Protein 4O5F (pdb70)

B-factor: mean 28.22, std 14.79, range [11.84, 93.7]

Foldseek 3Di:
DAQWEKEWAADQFWIKIFIDNFLADTPDIDIDGQPPDADPCQPPDDHQAYEYFHPNDDSSVVVVVVNCCVRPNPGHYDDAFFDQDDQQAGEQDPHRRPDRRLVRLLLNLVLVVDAQAWAWEWEADQKTKTWTAHNSRYTNDIDIGGHLLNQLQCVCVPDDPAHRADPVRLVVLLVVLLVDAEPDDADDDRVNNSNVVSLVVVLVVQVVVLVVVCVVVVDHYEYEYEDDSVSNNVNHHPDDYHYDHCSNVSSSSNRVND/DEKEWEADQFKIKIFDDPFLADTPGIDMDGQPDDADDCPPPDDHQAYEYFHPNDPVSVVSVLVNCCVVPNPGHYDYAFFDQDDQQAGAQDPHRRPPRRLVRLLLNLCLVVDAPAWAWEWEADQWTKIWTADNRRYTNDIDIGGHLQNQQQCVCVPDDDAHRAGPVRLVVVVVVVPADDDRSVNSSVVSLCVLQVVLQVVLVVVCVVVVHHYEYEYENPDPPSSVVPHPDDHHYDHCSSVSSSSNRVND

Solvent-accessible surface area: 20033 Å² total; per-residue (Å²): 161,43,48,16,0,0,0,1,18,0,16,47,70,116,4,61,15,0,0,0,56,66,12,126,101,43,74,52,64,30,51,19,88,74,76,118,73,84,21,89,5,113,97,28,75,60,8,109,1,0,32,7,0,27,12,23,25,130,86,10,38,64,52,4,57,63,24,0,64,79,66,30,111,91,16,89,72,59,100,8,172,2,43,68,58,53,44,49,1,62,14,34,8,68,100,36,76,170,5,16,11,37,20,0,0,6,0,0,0,0,48,32,22,24,100,67,58,32,1,0,2,0,43,12,47,23,17,1,19,0,3,0,1,55,29,93,0,106,1,43,0,0,1,6,0,0,1,10,37,4,0,2,93,5,0,9,126,73,19,55,102,31,54,65,22,65,136,114,41,11,72,62,15,31,89,86,11,29,77,48,110,59,81,36,118,32,12,73,41,23,52,66,0,0,1,15,0,0,6,22,0,1,0,2,1,0,4,35,0,27,84,50,0,50,146,50,38,174,28,113,8,81,2,0,0,12,20,65,12,0,82,1,0,43,86,10,13,78,10,98,68,35,98,38,63,55,4,24,10,4,0,0,0,38,15,8,59,113,59,12,0,0,1,12,0,8,47,64,102,1,46,16,0,0,0,68,62,13,92,102,44,71,52,57,30,50,12,93,59,83,114,84,86,11,111,6,94,100,28,69,76,10,76,2,1,48,8,0,22,13,19,21,134,83,8,38,61,46,3,54,63,22,0,57,83,72,32,107,91,18,89,68,64,100,7,139,3,47,65,59,48,46,48,1,63,16,32,9,67,103,38,50,164,3,15,4,37,20,0,0,4,0,0,1,0,47,53,43,25,96,67,59,34,1,0,1,0,37,25,44,27,16,1,16,0,3,0,1,56,30,92,0,109,1,50,0,0,3,8,0,0,2,6,27,2,0,0,98,1,0,16,92,97,18,58,108,34,52,87,13,65,61,120,42,0,35,60,34,60,96,156,118,39,22,10,75,41,23,46,41,0,0,0,10,0,0,15,25,0,0,0,3,1,0,5,19,3,30,106,34,15,46,128,71,47,184,27,114,8,85,1,0,0,2,21,33,16,28,92,4,5,22,136,26,15,104,9,94,72,37,103,38,82,45,1,18,12,25,0,0,0,50,15,18,82,108

Structure (mmCIF, N/CA/C/O backbone):
data_4O5F
#
_entry.id   4O5F
#
_cell.length_a   99.440
_cell.length_b   99.440
_cell.length_c   112.900
_cell.angle_alpha   90.00
_cell.angle_beta   90.00
_cell.angle_gamma   90.00
#
_symmetry.space_group_name_H-M   'P 43 21 2'
#
loop_
_entity.id
_entity.type
_entity.pdbx_description
1 polymer 'Type III pantothenate kinase'
2 non-polymer 'PANTOTHENOIC ACID'
3 non-polymer 'PHOSPHATE ION'
4 non-polymer "ADENOSINE-5'-TRIPHOSPHATE"
5 non-polymer 'CHLORIDE ION'
6 non-polymer GLYCEROL
7 non-polymer 'POTASSIUM ION'
8 water water
#
loop_
_atom_site.group_PDB
_atom_site.id
_atom_site.type_symbol
_atom_site.label_atom_id
_atom_site.label_alt_id
_atom_site.label_comp_id
_atom_site.label_asym_id
_atom_site.label_entity_id
_atom_site.label_seq_id
_atom_site.pdbx_PDB_ins_code
_atom_site.Cartn_x
_atom_site.Cartn_y
_atom_site.Cartn_z
_atom_site.occupancy
_atom_site.B_iso_or_equiv
_atom_site.auth_seq_id
_atom_site.auth_comp_id
_atom_site.auth_asym_id
_atom_site.auth_atom_id
_atom_site.pdbx_PDB_model_num
ATOM 1 N N . MET A 1 22 ? 14.980 36.384 47.459 1.00 68.39 1 MET A N 1
ATOM 2 C CA . MET A 1 22 ? 13.765 36.401 46.607 1.00 65.06 1 MET A CA 1
ATOM 3 C C . MET A 1 22 ? 14.045 35.634 45.317 1.00 61.04 1 MET A C 1
ATOM 4 O O . MET A 1 22 ? 15.175 35.676 44.805 1.00 60.88 1 MET A O 1
ATOM 6 N N . SER A 1 23 ? 13.040 34.917 44.813 1.00 57.17 2 SER A N 1
ATOM 7 C CA . SER A 1 23 ? 13.201 34.144 43.573 1.00 53.45 2 SER A CA 1
ATOM 8 C C . SER A 1 23 ? 13.141 35.057 42.354 1.00 51.05 2 SER A C 1
ATOM 9 O O . SER A 1 23 ? 12.264 35.910 42.242 1.00 52.26 2 SER A O 1
ATOM 12 N N . GLY A 1 24 ? 14.073 34.858 41.434 1.00 47.99 3 GLY A N 1
ATOM 13 C CA . GLY A 1 24 ? 14.093 35.627 40.202 1.00 46.00 3 GLY A CA 1
ATOM 14 C C . GLY A 1 24 ? 13.450 34.904 39.033 1.00 42.93 3 GLY A C 1
ATOM 15 O O . GLY A 1 24 ? 13.533 35.401 37.895 1.00 43.21 3 GLY A O 1
ATOM 16 N N . VAL A 1 25 ? 12.838 33.737 39.274 1.00 39.80 4 VAL A N 1
ATOM 17 C CA . VAL A 1 25 ? 12.347 32.911 38.153 1.00 36.16 4 VAL A CA 1
ATOM 18 C C . VAL A 1 25 ? 10.839 32.721 38.167 1.00 32.98 4 VAL A C 1
ATOM 19 O O . VAL A 1 25 ? 10.211 32.610 39.207 1.00 32.81 4 VAL A O 1
ATOM 23 N N . CYS A 1 26 ? 10.262 32.693 36.971 1.00 29.64 5 CYS A N 1
ATOM 24 C CA . CYS A 1 26 ? 8.841 32.487 36.806 1.00 27.99 5 CYS A CA 1
ATOM 25 C C . CYS A 1 26 ? 8.608 31.186 36.050 1.00 26.97 5 CYS A C 1
ATOM 26 O O . CYS A 1 26 ? 9.295 30.910 35.047 1.00 26.39 5 CYS A O 1
ATOM 29 N N . LEU A 1 27 ? 7.640 30.402 36.495 1.00 26.32 6 LEU A N 1
ATOM 30 C CA . LEU A 1 27 ? 7.244 29.175 35.804 1.00 25.91 6 LEU A CA 1
ATOM 31 C C . LEU A 1 27 ? 6.173 29.497 34.757 1.00 23.47 6 LEU A C 1
ATOM 32 O O . LEU A 1 27 ? 5.171 30.150 35.055 1.00 22.88 6 LEU A O 1
ATOM 37 N N . LEU A 1 28 ? 6.394 29.032 33.523 1.00 21.85 7 LEU A N 1
ATOM 38 C CA . LEU A 1 28 ? 5.522 29.323 32.396 1.00 21.01 7 LEU A CA 1
ATOM 39 C C . LEU A 1 28 ? 5.011 28.011 31.816 1.00 21.26 7 LEU A C 1
ATOM 40 O O . LEU A 1 28 ? 5.790 27.098 31.570 1.00 23.32 7 LEU A O 1
ATOM 45 N N . ILE A 1 29 ? 3.699 27.937 31.624 1.00 20.99 8 ILE A N 1
ATOM 46 C CA A ILE A 1 29 ? 3.052 26.742 31.114 0.50 21.39 8 ILE A CA 1
ATOM 47 C CA B ILE A 1 29 ? 3.017 26.740 31.137 0.50 21.53 8 ILE A CA 1
ATOM 48 C C . ILE A 1 29 ? 2.202 27.088 29.896 1.00 20.30 8 ILE A C 1
ATOM 49 O O . ILE A 1 29 ? 1.378 28.029 29.930 1.00 19.32 8 ILE A O 1
ATOM 58 N N . ASP A 1 30 ? 2.453 26.341 28.807 1.00 20.29 9 ASP A N 1
ATOM 59 C CA . ASP A 1 30 ? 1.745 26.498 27.537 1.00 19.95 9 ASP A CA 1
ATOM 60 C C . ASP A 1 30 ? 1.048 25.164 27.277 1.00 20.09 9 ASP A C 1
ATOM 61 O O . ASP A 1 30 ? 1.644 24.242 26.747 1.00 20.26 9 ASP A O 1
ATOM 66 N N . ALA A 1 31 ? -0.192 25.056 27.711 1.00 19.12 10 ALA A N 1
ATOM 67 C CA . ALA A 1 31 ? -0.958 23.854 27.555 1.00 20.25 10 ALA A CA 1
ATOM 68 C C . ALA A 1 31 ? -1.814 23.983 26.302 1.00 19.41 10 ALA A C 1
ATOM 69 O O . ALA A 1 31 ? -2.684 24.857 26.189 1.00 19.23 10 ALA A O 1
ATOM 71 N N . GLY A 1 32 ? -1.499 23.138 25.333 1.00 20.39 11 GLY A N 1
ATOM 72 C CA . GLY A 1 32 ? -2.279 23.060 24.103 1.00 19.37 11 GLY A CA 1
ATOM 73 C C . GLY A 1 32 ? -3.052 21.779 24.028 1.00 20.80 11 GLY A C 1
ATOM 74 O O . GLY A 1 32 ? -2.954 20.929 24.915 1.00 22.15 11 GLY A O 1
ATOM 75 N N . ASN A 1 33 ? -3.799 21.579 22.946 1.00 20.69 12 ASN A N 1
ATOM 76 C CA . ASN A 1 33 ? -4.593 20.390 22.802 1.00 22.47 12 ASN A CA 1
ATOM 77 C C . ASN A 1 33 ? -3.785 19.107 22.687 1.00 25.91 12 ASN A C 1
ATOM 78 O O . ASN A 1 33 ? -4.272 18.050 23.039 1.00 28.22 12 ASN A O 1
ATOM 83 N N . SER A 1 34 ? -2.541 19.184 22.225 1.00 26.83 13 SER A N 1
ATOM 84 C CA A SER A 1 34 ? -1.761 17.966 22.024 0.50 30.19 13 SER A CA 1
ATOM 85 C CA B SER A 1 34 ? -1.766 17.957 22.028 0.50 30.25 13 SER A CA 1
ATOM 86 C C . SER A 1 34 ? -0.774 17.711 23.151 1.00 31.55 13 SER A C 1
ATOM 87 O O . SER A 1 34 ? -0.560 16.565 23.536 1.00 34.67 13 SER A O 1
ATOM 92 N N . ARG A 1 35 ? -0.202 18.768 23.699 1.00 30.71 14 ARG A N 1
ATOM 93 C CA A ARG A 1 35 ? 0.733 18.570 24.805 0.60 32.71 14 ARG A CA 1
ATOM 94 C CA B ARG A 1 35 ? 0.922 18.676 24.638 0.40 31.67 14 ARG A CA 1
ATOM 95 C C . ARG A 1 35 ? 0.897 19.833 25.621 1.00 30.12 14 ARG A C 1
ATOM 96 O O . ARG A 1 35 ? 0.285 20.858 25.338 1.00 27.70 14 ARG A O 1
ATOM 111 N N . ILE A 1 36 ? 1.635 19.684 26.720 1.00 30.67 15 ILE A N 1
ATOM 112 C CA . ILE A 1 36 ? 1.891 20.780 27.643 1.00 29.79 15 ILE A CA 1
ATOM 113 C C . ILE A 1 36 ? 3.381 21.062 27.612 1.00 29.62 15 ILE A C 1
ATOM 114 O O . ILE A 1 36 ? 4.194 20.177 27.843 1.00 31.72 15 ILE A O 1
ATOM 119 N N . LYS A 1 37 ? 3.709 22.305 27.305 1.00 26.67 16 LYS A N 1
ATOM 120 C CA A LYS A 1 37 ? 5.084 22.756 27.278 0.50 26.98 16 LYS A CA 1
ATOM 121 C CA B LYS A 1 37 ? 5.083 22.778 27.258 0.50 27.15 16 LYS A CA 1
ATOM 122 C C . LYS A 1 37 ? 5.297 23.709 28.428 1.00 25.78 16 LYS A C 1
ATOM 123 O O . LYS A 1 37 ? 4.368 24.376 28.866 1.00 24.61 16 LYS A O 1
ATOM 134 N N . TRP A 1 38 ? 6.520 23.764 28.918 1.00 25.54 17 TRP A N 1
ATOM 135 C CA . TRP A 1 38 ? 6.803 24.626 30.058 1.00 25.18 17 TRP A CA 1
ATOM 136 C C . TRP A 1 38 ? 8.227 25.160 30.003 1.00 24.88 17 TRP A C 1
ATOM 137 O O . TRP A 1 38 ? 9.076 24.609 29.318 1.00 25.77 17 TRP A O 1
ATOM 148 N N . ALA A 1 39 ? 8.461 26.239 30.742 1.00 24.26 18 ALA A N 1
ATOM 149 C CA . ALA A 1 39 ? 9.796 26.818 30.894 1.00 25.37 18 ALA A CA 1
ATOM 150 C C . ALA A 1 39 ? 9.879 27.504 32.220 1.00 26.58 18 ALA A C 1
ATOM 151 O O . ALA A 1 39 ? 8.870 27.943 32.788 1.00 26.09 18 ALA A O 1
ATOM 153 N N . LEU A 1 40 ? 11.107 27.594 32.722 1.00 28.80 19 LEU A N 1
ATOM 154 C CA . LEU A 1 40 ? 11.396 28.423 33.866 1.00 29.62 19 LEU A CA 1
ATOM 155 C C . LEU A 1 40 ? 12.228 29.605 33.375 1.00 28.85 19 LEU A C 1
ATOM 156 O O . LEU A 1 40 ? 13.330 29.406 32.851 1.00 31.27 19 LEU A O 1
ATOM 161 N N . ALA A 1 41 ? 11.699 30.817 33.520 1.00 28.55 20 ALA A N 1
ATOM 162 C CA . ALA A 1 41 ? 12.295 32.029 32.920 1.00 27.64 20 ALA A CA 1
ATOM 163 C C . ALA A 1 41 ? 12.777 32.991 33.999 1.00 28.87 20 ALA A C 1
ATOM 164 O O . ALA A 1 41 ? 11.998 33.342 34.883 1.00 29.53 20 ALA A O 1
ATOM 166 N N . ASP A 1 42 ? 14.026 33.448 33.888 1.00 30.10 21 ASP A N 1
ATOM 167 C CA . ASP A 1 42 ? 14.585 34.462 34.803 1.00 30.87 21 ASP A CA 1
ATOM 168 C C . ASP A 1 42 ? 14.466 35.890 34.270 1.00 30.13 21 ASP A C 1
ATOM 169 O O . ASP A 1 42 ? 14.521 36.854 35.043 1.00 31.34 21 ASP A O 1
ATOM 174 N N . THR A 1 43 ? 14.283 36.042 32.961 1.00 28.50 22 THR A N 1
ATOM 175 C CA . THR A 1 43 ? 13.958 37.334 32.371 1.00 28.12 22 THR A CA 1
ATOM 176 C C . THR A 1 43 ? 12.806 37.172 31.390 1.00 26.71 22 THR A C 1
ATOM 177 O O . THR A 1 43 ? 12.336 36.048 31.149 1.00 25.29 22 THR A O 1
ATOM 181 N N . GLY A 1 44 ? 12.400 38.278 30.778 1.00 26.64 23 GLY A N 1
ATOM 182 C CA . GLY A 1 44 ? 11.334 38.231 29.782 1.00 26.16 23 GLY A CA 1
ATOM 183 C C . GLY A 1 44 ? 11.746 37.500 28.522 1.00 26.27 23 GLY A C 1
ATOM 184 O O . GLY A 1 44 ? 10.904 37.211 27.669 1.00 26.01 23 GLY A O 1
ATOM 185 N N . ARG A 1 45 ? 13.042 37.239 28.348 1.00 28.01 24 ARG A N 1
ATOM 186 C CA . ARG A 1 45 ? 13.503 36.600 27.110 1.00 28.98 24 ARG A CA 1
ATOM 187 C C . ARG A 1 45 ? 14.313 35.302 27.291 1.00 29.60 24 ARG A C 1
ATOM 188 O O . ARG A 1 45 ? 14.526 34.568 26.316 1.00 31.88 24 ARG A O 1
ATOM 196 N N . HIS A 1 46 ? 14.747 34.997 28.505 1.00 29.09 25 HIS A N 1
ATOM 197 C CA . HIS A 1 46 ? 15.704 33.897 28.709 1.00 30.77 25 HIS A CA 1
ATOM 198 C C . HIS A 1 46 ? 15.135 32.810 29.601 1.00 30.06 25 HIS A C 1
ATOM 199 O O . HIS A 1 46 ? 14.474 33.115 30.607 1.00 28.57 25 HIS A O 1
ATOM 206 N N . PHE A 1 47 ? 15.401 31.556 29.226 1.00 30.62 26 PHE A N 1
ATOM 207 C CA . PHE A 1 47 ? 14.924 30.410 29.988 1.00 30.76 26 PHE A CA 1
ATOM 208 C C . PHE A 1 47 ? 16.092 29.695 30.652 1.00 33.28 26 PHE A C 1
ATOM 209 O O . PHE A 1 47 ? 17.115 29.428 30.023 1.00 34.93 26 PHE A O 1
ATOM 217 N N . VAL A 1 48 ? 15.907 29.388 31.931 1.00 33.77 27 VAL A N 1
ATOM 218 C CA . VAL A 1 48 ? 16.868 28.613 32.690 1.00 36.28 27 VAL A CA 1
ATOM 219 C C . VAL A 1 48 ? 16.802 27.148 32.249 1.00 37.17 27 VAL A C 1
ATOM 220 O O . VAL A 1 48 ? 17.827 26.476 32.108 1.00 39.25 27 VAL A O 1
ATOM 224 N N . THR A 1 49 ? 15.580 26.664 32.044 1.00 35.76 28 THR A N 1
ATOM 225 C CA . THR A 1 49 ? 15.332 25.322 31.556 1.00 37.03 28 THR A CA 1
ATOM 226 C C . THR A 1 49 ? 13.907 25.226 31.017 1.00 33.92 28 THR A C 1
ATOM 227 O O . THR A 1 49 ? 13.100 26.118 31.248 1.00 32.19 28 THR A O 1
ATOM 231 N N . SER A 1 50 ? 13.609 24.154 30.293 1.00 34.10 29 SER A N 1
ATOM 232 C CA . SER A 1 50 ? 12.289 23.990 29.678 1.00 32.44 29 SER A CA 1
ATOM 233 C C . SER A 1 50 ? 12.082 22.528 29.323 1.00 34.30 29 SER A C 1
ATOM 234 O O . SER A 1 50 ? 13.021 21.746 29.331 1.00 36.88 29 SER A O 1
ATOM 237 N N . GLY A 1 51 ? 10.838 22.174 29.011 1.00 33.71 30 GLY A N 1
ATOM 238 C CA . GLY A 1 51 ? 10.492 20.805 28.630 1.00 35.89 30 GLY A CA 1
ATOM 239 C C . GLY A 1 51 ? 9.024 20.692 28.233 1.00 35.12 30 GLY A C 1
ATOM 240 O O . GLY A 1 51 ? 8.341 21.698 28.007 1.00 31.85 30 GLY A O 1
ATOM 241 N N . ALA A 1 52 ? 8.540 19.457 28.176 1.00 38.77 31 ALA A N 1
ATOM 242 C CA . ALA A 1 52 ? 7.188 19.173 27.723 1.00 39.40 31 ALA A CA 1
ATOM 243 C C . ALA A 1 52 ? 6.744 17.826 28.256 1.00 44.19 31 ALA A C 1
ATOM 244 O O . ALA A 1 52 ? 7.570 16.935 28.515 1.00 46.43 31 ALA A O 1
ATOM 246 N N . PHE A 1 53 ? 5.435 17.676 28.409 1.00 45.52 32 PHE A N 1
ATOM 247 C CA . PHE A 1 53 ? 4.863 16.390 28.760 1.00 50.88 32 PHE A CA 1
ATOM 248 C C . PHE A 1 53 ? 3.444 16.254 28.209 1.00 52.05 32 PHE A C 1
ATOM 249 O O . PHE A 1 53 ? 2.843 17.224 27.717 1.00 47.80 32 PHE A O 1
ATOM 257 N N . GLU A 1 54 ? 2.929 15.031 28.291 1.00 56.61 33 GLU A N 1
ATOM 258 C CA . GLU A 1 54 ? 1.598 14.690 27.806 1.00 57.97 33 GLU A CA 1
ATOM 259 C C . GLU A 1 54 ? 0.540 14.946 28.874 1.00 58.72 33 GLU A C 1
ATOM 260 O O . GLU A 1 54 ? 0.850 15.144 30.053 1.00 59.29 33 GLU A O 1
ATOM 266 N N . HIS A 1 55 ? -0.716 14.934 28.442 1.00 58.36 34 HIS A N 1
ATOM 267 C CA . HIS A 1 55 ? -1.847 15.220 29.323 1.00 58.21 34 HIS A CA 1
ATOM 268 C C . HIS A 1 55 ? -2.153 14.101 30.315 1.00 63.30 34 HIS A C 1
ATOM 269 O O . HIS A 1 55 ? -2.644 14.375 31.409 1.00 63.63 34 HIS A O 1
ATOM 276 N N . ALA A 1 56 ? -1.863 12.859 29.932 1.00 67.97 35 ALA A N 1
ATOM 277 C CA . ALA A 1 56 ? -2.141 11.698 30.776 1.00 73.54 35 ALA A CA 1
ATOM 278 C C . ALA A 1 56 ? -0.862 10.944 31.127 1.00 77.96 35 ALA A C 1
ATOM 279 O O . ALA A 1 56 ? 0.166 11.108 30.468 1.00 76.51 35 ALA A O 1
ATOM 281 N N . ASP A 1 57 ? -0.951 10.127 32.179 1.00 83.96 36 ASP A N 1
ATOM 282 C CA . ASP A 1 57 ? 0.129 9.235 32.631 1.00 89.44 36 ASP A CA 1
ATOM 283 C C . ASP A 1 57 ? 1.533 9.776 32.358 1.00 88.24 36 ASP A C 1
ATOM 284 O O . ASP A 1 57 ? 2.389 9.074 31.816 1.00 90.94 36 ASP A O 1
ATOM 286 N N . ASP A 1 58 ? 1.758 11.030 32.739 1.00 85.52 37 ASP A N 1
ATOM 287 C CA . ASP A 1 58 ? 3.045 11.684 32.523 1.00 84.45 37 ASP A CA 1
ATOM 288 C C . ASP A 1 58 ? 3.178 12.886 33.456 1.00 82.47 37 ASP A C 1
ATOM 289 O O . ASP A 1 58 ? 2.192 13.566 33.741 1.00 81.52 37 ASP A O 1
ATOM 294 N N . THR A 1 59 ? 4.399 13.135 33.928 1.00 83.28 38 THR A N 1
ATOM 295 C CA . THR A 1 59 ? 4.672 14.226 34.864 1.00 80.57 38 THR A CA 1
ATOM 296 C C . THR A 1 59 ? 6.109 14.728 34.691 1.00 78.82 38 THR A C 1
ATOM 297 O O . THR A 1 59 ? 7.035 13.921 34.630 1.00 82.93 38 THR A O 1
ATOM 299 N N . PRO A 1 60 ? 6.302 16.059 34.625 1.00 74.08 39 PRO A N 1
ATOM 300 C CA . PRO A 1 60 ? 7.632 16.632 34.394 1.00 72.52 39 PRO A CA 1
ATOM 301 C C . PRO A 1 60 ? 8.542 16.533 35.615 1.00 76.01 39 PRO A C 1
ATOM 302 O O . PRO A 1 60 ? 8.052 16.387 36.735 1.00 77.10 39 PRO A O 1
ATOM 306 N N . ASP A 1 61 ? 9.853 16.614 35.391 1.00 76.78 40 ASP A N 1
ATOM 307 C CA . ASP A 1 61 ? 10.831 16.595 36.477 1.00 79.52 40 ASP A CA 1
ATOM 308 C C . ASP A 1 61 ? 11.033 18.018 36.995 1.00 75.97 40 ASP A C 1
ATOM 309 O O . ASP A 1 61 ? 11.783 18.802 36.403 1.00 75.51 40 ASP A O 1
ATOM 311 N N . TRP A 1 62 ? 10.337 18.345 38.086 1.00 73.98 41 TRP A N 1
ATOM 312 C CA . TRP A 1 62 ? 10.410 19.668 38.708 1.00 69.41 41 TRP A CA 1
ATOM 313 C C . TRP A 1 62 ? 11.018 19.659 40.120 1.00 73.88 41 TRP A C 1
ATOM 314 O O . TRP A 1 62 ? 11.183 20.723 40.717 1.00 73.35 41 TRP A O 1
ATOM 325 N N . SER A 1 63 ? 11.359 18.484 40.649 1.00 78.43 42 SER A N 1
ATOM 326 C CA . SER A 1 63 ? 11.897 18.384 42.016 1.00 82.65 42 SER A CA 1
ATOM 327 C C . SER A 1 63 ? 13.315 18.960 42.141 1.00 82.91 42 SER A C 1
ATOM 328 O O . SER A 1 63 ? 13.769 19.259 43.247 1.00 85.39 42 SER A O 1
ATOM 331 N N . THR A 1 64 ? 14.003 19.106 41.008 1.00 81.10 43 THR A N 1
ATOM 332 C CA . THR A 1 64 ? 15.314 19.745 40.959 1.00 80.91 43 THR A CA 1
ATOM 333 C C . THR A 1 64 ? 15.240 21.243 40.630 1.00 76.31 43 THR A C 1
ATOM 334 O O . THR A 1 64 ? 16.250 21.934 40.716 1.00 78.18 43 THR A O 1
ATOM 336 N N . LEU A 1 65 ? 14.063 21.749 40.254 1.00 72.89 44 LEU A N 1
ATOM 337 C CA . LEU A 1 65 ? 13.924 23.160 39.864 1.00 67.71 44 LEU A CA 1
ATOM 338 C C . LEU A 1 65 ? 14.021 24.112 41.056 1.00 67.68 44 LEU A C 1
ATOM 339 O O . LEU A 1 65 ? 13.549 23.791 42.152 1.00 68.62 44 LEU A O 1
ATOM 344 N N . PRO A 1 66 ? 14.628 25.297 40.842 1.00 64.55 45 PRO A N 1
ATOM 345 C CA . PRO A 1 66 ? 14.572 26.310 41.893 1.00 64.11 45 PRO A CA 1
ATOM 346 C C . PRO A 1 66 ? 13.171 26.903 41.970 1.00 58.81 45 PRO A C 1
ATOM 347 O O . PRO A 1 66 ? 12.533 27.136 40.928 1.00 56.56 45 PRO A O 1
ATOM 351 N N . ALA A 1 67 ? 12.702 27.125 43.194 1.00 57.40 46 ALA A N 1
ATOM 352 C CA . ALA A 1 67 ? 11.328 27.555 43.436 1.00 53.86 46 ALA A CA 1
ATOM 353 C C . ALA A 1 67 ? 11.027 28.847 42.673 1.00 48.22 46 ALA A C 1
ATOM 354 O O . ALA A 1 67 ? 11.815 29.798 42.720 1.00 48.84 46 ALA A O 1
ATOM 356 N N . PRO A 1 68 ? 9.895 28.878 41.941 1.00 42.90 47 PRO A N 1
ATOM 357 C CA . PRO A 1 68 ? 9.555 30.090 41.212 1.00 39.48 47 PRO A CA 1
ATOM 358 C C . PRO A 1 68 ? 8.758 31.052 42.066 1.00 39.16 47 PRO A C 1
ATOM 359 O O . PRO A 1 68 ? 8.207 30.655 43.116 1.00 41.66 47 PRO A O 1
ATOM 363 N N . ARG A 1 69 ? 8.742 32.316 41.662 1.00 37.13 48 ARG A N 1
ATOM 364 C CA . ARG A 1 69 ? 7.963 33.321 42.367 1.00 38.96 48 ARG A CA 1
ATOM 365 C C . ARG A 1 69 ? 6.475 33.273 42.024 1.00 36.41 48 ARG A C 1
ATOM 366 O O . ARG A 1 69 ? 5.634 33.755 42.809 1.00 38.39 48 ARG A O 1
ATOM 374 N N . GLY A 1 70 ? 6.151 32.671 40.875 1.00 32.40 49 GLY A N 1
ATOM 375 C CA . GLY A 1 70 ? 4.748 32.428 40.506 1.00 30.94 49 GLY A CA 1
ATOM 376 C C . GLY A 1 70 ? 4.698 31.600 39.228 1.00 27.85 49 GLY A C 1
ATOM 377 O O . GLY A 1 70 ? 5.759 31.335 38.651 1.00 26.87 49 GLY A O 1
ATOM 378 N N . ALA A 1 71 ? 3.501 31.151 38.844 1.00 26.97 50 ALA A N 1
ATOM 379 C CA . ALA A 1 71 ? 3.270 30.473 37.563 1.00 25.39 50 ALA A CA 1
ATOM 380 C C . ALA A 1 71 ? 2.337 31.318 36.691 1.00 23.90 50 ALA A C 1
ATOM 381 O O . ALA A 1 71 ? 1.387 31.948 37.180 1.00 24.83 50 ALA A O 1
ATOM 383 N N . TRP A 1 72 ? 2.646 31.314 35.394 1.00 21.44 51 TRP A N 1
ATOM 384 C CA . TRP A 1 72 ? 1.814 31.928 34.355 1.00 21.01 51 TRP A CA 1
ATOM 385 C C . TRP A 1 72 ? 1.393 30.843 33.387 1.00 20.17 51 TRP A C 1
ATOM 386 O O . TRP A 1 72 ? 2.249 30.162 32.808 1.00 20.75 51 TRP A O 1
ATOM 397 N N . ILE A 1 73 ? 0.083 30.647 33.273 1.00 20.81 52 ILE A N 1
ATOM 398 C CA . ILE A 1 73 ? -0.458 29.468 32.613 1.00 20.96 52 ILE A CA 1
ATOM 399 C C . ILE A 1 73 ? -1.322 29.900 31.434 1.00 19.86 52 ILE A C 1
ATOM 400 O O . ILE A 1 73 ? -2.342 30.547 31.607 1.00 20.54 52 ILE A O 1
ATOM 405 N N . SER A 1 74 ? -0.926 29.487 30.234 1.00 18.11 53 SER A N 1
ATOM 406 C CA . SER A 1 74 ? -1.813 29.514 29.063 1.00 18.25 53 SER A CA 1
ATOM 407 C C . SER A 1 74 ? -2.396 28.112 28.898 1.00 17.77 53 SER A C 1
ATOM 408 O O . SER A 1 74 ? -1.659 27.143 28.865 1.00 18.58 53 SER A O 1
ATOM 411 N N . ASN A 1 75 ? -3.712 28.014 28.814 1.00 18.06 54 ASN A N 1
ATOM 412 C CA . ASN A 1 75 ? -4.358 26.730 28.620 1.00 19.07 54 ASN A CA 1
ATOM 413 C C . ASN A 1 75 ? -5.515 26.843 27.670 1.00 19.22 54 ASN A C 1
ATOM 414 O O . ASN A 1 75 ? -6.501 27.486 27.962 1.00 20.00 54 ASN A O 1
ATOM 419 N N . VAL A 1 76 ? -5.383 26.202 26.506 1.00 18.26 55 VAL A N 1
ATOM 420 C CA . VAL A 1 76 ? -6.488 26.108 25.531 1.00 18.78 55 VAL A CA 1
ATOM 421 C C . VAL A 1 76 ? -7.076 24.700 25.414 1.00 19.56 55 VAL A C 1
ATOM 422 O O . VAL A 1 76 ? -7.896 24.416 24.524 1.00 19.37 55 VAL A O 1
ATOM 426 N N . ALA A 1 77 ? -6.731 23.836 26.375 1.00 20.68 56 ALA A N 1
ATOM 427 C CA . ALA A 1 77 ? -7.069 22.425 26.343 1.00 22.93 56 ALA A CA 1
ATOM 428 C C . ALA A 1 77 ? -8.234 22.033 27.262 1.00 25.41 56 ALA A C 1
ATOM 429 O O . ALA A 1 77 ? -8.568 20.852 27.358 1.00 26.99 56 ALA A O 1
ATOM 431 N N . GLY A 1 78 ? -8.880 23.012 27.905 1.00 25.35 57 GLY A N 1
ATOM 432 C CA . GLY A 1 78 ? -10.086 22.739 28.687 1.00 28.56 57 GLY A CA 1
ATOM 433 C C . GLY A 1 78 ? -9.866 22.575 30.174 1.00 31.09 57 GLY A C 1
ATOM 434 O O . GLY A 1 78 ? -8.733 22.548 30.674 1.00 30.49 57 GLY A O 1
ATOM 435 N N . ASP A 1 79 ? -10.974 22.415 30.893 1.00 34.98 58 ASP A N 1
ATOM 436 C CA . ASP A 1 79 ? -10.955 22.458 32.362 1.00 38.75 58 ASP A CA 1
ATOM 437 C C . ASP A 1 79 ? -10.204 21.302 33.018 1.00 39.95 58 ASP A C 1
ATOM 438 O O . ASP A 1 79 ? -9.535 21.504 34.033 1.00 40.60 58 ASP A O 1
ATOM 443 N N . ALA A 1 80 ? -10.297 20.106 32.446 1.00 40.41 59 ALA A N 1
ATOM 444 C CA . ALA A 1 80 ? -9.540 18.957 32.950 1.00 42.87 59 ALA A CA 1
ATOM 445 C C . ALA A 1 80 ? -8.055 19.217 32.978 1.00 40.52 59 ALA A C 1
ATOM 446 O O . ALA A 1 80 ? -7.400 18.968 33.980 1.00 42.98 59 ALA A O 1
ATOM 448 N N . ALA A 1 81 ? -7.525 19.749 31.880 1.00 36.92 60 ALA A N 1
ATOM 449 C CA . ALA A 1 81 ? -6.118 20.086 31.806 1.00 34.64 60 ALA A CA 1
ATOM 450 C C . ALA A 1 81 ? -5.758 21.146 32.837 1.00 33.80 60 ALA A C 1
ATOM 451 O O . ALA A 1 81 ? -4.684 21.102 33.423 1.00 34.44 60 ALA A O 1
ATOM 453 N N . ALA A 1 82 ? -6.648 22.117 33.031 1.00 33.48 61 ALA A N 1
ATOM 454 C CA . ALA A 1 82 ? -6.418 23.200 34.000 1.00 33.17 61 ALA A CA 1
ATOM 455 C C . ALA A 1 82 ? -6.286 22.651 35.415 1.00 36.75 61 ALA A C 1
ATOM 456 O O . ALA A 1 82 ? -5.392 23.044 36.165 1.00 36.34 61 ALA A O 1
ATOM 458 N N . ALA A 1 83 ? -7.186 21.744 35.751 1.00 40.08 62 ALA A N 1
ATOM 459 C CA . ALA A 1 83 ? -7.177 21.129 37.081 1.00 44.14 62 ALA A CA 1
ATOM 460 C C . ALA A 1 83 ? -5.913 20.290 37.275 1.00 45.71 62 ALA A C 1
ATOM 461 O O . ALA A 1 83 ? -5.331 20.272 38.368 1.00 48.35 62 ALA A O 1
ATOM 463 N N . ARG A 1 84 ? -5.494 19.606 36.211 1.00 45.22 63 ARG A N 1
ATOM 464 C CA . ARG A 1 84 ? -4.294 18.776 36.233 1.00 46.98 63 ARG A CA 1
ATOM 465 C C . ARG A 1 84 ? -3.027 19.610 36.387 1.00 45.10 63 ARG A C 1
ATOM 466 O O . ARG A 1 84 ? -2.115 19.238 37.125 1.00 47.40 63 ARG A O 1
ATOM 468 N N . ILE A 1 85 ? -2.970 20.742 35.690 1.00 41.69 64 ILE A N 1
ATOM 469 C CA . ILE A 1 85 ? -1.825 21.643 35.830 1.00 39.76 64 ILE A CA 1
ATOM 470 C C . ILE A 1 85 ? -1.728 22.194 37.257 1.00 42.55 64 ILE A C 1
ATOM 471 O O . ILE A 1 85 ? -0.641 22.260 37.824 1.00 42.86 64 ILE A O 1
ATOM 476 N N . ASP A 1 86 ? -2.867 22.591 37.816 1.00 43.98 65 ASP A N 1
ATOM 477 C CA . ASP A 1 86 ? -2.917 23.072 39.195 1.00 47.87 65 ASP A CA 1
ATOM 478 C C . ASP A 1 86 ? -2.414 22.007 40.143 1.00 51.34 65 ASP A C 1
ATOM 479 O O . ASP A 1 86 ? -1.641 22.315 41.046 1.00 52.91 65 ASP A O 1
ATOM 484 N N . ALA A 1 87 ? -2.833 20.762 39.920 1.00 53.29 66 ALA A N 1
ATOM 485 C CA . ALA A 1 87 ? -2.417 19.646 40.792 1.00 58.21 66 ALA A CA 1
ATOM 486 C C . ALA A 1 87 ? -0.894 19.466 40.778 1.00 58.13 66 ALA A C 1
ATOM 487 O O . ALA A 1 87 ? -0.298 19.179 41.812 1.00 61.39 66 ALA A O 1
ATOM 489 N N . LEU A 1 88 ? -0.278 19.650 39.609 1.00 53.85 67 LEU A N 1
ATOM 490 C CA . LEU A 1 88 ? 1.179 19.550 39.459 1.00 53.70 67 LEU A CA 1
ATOM 491 C C . LEU A 1 88 ? 1.908 20.707 40.151 1.00 52.82 67 LEU A C 1
ATOM 492 O O . LEU A 1 88 ? 2.877 20.486 40.883 1.00 54.91 67 LEU A O 1
ATOM 494 N N . ILE A 1 89 ? 1.421 21.932 39.963 1.00 48.41 68 ILE A N 1
ATOM 495 C CA . ILE A 1 89 ? 2.018 23.094 40.623 1.00 48.00 68 ILE A CA 1
ATOM 496 C C . ILE A 1 89 ? 1.950 22.977 42.167 1.00 53.16 68 ILE A C 1
ATOM 497 O O . ILE A 1 89 ? 2.921 23.273 42.861 1.00 53.09 68 ILE A O 1
ATOM 502 N N . ASP A 1 90 ? 0.800 22.562 42.684 1.00 56.67 69 ASP A N 1
ATOM 503 C CA . ASP A 1 90 ? 0.598 22.427 44.141 1.00 63.71 69 ASP A CA 1
ATOM 504 C C . ASP A 1 90 ? 1.401 21.289 44.735 1.00 69.66 69 ASP A C 1
ATOM 505 O O . ASP A 1 90 ? 1.783 21.330 45.907 1.00 71.09 69 ASP A O 1
ATOM 510 N N . ALA A 1 91 ? 1.650 20.263 43.929 1.00 49.34 70 ALA A N 1
ATOM 511 C CA . ALA A 1 91 ? 2.418 19.108 44.388 1.00 51.74 70 ALA A CA 1
ATOM 512 C C . ALA A 1 91 ? 3.914 19.427 44.494 1.00 52.80 70 ALA A C 1
ATOM 513 O O . ALA A 1 91 ? 4.688 18.584 44.955 1.00 59.36 70 ALA A O 1
ATOM 515 N N . HIS A 1 92 ? 4.315 20.632 44.077 1.00 47.67 71 HIS A N 1
ATOM 516 C CA . HIS A 1 92 ? 5.702 21.076 44.168 1.00 45.67 71 HIS A CA 1
ATOM 517 C C . HIS A 1 92 ? 5.860 22.367 44.969 1.00 44.64 71 HIS A C 1
ATOM 518 O O . HIS A 1 92 ? 6.828 22.523 45.721 1.00 45.34 71 HIS A O 1
ATOM 525 N N . TRP A 1 93 ? 4.917 23.295 44.811 1.00 43.52 72 TRP A N 1
ATOM 526 C CA . TRP A 1 93 ? 4.964 24.595 45.483 1.00 44.36 72 TRP A CA 1
ATOM 527 C C . TRP A 1 93 ? 3.557 24.972 45.930 1.00 45.38 72 TRP A C 1
ATOM 528 O O . TRP A 1 93 ? 2.804 25.627 45.202 1.00 42.62 72 TRP A O 1
ATOM 539 N N . PRO A 1 94 ? 3.187 24.538 47.140 1.00 45.29 73 PRO A N 1
ATOM 540 C CA . PRO A 1 94 ? 1.870 24.823 47.688 1.00 45.10 73 PRO A CA 1
ATOM 541 C C . PRO A 1 94 ? 1.537 26.305 47.720 1.00 43.65 73 PRO A C 1
ATOM 542 O O . PRO A 1 94 ? 2.326 27.112 48.214 1.00 42.46 73 PRO A O 1
ATOM 546 N N . ALA A 1 95 ? 0.374 26.642 47.167 1.00 43.41 74 ALA A N 1
ATOM 547 C CA . ALA A 1 95 ? -0.145 28.017 47.167 1.00 43.49 74 ALA A CA 1
ATOM 548 C C . ALA A 1 95 ? 0.736 29.003 46.396 1.00 39.92 74 ALA A C 1
ATOM 549 O O . ALA A 1 95 ? 0.722 30.210 46.657 1.00 39.91 74 ALA A O 1
ATOM 551 N N . LEU A 1 96 ? 1.516 28.488 45.460 1.00 39.67 75 LEU A N 1
ATOM 552 C CA . LEU A 1 96 ? 2.230 29.353 44.530 1.00 36.87 75 LEU A CA 1
ATOM 553 C C . LEU A 1 96 ? 1.256 30.333 43.880 1.00 32.63 75 LEU A C 1
ATOM 554 O O . LEU A 1 96 ? 0.221 29.920 43.394 1.00 32.12 75 LEU A O 1
ATOM 559 N N . PRO A 1 97 ? 1.575 31.639 43.916 1.00 31.61 76 PRO A N 1
ATOM 560 C CA . PRO A 1 97 ? 0.789 32.560 43.109 1.00 29.14 76 PRO A CA 1
ATOM 561 C C . PRO A 1 97 ? 0.765 32.110 41.647 1.00 28.23 76 PRO A C 1
ATOM 562 O O . PRO A 1 97 ? 1.778 31.636 41.087 1.00 28.34 76 PRO A O 1
ATOM 566 N N . ARG A 1 98 ? -0.404 32.226 41.042 1.00 28.12 77 ARG A N 1
ATOM 567 C CA . ARG A 1 98 ? -0.489 31.897 39.645 1.00 27.65 77 ARG A CA 1
ATOM 568 C C . ARG A 1 98 ? -1.484 32.782 38.925 1.00 27.02 77 ARG A C 1
ATOM 569 O O . ARG A 1 98 ? -2.419 33.337 39.510 1.00 27.05 77 ARG A O 1
ATOM 577 N N . THR A 1 99 ? -1.231 32.901 37.626 1.00 24.38 78 THR A N 1
ATOM 578 C CA . THR A 1 99 ? -2.002 33.749 36.733 1.00 23.48 78 THR A CA 1
ATOM 579 C C . THR A 1 99 ? -2.443 32.858 35.595 1.00 22.61 78 THR A C 1
ATOM 580 O O . THR A 1 99 ? -1.588 32.204 34.972 1.00 21.88 78 THR A O 1
ATOM 584 N N . VAL A 1 100 ? -3.748 32.796 35.348 1.00 21.97 79 VAL A N 1
ATOM 585 C CA . VAL A 1 100 ? -4.267 32.153 34.125 1.00 21.99 79 VAL A CA 1
ATOM 586 C C . VAL A 1 100 ? -4.273 33.232 33.080 1.00 20.73 79 VAL A C 1
ATOM 587 O O . VAL A 1 100 ? -5.085 34.127 33.096 1.00 20.85 79 VAL A O 1
ATOM 591 N N . VAL A 1 101 ? -3.341 33.108 32.143 1.00 19.54 80 VAL A N 1
ATOM 592 C CA . VAL A 1 101 ? -3.142 34.089 31.069 1.00 18.71 80 VAL A CA 1
ATOM 593 C C . VAL A 1 101 ? -4.308 34.020 30.099 1.00 17.90 80 VAL A C 1
ATOM 594 O O . VAL A 1 101 ? -4.727 32.943 29.697 1.00 18.54 80 VAL A O 1
ATOM 598 N N . ARG A 1 102 ? -4.821 35.190 29.734 1.00 17.12 81 ARG A N 1
ATOM 599 C CA A ARG A 1 102 ? -5.879 35.300 28.741 0.50 16.72 81 ARG A CA 1
ATOM 600 C CA B ARG A 1 102 ? -5.872 35.297 28.734 0.50 17.11 81 ARG A CA 1
ATOM 601 C C . ARG A 1 102 ? -5.574 36.441 27.797 1.00 16.34 81 ARG A C 1
ATOM 602 O O . ARG A 1 102 ? -4.903 37.416 28.178 1.00 16.50 81 ARG A O 1
ATOM 617 N N . ALA A 1 103 ? -6.084 36.342 26.573 1.00 15.55 82 ALA A N 1
ATOM 618 C CA . ALA A 1 103 ? -6.046 37.475 25.687 1.00 14.91 82 ALA A CA 1
ATOM 619 C C . ALA A 1 103 ? -6.868 38.615 26.273 1.00 14.83 82 ALA A C 1
ATOM 620 O O . ALA A 1 103 ? -7.845 38.403 26.982 1.00 15.90 82 ALA A O 1
ATOM 622 N N . CYS A 1 104 ? -6.447 39.835 25.992 1.00 14.41 83 CYS A N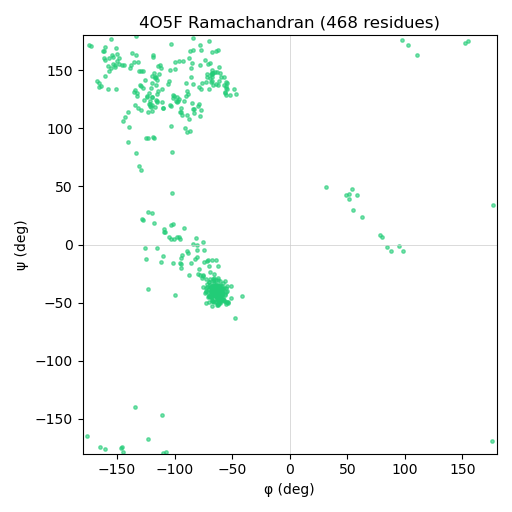 1
ATOM 623 C CA . CYS A 1 104 ? -7.128 41.018 26.491 1.00 14.68 83 CYS A CA 1
ATOM 624 C C . CYS A 1 104 ? -7.005 42.110 25.421 1.00 14.35 83 CYS A C 1
ATOM 625 O O . CYS A 1 104 ? -6.497 41.833 24.315 1.00 14.27 83 CYS A O 1
ATOM 628 N N . ALA A 1 105 ? -7.463 43.306 25.729 1.00 14.28 84 ALA A N 1
ATOM 629 C CA . ALA A 1 105 ? -7.481 44.389 24.739 1.00 14.30 84 ALA A CA 1
ATOM 630 C C . ALA A 1 105 ? -6.095 44.803 24.275 1.00 14.37 84 ALA A C 1
ATOM 631 O O . ALA A 1 105 ? -5.918 45.141 23.110 1.00 14.06 84 ALA A O 1
ATOM 633 N N . ALA A 1 106 ? -5.132 44.815 25.172 1.00 14.73 85 ALA A N 1
ATOM 634 C CA . ALA A 1 106 ? -3.819 45.384 24.901 1.00 14.88 85 ALA A CA 1
ATOM 635 C C . ALA A 1 106 ? -2.862 44.938 25.974 1.00 14.89 85 ALA A C 1
ATOM 636 O O . ALA A 1 106 ? -3.207 44.970 27.157 1.00 15.60 85 ALA A O 1
ATOM 638 N N . GLN A 1 107 ? -1.658 44.531 25.584 1.00 14.79 86 GLN A N 1
ATOM 639 C CA . GLN A 1 107 ? -0.649 44.084 26.567 1.00 15.27 86 GLN A CA 1
ATOM 640 C C . GLN A 1 107 ? 0.712 43.975 25.925 1.00 15.58 86 GLN A C 1
ATOM 641 O O . GLN A 1 107 ? 0.815 43.515 24.801 1.00 15.02 86 GLN A O 1
ATOM 647 N N . CYS A 1 108 ? 1.750 44.386 26.659 1.00 16.25 87 CYS A N 1
ATOM 648 C CA . CYS A 1 108 ? 3.124 44.211 26.202 1.00 16.67 87 CYS A CA 1
ATOM 649 C C . CYS A 1 108 ? 3.348 44.689 24.752 1.00 16.28 87 CYS A C 1
ATOM 650 O O . CYS A 1 108 ? 4.006 44.010 23.954 1.00 17.34 87 CYS A O 1
ATOM 653 N N . GLY A 1 109 ? 2.775 45.831 24.406 1.00 16.18 88 GLY A N 1
ATOM 654 C CA . GLY A 1 109 ? 3.018 46.458 23.097 1.00 16.54 88 GLY A CA 1
ATOM 655 C C . GLY A 1 109 ? 2.093 46.005 21.984 1.00 16.50 88 GLY A C 1
ATOM 656 O O . GLY A 1 109 ? 2.104 46.585 20.891 1.00 17.61 88 GLY A O 1
ATOM 657 N N . VAL A 1 110 ? 1.249 45.011 22.266 1.00 15.02 89 VAL A N 1
ATOM 658 C CA . VAL A 1 110 ? 0.322 44.482 21.277 1.00 14.63 89 VAL A CA 1
ATOM 659 C C . VAL A 1 110 ? -1.084 44.965 21.571 1.00 14.90 89 VAL A C 1
ATOM 660 O O . VAL A 1 110 ? -1.507 45.030 22.725 1.00 15.03 89 VAL A O 1
ATOM 664 N N . THR A 1 111 ? -1.819 45.300 20.516 1.00 14.85 90 THR A N 1
ATOM 665 C CA A THR A 1 111 ? -3.233 45.615 20.668 0.50 14.94 90 THR A CA 1
ATOM 666 C CA B THR A 1 111 ? -3.225 45.690 20.599 0.50 14.92 90 THR A CA 1
ATOM 667 C C . THR A 1 111 ? -4.049 44.600 19.896 1.00 14.62 90 THR A C 1
ATOM 668 O O . THR A 1 111 ? -3.709 44.199 18.789 1.00 14.70 90 THR A O 1
ATOM 675 N N . ASN A 1 112 ? -5.133 44.151 20.493 1.00 14.04 91 ASN A N 1
ATOM 676 C CA . ASN A 1 112 ? -5.910 43.036 20.014 1.00 13.96 91 ASN A CA 1
ATOM 677 C C . ASN A 1 112 ? -7.066 43.501 19.130 1.00 14.31 91 ASN A C 1
ATOM 678 O O . ASN A 1 112 ? -8.016 44.087 19.603 1.00 15.00 91 ASN A O 1
ATOM 683 N N . GLY A 1 113 ? -6.966 43.181 17.833 1.00 13.98 92 GLY A N 1
ATOM 684 C CA . GLY A 1 113 ? -7.996 43.518 16.868 1.00 14.52 92 GLY A CA 1
ATOM 685 C C . GLY A 1 113 ? -9.159 42.574 16.757 1.00 14.82 92 GLY A C 1
ATOM 686 O O . GLY A 1 113 ? -10.043 42.808 15.902 1.00 16.53 92 GLY A O 1
ATOM 687 N N . TYR A 1 114 ? -9.206 41.491 17.535 1.00 14.50 93 TYR A N 1
ATOM 688 C CA . TYR A 1 114 ? -10.388 40.642 17.531 1.00 14.91 93 TYR A CA 1
ATOM 689 C C . TYR A 1 114 ? -11.618 41.490 17.895 1.00 16.27 93 TYR A C 1
ATOM 690 O O . TYR A 1 114 ? -11.532 42.460 18.674 1.00 16.68 93 TYR A O 1
ATOM 699 N N . ALA A 1 115 ? -12.745 41.160 17.269 1.00 17.10 94 ALA A N 1
ATOM 700 C CA . ALA A 1 115 ? -13.994 41.853 17.607 1.00 19.01 94 ALA A CA 1
ATOM 701 C C . ALA A 1 115 ? -14.285 41.780 19.102 1.00 19.57 94 ALA A C 1
ATOM 702 O O . ALA A 1 115 ? -14.809 42.752 19.695 1.00 20.68 94 ALA A O 1
ATOM 704 N N . GLU A 1 116 ? -14.018 40.618 19.709 1.00 18.98 95 GLU A N 1
ATOM 705 C CA . GLU A 1 116 ? -14.044 40.403 21.143 1.00 18.83 95 GLU A CA 1
ATOM 706 C C . GLU A 1 116 ? -12.686 39.869 21.595 1.00 17.27 95 GLU A C 1
ATOM 707 O O . GLU A 1 116 ? -12.446 38.651 21.540 1.00 17.74 95 GLU A O 1
ATOM 713 N N . PRO A 1 117 ? -11.779 40.781 21.977 1.00 16.48 96 PRO A N 1
ATOM 714 C CA . PRO A 1 117 ? -10.416 40.434 22.335 1.00 15.92 96 PRO A CA 1
ATOM 715 C C . PRO A 1 117 ? -10.283 39.175 23.176 1.00 16.33 96 PRO A C 1
ATOM 716 O O . PRO A 1 117 ? -9.430 38.319 22.900 1.00 15.65 96 PRO A O 1
ATOM 720 N N . ALA A 1 118 ? -11.139 39.021 24.186 1.00 18.42 97 ALA A N 1
ATOM 721 C CA . ALA A 1 118 ? -11.072 37.906 25.100 1.00 19.39 97 ALA A CA 1
ATOM 722 C C . ALA A 1 118 ? -11.282 36.548 24.445 1.00 19.41 97 ALA A C 1
ATOM 723 O O . ALA A 1 118 ? -10.895 35.527 25.045 1.00 21.03 97 ALA A O 1
ATOM 725 N N . ARG A 1 119 ? -11.852 36.505 23.244 1.00 19.13 98 ARG A N 1
ATOM 726 C CA . ARG A 1 119 ? -12.108 35.227 22.551 1.00 19.83 98 ARG A CA 1
ATOM 727 C C . ARG A 1 119 ? -10.889 34.678 21.824 1.00 18.04 98 ARG A C 1
ATOM 728 O O . ARG A 1 119 ? -10.891 33.504 21.385 1.00 19.22 98 ARG A O 1
ATOM 736 N N . LEU A 1 120 ? -9.853 35.500 21.674 1.00 15.63 99 LEU A N 1
ATOM 737 C CA . LEU A 1 120 ? -8.618 34.993 21.041 1.00 14.71 99 LEU A CA 1
ATOM 738 C C . LEU A 1 120 ? -7.946 33.978 21.945 1.00 14.39 99 LEU A C 1
ATOM 739 O O . LEU A 1 120 ? -7.843 34.170 23.182 1.00 15.17 99 LEU A O 1
ATOM 744 N N . GLY A 1 121 ? -7.420 32.904 21.345 1.00 13.99 100 GLY A N 1
ATOM 745 C CA . GLY A 1 121 ? -6.717 31.906 22.110 1.00 14.02 100 GLY A CA 1
ATOM 746 C C . GLY A 1 121 ? -5.559 32.489 22.899 1.00 13.43 100 GLY A C 1
ATOM 747 O O . GLY A 1 121 ? -4.814 33.342 22.396 1.00 13.99 100 GLY A O 1
ATOM 748 N N . SER A 1 122 ? -5.398 32.064 24.143 1.00 13.92 101 SER A N 1
ATOM 749 C CA . SER A 1 122 ? -4.356 32.636 24.996 1.00 13.94 101 SER A CA 1
ATOM 750 C C . SER A 1 122 ? -2.946 32.321 24.501 1.00 13.76 101 SER A C 1
ATOM 751 O O . SER A 1 122 ? -2.009 33.115 24.686 1.00 14.28 101 SER A O 1
ATOM 754 N N . ASP A 1 123 ? -2.799 31.169 23.865 1.00 13.70 102 ASP A N 1
ATOM 755 C CA . ASP A 1 123 ? -1.556 30.784 23.217 1.00 13.63 102 ASP A CA 1
ATOM 756 C C . ASP A 1 123 ? -1.201 31.729 22.088 1.00 13.31 102 ASP A C 1
ATOM 757 O O . ASP A 1 123 ? -0.057 32.231 22.025 1.00 13.89 102 ASP A O 1
ATOM 762 N N . ARG A 1 124 ? -2.175 32.030 21.265 1.00 12.67 103 ARG A N 1
ATOM 763 C CA . ARG A 1 124 ? -1.980 32.997 20.166 1.00 12.43 103 ARG A CA 1
ATOM 764 C C . ARG A 1 124 ? -1.593 34.375 20.683 1.00 12.29 103 ARG A C 1
ATOM 765 O O . ARG A 1 124 ? -0.718 35.033 20.128 1.00 12.01 103 ARG A O 1
ATOM 773 N N . TRP A 1 125 ? -2.231 34.788 21.778 1.00 12.41 104 TRP A N 1
ATOM 774 C CA . TRP A 1 125 ? -1.934 36.080 22.393 1.00 12.41 104 TRP A CA 1
ATOM 775 C C . TRP A 1 125 ? -0.493 36.133 22.871 1.00 12.70 104 TRP A C 1
ATOM 776 O O . TRP A 1 125 ? 0.251 37.084 22.595 1.00 12.79 104 TRP A O 1
ATOM 787 N N . ALA A 1 126 ? -0.089 35.114 23.632 1.00 12.81 105 ALA A N 1
ATOM 788 C CA . ALA A 1 126 ? 1.263 35.075 24.076 1.00 13.16 105 ALA A CA 1
ATOM 789 C C . ALA A 1 126 ? 2.257 35.039 22.904 1.00 13.00 105 ALA A C 1
ATOM 790 O O . ALA A 1 126 ? 3.281 35.705 22.970 1.00 13.25 105 ALA A O 1
ATOM 792 N N . GLY A 1 127 ? 1.957 34.291 21.848 1.00 12.69 106 GLY A N 1
ATOM 793 C CA . GLY A 1 127 ? 2.828 34.281 20.694 1.00 12.73 106 GLY A CA 1
ATOM 794 C C . GLY A 1 127 ? 2.969 35.636 20.021 1.00 12.60 106 GLY A C 1
ATOM 795 O O . GLY A 1 127 ? 4.069 35.991 19.573 1.00 12.97 106 GLY A O 1
ATOM 796 N N . LEU A 1 128 ? 1.868 36.385 19.961 1.00 12.46 107 LEU A N 1
ATOM 797 C CA . LEU A 1 128 ? 1.903 37.745 19.424 1.00 12.52 107 LEU A CA 1
ATOM 798 C C . LEU A 1 128 ? 2.841 38.635 20.219 1.00 12.60 107 LEU A C 1
ATOM 799 O O . LEU A 1 128 ? 3.656 39.378 19.642 1.00 13.02 107 LEU A O 1
ATOM 804 N N . ILE A 1 129 ? 2.721 38.564 21.535 1.00 12.90 108 ILE A N 1
ATOM 805 C CA . ILE A 1 129 ? 3.589 39.324 22.424 1.00 13.32 108 ILE A CA 1
ATOM 806 C C . ILE A 1 129 ? 5.060 38.916 22.250 1.00 13.37 108 ILE A C 1
ATOM 807 O O . ILE A 1 129 ? 5.922 39.783 22.157 1.00 14.08 108 ILE A O 1
ATOM 812 N N . GLY A 1 130 ? 5.329 37.609 22.200 1.00 13.35 109 GLY A N 1
ATOM 813 C CA . GLY A 1 130 ? 6.676 37.133 21.929 1.00 13.71 109 GLY A CA 1
ATOM 814 C C . GLY A 1 130 ? 7.219 37.653 20.598 1.00 13.93 109 GLY A C 1
ATOM 815 O O . GLY A 1 130 ? 8.363 38.101 20.505 1.00 14.55 109 GLY A O 1
ATOM 816 N N . ALA A 1 131 ? 6.395 37.566 19.554 1.00 13.44 110 ALA A N 1
ATOM 817 C CA . ALA A 1 131 ? 6.854 37.959 18.214 1.00 13.86 110 ALA A CA 1
ATOM 818 C C . ALA A 1 131 ? 7.111 39.461 18.134 1.00 14.26 110 ALA A C 1
ATOM 819 O O . ALA A 1 131 ? 8.076 39.898 17.513 1.00 14.12 110 ALA A O 1
ATOM 821 N N . HIS A 1 132 ? 6.253 40.276 18.741 1.00 14.51 111 HIS A N 1
ATOM 822 C CA . HIS A 1 132 ? 6.424 41.726 18.784 1.00 15.48 111 HIS A CA 1
ATOM 823 C C . HIS A 1 132 ? 7.782 42.088 19.388 1.00 16.26 111 HIS A C 1
ATOM 824 O O . HIS A 1 132 ? 8.479 42.986 18.894 1.00 17.38 111 HIS A O 1
ATOM 831 N N . ALA A 1 133 ? 8.137 41.385 20.452 1.00 16.18 112 ALA A N 1
ATOM 832 C CA . ALA A 1 133 ? 9.416 41.631 21.109 1.00 17.10 112 ALA A CA 1
ATOM 833 C C . ALA A 1 133 ? 10.595 41.120 20.296 1.00 17.68 112 ALA A C 1
ATOM 834 O O . ALA A 1 133 ? 11.674 41.750 20.306 1.00 18.61 112 ALA A O 1
ATOM 836 N N . ALA A 1 134 ? 10.443 39.957 19.686 1.00 16.68 113 ALA A N 1
ATOM 837 C CA . ALA A 1 134 ? 11.527 39.302 18.961 1.00 17.18 113 ALA A CA 1
ATOM 838 C C . ALA A 1 134 ? 11.889 40.032 17.667 1.00 17.40 113 ALA A C 1
ATOM 839 O O . ALA A 1 134 ? 13.042 39.944 17.234 1.00 18.37 113 ALA A O 1
ATOM 841 N N . PHE A 1 135 ? 10.912 40.666 17.014 1.00 17.14 114 PHE A N 1
ATOM 842 C CA . PHE A 1 135 ? 11.104 41.261 15.699 1.00 17.57 114 PHE A CA 1
ATOM 843 C C . PHE A 1 135 ? 10.614 42.699 15.692 1.00 18.35 114 PHE A C 1
ATOM 844 O O . PHE A 1 135 ? 9.662 43.053 15.020 1.00 18.08 114 PHE A O 1
ATOM 852 N N . PRO A 1 136 ? 11.266 43.573 16.482 1.00 19.54 115 PRO A N 1
ATOM 853 C CA . PRO A 1 136 ? 10.797 44.954 16.562 1.00 20.21 115 PRO A CA 1
ATOM 854 C C . PRO A 1 136 ? 10.841 45.700 15.235 1.00 20.40 115 PRO A C 1
ATOM 855 O O . PRO A 1 136 ? 11.784 45.528 14.445 1.00 22.22 115 PRO A O 1
ATOM 859 N N . GLY A 1 137 ? 9.813 46.519 14.987 1.00 21.17 116 GLY A N 1
ATOM 860 C CA . GLY A 1 137 ? 9.761 47.379 13.816 1.00 21.94 116 GLY A CA 1
ATOM 861 C C . GLY A 1 137 ? 9.333 46.694 12.533 1.00 21.19 116 GLY A C 1
ATOM 862 O O . GLY A 1 137 ? 9.354 47.285 11.442 1.00 23.97 116 GLY A O 1
ATOM 863 N N . GLU A 1 138 ? 8.922 45.429 12.655 1.00 19.94 117 GLU A N 1
ATOM 864 C CA . GLU A 1 138 ? 8.563 44.633 11.487 1.00 18.84 117 GLU A CA 1
ATOM 865 C C . GLU A 1 138 ? 7.109 44.228 11.460 1.00 17.68 117 GLU A C 1
ATOM 866 O O . GLU A 1 138 ? 6.545 43.889 12.499 1.00 17.72 117 GLU A O 1
ATOM 872 N N . HIS A 1 139 ? 6.540 44.198 10.255 1.00 17.19 118 HIS A N 1
ATOM 873 C CA . HIS A 1 139 ? 5.272 43.530 10.018 1.00 16.31 118 HIS A CA 1
ATOM 874 C C . HIS A 1 139 ? 5.519 42.037 9.911 1.00 15.17 118 HIS A C 1
ATOM 875 O O . HIS A 1 139 ? 6.463 41.600 9.271 1.00 14.63 118 HIS A O 1
ATOM 882 N N . LEU A 1 140 ? 4.658 41.263 10.566 1.00 14.27 119 LEU A N 1
ATOM 883 C CA . LEU A 1 140 ? 4.819 39.807 10.683 1.00 13.97 119 LEU A CA 1
ATOM 884 C C . LEU A 1 140 ? 3.566 39.054 10.295 1.00 13.20 119 LEU A C 1
ATOM 885 O O . LEU A 1 140 ? 2.444 39.520 10.498 1.00 13.35 119 LEU A O 1
ATOM 890 N N . LEU A 1 141 ? 3.766 37.852 9.764 1.00 12.86 120 LEU A N 1
ATOM 891 C CA . LEU A 1 141 ? 2.728 36.834 9.676 1.00 12.78 120 LEU A CA 1
ATOM 892 C C . LEU A 1 141 ? 3.250 35.656 10.468 1.00 12.09 120 LEU A C 1
ATOM 893 O O . LEU A 1 141 ? 4.281 35.077 10.105 1.00 12.04 120 LEU A O 1
ATOM 898 N N . ILE A 1 142 ? 2.563 35.346 11.564 1.00 12.06 121 ILE A N 1
ATOM 899 C CA . ILE A 1 142 ? 3.008 34.279 12.464 1.00 12.29 121 ILE A CA 1
ATOM 900 C C . ILE A 1 142 ? 2.243 33.022 12.119 1.00 12.08 121 ILE A C 1
ATOM 901 O O . ILE A 1 142 ? 1.021 33.044 12.172 1.00 12.41 121 ILE A O 1
ATOM 906 N N . ALA A 1 143 ? 2.952 31.935 11.810 1.00 11.93 122 ALA A N 1
ATOM 907 C CA . ALA A 1 143 ? 2.352 30.650 11.488 1.00 12.20 122 ALA A CA 1
ATOM 908 C C . ALA A 1 143 ? 2.787 29.644 12.524 1.00 12.97 122 ALA A C 1
ATOM 909 O O . ALA A 1 143 ? 3.973 29.401 12.676 1.00 13.80 122 ALA A O 1
ATOM 911 N N . THR A 1 144 ? 1.837 29.078 13.260 1.00 12.68 123 THR A N 1
ATOM 912 C CA . THR A 1 144 ? 2.159 28.150 14.358 1.00 13.69 123 THR A CA 1
ATOM 913 C C . THR A 1 144 ? 1.492 26.824 14.077 1.00 14.34 123 THR A C 1
ATOM 914 O O . THR A 1 144 ? 0.265 26.745 13.859 1.00 13.98 123 THR A O 1
ATOM 918 N N . PHE A 1 145 ? 2.314 25.786 14.039 1.00 15.98 124 PHE A N 1
ATOM 919 C CA . PHE A 1 145 ? 1.890 24.425 13.636 1.00 16.48 124 PHE A CA 1
ATOM 920 C C . PHE A 1 145 ? 1.738 23.546 14.845 1.00 17.52 124 PHE A C 1
ATOM 921 O O . PHE A 1 145 ? 2.733 23.114 15.464 1.00 19.80 124 PHE A O 1
ATOM 929 N N . GLY A 1 146 ? 0.497 23.317 15.285 1.00 16.14 125 GLY A N 1
ATOM 930 C CA . GLY A 1 146 ? 0.222 22.450 16.404 1.00 16.30 125 GLY A CA 1
ATOM 931 C C . GLY A 1 146 ? -0.946 21.544 16.032 1.00 15.52 125 GLY A C 1
ATOM 932 O O . GLY A 1 146 ? -1.035 21.099 14.893 1.00 15.44 125 GLY A O 1
ATOM 933 N N . THR A 1 147 ? -1.848 21.295 16.970 1.00 15.21 126 THR A N 1
ATOM 934 C CA . THR A 1 147 ? -3.076 20.564 16.646 1.00 14.99 126 THR A CA 1
ATOM 935 C C . THR A 1 147 ? -3.745 21.266 15.490 1.00 13.98 126 THR A C 1
ATOM 936 O O . THR A 1 147 ? -4.192 20.653 14.501 1.00 14.05 126 THR A O 1
ATOM 940 N N . ALA A 1 148 ? -3.874 22.581 15.649 1.00 13.51 127 ALA A N 1
ATOM 941 C CA . ALA A 1 148 ? -4.304 23.481 14.586 1.00 12.95 127 ALA A CA 1
ATOM 942 C C . ALA A 1 148 ? -3.088 24.167 13.975 1.00 12.91 127 ALA A C 1
ATOM 943 O O . ALA A 1 148 ? -2.038 24.301 14.631 1.00 13.34 127 ALA A O 1
ATOM 945 N N . THR A 1 149 ? -3.233 24.622 12.746 1.00 12.80 128 THR A N 1
ATOM 946 C CA . THR A 1 149 ? -2.334 25.596 12.169 1.00 13.09 128 THR A CA 1
ATOM 947 C C . THR A 1 149 ? -3.008 26.957 12.303 1.00 13.26 128 THR A C 1
ATOM 948 O O . THR A 1 149 ? -4.140 27.135 11.829 1.00 13.70 128 THR A O 1
ATOM 952 N N . THR A 1 150 ? -2.325 27.905 12.946 1.00 12.73 129 THR A N 1
ATOM 953 C CA . THR A 1 150 ? -2.889 29.249 13.099 1.00 12.99 129 THR A CA 1
ATOM 954 C C . THR A 1 150 ? -2.008 30.256 12.414 1.00 12.83 129 THR A C 1
ATOM 955 O O . THR A 1 150 ? -0.818 30.032 12.271 1.00 12.91 129 THR A O 1
ATOM 959 N N . LEU A 1 151 ? -2.626 31.305 11.889 1.00 12.01 130 LEU A N 1
ATOM 960 C CA A LEU A 1 151 ? -1.927 32.455 11.340 0.50 11.99 130 LEU A CA 1
ATOM 961 C CA B LEU A 1 151 ? -1.927 32.459 11.336 0.50 12.38 130 LEU A CA 1
ATOM 962 C C . LEU A 1 151 ? -2.430 33.721 12.011 1.00 11.99 130 LEU A C 1
ATOM 963 O O . LEU A 1 151 ? -3.646 33.888 12.183 1.00 12.13 130 LEU A O 1
ATOM 972 N N . GLU A 1 152 ? -1.502 34.595 12.376 1.00 11.84 131 GLU A N 1
ATOM 973 C CA . GLU A 1 152 ? -1.828 35.937 12.853 1.00 12.03 131 GLU A CA 1
ATOM 974 C C . GLU A 1 152 ? -1.050 36.981 12.081 1.00 12.37 131 GLU A C 1
ATOM 975 O O . GLU A 1 152 ? 0.168 36.853 11.913 1.00 12.54 131 GLU A O 1
ATOM 981 N N . ALA A 1 153 ? -1.748 38.038 11.668 1.00 12.21 132 ALA A N 1
ATOM 982 C CA . ALA A 1 153 ? -1.138 39.220 11.058 1.00 12.52 132 ALA A CA 1
ATOM 983 C C . ALA A 1 153 ? -0.841 40.234 12.143 1.00 12.76 132 ALA A C 1
ATOM 984 O O . ALA A 1 153 ? -1.759 40.614 12.896 1.00 12.95 132 ALA A O 1
ATOM 986 N N . LEU A 1 154 ? 0.404 40.658 12.261 1.00 12.93 133 LEU A N 1
ATOM 987 C CA . LEU A 1 154 ? 0.828 41.571 13.322 1.00 13.73 133 LEU A CA 1
ATOM 988 C C . LEU A 1 154 ? 1.598 42.736 12.696 1.00 14.55 133 LEU A C 1
ATOM 989 O O . LEU A 1 154 ? 2.650 42.555 12.091 1.00 15.08 133 LEU A O 1
ATOM 994 N N . ARG A 1 155 ? 1.043 43.930 12.822 1.00 15.41 134 ARG A N 1
ATOM 995 C CA . ARG A 1 155 ? 1.709 45.131 12.348 1.00 16.90 134 ARG A CA 1
ATOM 996 C C . ARG A 1 155 ? 2.916 45.488 13.205 1.00 17.40 134 ARG A C 1
ATOM 997 O O . ARG A 1 155 ? 2.978 45.202 14.385 1.00 16.29 134 ARG A O 1
ATOM 1005 N N . ALA A 1 156 ? 3.864 46.205 12.613 1.00 17.91 135 ALA A N 1
ATOM 1006 C CA . ALA A 1 156 ? 5.023 46.706 13.306 1.00 18.46 135 ALA A CA 1
ATOM 1007 C C . ALA A 1 156 ? 4.655 47.565 14.517 1.00 19.25 135 ALA A C 1
ATOM 1008 O O . ALA A 1 156 ? 5.344 47.532 15.508 1.00 21.20 135 ALA A O 1
ATOM 1010 N N . ASP A 1 157 ? 3.534 48.270 14.452 1.00 20.01 136 ASP A N 1
ATOM 1011 C CA . ASP A 1 157 ? 3.114 49.082 15.609 1.00 20.76 136 ASP A CA 1
ATOM 1012 C C . ASP A 1 157 ? 2.404 48.290 16.713 1.00 20.06 136 ASP A C 1
ATOM 1013 O O . ASP A 1 157 ? 1.944 48.890 17.689 1.00 21.83 136 ASP A O 1
ATOM 1018 N N . GLY A 1 158 ? 2.351 46.967 16.577 1.00 18.16 137 GLY A N 1
ATOM 1019 C CA . GLY A 1 158 ? 1.782 46.094 17.588 1.00 17.12 137 GLY A CA 1
ATOM 1020 C C . GLY A 1 158 ? 0.325 45.726 17.368 1.00 16.18 137 GLY A C 1
ATOM 1021 O O . GLY A 1 158 ? -0.200 44.936 18.125 1.00 15.13 137 GLY A O 1
ATOM 1022 N N . ARG A 1 159 ? -0.325 46.220 16.321 1.00 16.35 138 ARG A N 1
ATOM 1023 C CA . ARG A 1 159 ? -1.739 45.875 16.097 1.00 16.37 138 ARG A CA 1
ATOM 1024 C C . ARG A 1 159 ? -1.835 44.475 15.511 1.00 15.04 138 ARG A C 1
ATOM 1025 O O . ARG A 1 159 ? -1.373 44.233 14.387 1.00 14.27 138 ARG A O 1
ATOM 1033 N N . PHE A 1 160 ? -2.447 43.557 16.252 1.00 13.77 139 PHE A N 1
ATOM 1034 C CA . PHE A 1 160 ? -2.908 42.268 15.741 1.00 13.06 139 PHE A CA 1
ATOM 1035 C C . PHE A 1 160 ? -4.198 42.517 14.984 1.00 13.20 139 PHE A C 1
ATOM 1036 O O . PHE A 1 160 ? -5.228 42.857 15.576 1.00 13.61 139 PHE A O 1
ATOM 1044 N N . THR A 1 161 ? -4.151 42.366 13.658 1.00 13.47 140 THR A N 1
ATOM 1045 C CA . THR A 1 161 ? -5.298 42.764 12.842 1.00 13.81 140 THR A CA 1
ATOM 1046 C C . THR A 1 161 ? -6.275 41.670 12.488 1.00 13.97 140 THR A C 1
ATOM 1047 O O . THR A 1 161 ? -7.385 41.955 12.006 1.00 16.42 140 THR A O 1
ATOM 1051 N N . GLY A 1 162 ? -5.890 40.409 12.652 1.00 13.41 141 GLY A N 1
ATOM 1052 C CA . GLY A 1 162 ? -6.768 39.291 12.344 1.00 13.48 141 GLY A CA 1
ATOM 1053 C C . GLY A 1 162 ? -5.940 38.069 12.037 1.00 12.97 141 GLY A C 1
ATOM 1054 O O . GLY A 1 162 ? -4.710 38.113 11.966 1.00 12.36 141 GLY A O 1
ATOM 1055 N N . GLY A 1 163 ? -6.618 36.967 11.849 1.00 13.10 142 GLY A N 1
ATOM 1056 C CA . GLY A 1 163 ? -5.914 35.718 11.578 1.00 13.05 142 GLY A CA 1
ATOM 1057 C C . GLY A 1 163 ? -6.799 34.649 11.033 1.00 12.67 142 GLY A C 1
ATOM 1058 O O . GLY A 1 163 ? -7.964 34.891 10.732 1.00 13.11 142 GLY A O 1
ATOM 1059 N N . LEU A 1 164 ? -6.224 33.469 10.884 1.00 12.53 143 LEU A N 1
ATOM 1060 C CA . LEU A 1 164 ? -6.883 32.323 10.269 1.00 12.90 143 LEU A CA 1
ATOM 1061 C C . LEU A 1 164 ? -6.556 31.078 11.081 1.00 12.50 143 LEU A C 1
ATOM 1062 O O . LEU A 1 164 ? -5.531 31.023 11.767 1.00 12.22 143 LEU A O 1
ATOM 1067 N N . ILE A 1 165 ? -7.439 30.081 11.006 1.00 12.25 144 ILE A N 1
ATOM 1068 C CA . ILE A 1 165 ? -7.264 28.809 11.681 1.00 12.26 144 ILE A CA 1
ATOM 1069 C C . ILE A 1 165 ? -7.604 27.672 10.735 1.00 12.36 144 ILE A C 1
ATOM 1070 O O . ILE A 1 165 ? -8.618 27.735 10.046 1.00 13.05 144 ILE A O 1
ATOM 1075 N N . ALA A 1 166 ? -6.714 26.688 10.665 1.00 12.48 145 ALA A N 1
ATOM 1076 C CA . ALA A 1 166 ? -6.965 25.467 9.860 1.00 12.43 145 ALA A CA 1
ATOM 1077 C C . ALA A 1 166 ? -6.510 24.285 10.693 1.00 12.55 145 ALA A C 1
ATOM 1078 O O . ALA A 1 166 ? -5.749 24.421 11.641 1.00 12.16 145 ALA A O 1
ATOM 1080 N N . PRO A 1 167 ? -6.919 23.065 10.325 1.00 12.82 146 PRO A N 1
ATOM 1081 C CA . PRO A 1 167 ? -6.361 21.916 11.013 1.00 12.79 146 PRO A CA 1
ATOM 1082 C C . PRO A 1 167 ? -4.883 21.780 10.747 1.00 12.44 146 PRO A C 1
ATOM 1083 O O . PRO A 1 167 ? -4.382 22.142 9.653 1.00 12.69 146 PRO A O 1
ATOM 1087 N N . GLY A 1 168 ? -4.130 21.254 11.699 1.00 12.11 147 GLY A N 1
ATOM 1088 C CA . GLY A 1 168 ? -2.722 20.992 11.505 1.00 12.04 147 GLY A CA 1
ATOM 1089 C C . GLY A 1 168 ? -2.532 19.713 10.686 1.00 12.22 147 GLY A C 1
ATOM 1090 O O . GLY A 1 168 ? -3.502 18.990 10.436 1.00 12.78 147 GLY A O 1
ATOM 1091 N N . TRP A 1 169 ? -1.302 19.456 10.290 1.00 12.34 148 TRP A N 1
ATOM 1092 C CA . TRP A 1 169 ? -0.999 18.314 9.401 1.00 12.74 148 TRP A CA 1
ATOM 1093 C C . TRP A 1 169 ? -1.507 16.999 9.940 1.00 13.22 148 TRP A C 1
ATOM 1094 O O . TRP A 1 169 ? -2.194 16.227 9.240 1.00 13.54 148 TRP A O 1
ATOM 1105 N N . ALA A 1 170 ? -1.223 16.699 11.188 1.00 13.28 149 ALA A N 1
ATOM 1106 C CA . ALA A 1 170 ? -1.589 15.398 11.728 1.00 14.02 149 ALA A CA 1
ATOM 1107 C C . ALA A 1 170 ? -3.098 15.250 11.871 1.00 13.80 149 ALA A C 1
ATOM 1108 O O . ALA A 1 170 ? -3.665 14.178 11.655 1.00 14.60 149 ALA A O 1
ATOM 1110 N N . LEU A 1 171 ? -3.767 16.332 12.236 1.00 13.65 150 LEU A N 1
ATOM 1111 C CA . LEU A 1 171 ? -5.206 16.321 12.319 1.00 13.76 150 LEU A CA 1
ATOM 1112 C C . LEU A 1 171 ? -5.851 16.120 10.930 1.00 13.70 150 LEU A C 1
ATOM 1113 O O . LEU A 1 171 ? -6.804 15.369 10.790 1.00 14.29 150 LEU A O 1
ATOM 1118 N N . MET A 1 172 ? -5.312 16.783 9.927 1.00 12.94 151 MET A N 1
ATOM 1119 C CA . MET A 1 172 ? -5.781 16.532 8.555 1.00 13.23 151 MET A CA 1
ATOM 1120 C C . MET A 1 172 ? -5.654 15.046 8.228 1.00 13.43 151 MET A C 1
ATOM 1121 O O . MET A 1 172 ? -6.565 14.438 7.654 1.00 13.67 151 MET A O 1
ATOM 1126 N N . MET A 1 173 ? -4.482 14.486 8.496 1.00 13.57 152 MET A N 1
ATOM 1127 C CA . MET A 1 173 ? -4.224 13.063 8.181 1.00 13.97 152 MET A CA 1
ATOM 1128 C C . MET A 1 173 ? -5.246 12.165 8.890 1.00 14.80 152 MET A C 1
ATOM 1129 O O . MET A 1 173 ? -5.828 11.240 8.269 1.00 14.90 152 MET A O 1
ATOM 1134 N N . ARG A 1 174 ? -5.452 12.394 10.176 1.00 15.33 153 ARG A N 1
ATOM 1135 C CA . ARG A 1 174 ? -6.374 11.546 10.930 1.00 17.06 153 ARG A CA 1
ATOM 1136 C C . ARG A 1 174 ? -7.790 11.681 10.422 1.00 15.88 153 ARG A C 1
ATOM 1137 O O . ARG A 1 174 ? -8.506 10.725 10.380 1.00 15.89 153 ARG A O 1
ATOM 1145 N N . SER A 1 175 ? -8.189 12.889 10.046 1.00 14.84 154 SER A N 1
ATOM 1146 C CA . SER A 1 175 ? -9.558 13.154 9.609 1.00 14.64 154 SER A CA 1
ATOM 1147 C C . SER A 1 175 ? -9.899 12.314 8.390 1.00 14.98 154 SER A C 1
ATOM 1148 O O . SER A 1 175 ? -10.997 11.841 8.228 1.00 15.57 154 SER A O 1
ATOM 1151 N N . LEU A 1 176 ? -8.917 12.167 7.526 1.00 14.33 155 LEU A N 1
ATOM 1152 C CA . LEU A 1 176 ? -9.113 11.386 6.301 1.00 14.49 155 LEU A CA 1
ATOM 1153 C C . LEU A 1 176 ? -9.307 9.906 6.582 1.00 15.14 155 LEU A C 1
ATOM 1154 O O . LEU A 1 176 ? -10.137 9.248 5.947 1.00 15.43 155 LEU A O 1
ATOM 1159 N N . GLY A 1 177 ? -8.546 9.359 7.509 1.00 15.33 156 GLY A N 1
ATOM 1160 C CA . GLY A 1 177 ? -8.755 7.940 7.851 1.00 16.41 156 GLY A CA 1
ATOM 1161 C C . GLY A 1 177 ? -10.048 7.690 8.625 1.00 17.77 156 GLY A C 1
ATOM 1162 O O . GLY A 1 177 ? -10.731 6.688 8.427 1.00 18.12 156 GLY A O 1
ATOM 1163 N N . MET A 1 178 ? -10.396 8.631 9.492 1.00 18.25 157 MET A N 1
ATOM 1164 C CA A MET A 1 178 ? -11.567 8.465 10.349 0.50 19.66 157 MET A CA 1
ATOM 1165 C CA B MET A 1 178 ? -11.567 8.480 10.352 0.50 19.26 157 MET A CA 1
ATOM 1166 C C . MET A 1 178 ? -12.891 8.692 9.623 1.00 19.66 157 MET A C 1
ATOM 1167 O O . MET A 1 178 ? -13.936 8.217 10.072 1.00 20.26 157 MET A O 1
ATOM 1176 N N . HIS A 1 179 ? -12.867 9.364 8.479 1.00 17.91 158 HIS A N 1
ATOM 1177 C CA . HIS A 1 179 ? -14.105 9.747 7.831 1.00 18.89 158 HIS A CA 1
ATOM 1178 C C . HIS A 1 179 ? -14.173 9.306 6.379 1.00 18.45 158 HIS A C 1
ATOM 1179 O O . HIS A 1 179 ? -15.016 9.825 5.636 1.00 19.25 158 HIS A O 1
ATOM 1186 N N . THR A 1 180 ? -13.381 8.309 6.002 1.00 18.07 159 THR A N 1
ATOM 1187 C CA . THR A 1 180 ? -13.588 7.624 4.728 1.00 18.34 159 THR A CA 1
ATOM 1188 C C . THR A 1 180 ? -13.485 6.141 4.958 1.00 19.20 159 THR A C 1
ATOM 1189 O O . THR A 1 180 ? -12.848 5.691 5.918 1.00 19.63 159 THR A O 1
ATOM 1193 N N . ALA A 1 181 ? -14.072 5.352 4.085 1.00 19.57 160 ALA A N 1
ATOM 1194 C CA . ALA A 1 181 ? -14.045 3.920 4.242 1.00 20.66 160 ALA A CA 1
ATOM 1195 C C . ALA A 1 181 ? -12.663 3.349 3.933 1.00 21.27 160 ALA A C 1
ATOM 1196 O O . ALA A 1 181 ? -12.191 2.441 4.630 1.00 23.47 160 ALA A O 1
ATOM 1198 N N . GLN A 1 182 ? -11.991 3.844 2.886 1.00 20.45 161 GLN A N 1
ATOM 1199 C CA . GLN A 1 182 ? -10.812 3.162 2.374 1.00 20.88 161 GLN A CA 1
ATOM 1200 C C . GLN A 1 182 ? -9.481 3.749 2.777 1.00 19.67 161 GLN A C 1
ATOM 1201 O O . GLN A 1 182 ? -8.448 3.073 2.619 1.00 21.13 161 GLN A O 1
ATOM 1207 N N . LEU A 1 183 ? -9.453 4.979 3.274 1.00 17.78 162 LEU A N 1
ATOM 1208 C CA . LEU A 1 183 ? -8.166 5.564 3.616 1.00 16.76 162 LEU A CA 1
ATOM 1209 C C . LEU A 1 183 ? -7.751 5.115 4.992 1.00 16.88 162 LEU A C 1
ATOM 1210 O O . LEU A 1 183 ? -8.582 5.051 5.894 1.00 17.54 162 LEU A O 1
ATOM 1215 N N . PRO A 1 184 ? -6.466 4.780 5.145 1.00 16.77 163 PRO A N 1
ATOM 1216 C CA . PRO A 1 184 ? -6.020 4.338 6.474 1.00 17.38 163 PRO A CA 1
ATOM 1217 C C . PRO A 1 184 ? -5.967 5.495 7.478 1.00 16.87 163 PRO A C 1
ATOM 1218 O O . PRO A 1 184 ? -5.659 6.645 7.115 1.00 16.47 163 PRO A O 1
ATOM 1222 N N . THR A 1 185 ? -6.264 5.163 8.738 1.00 17.80 164 THR A N 1
ATOM 1223 C CA . THR A 1 185 ? -5.980 6.049 9.858 1.00 18.10 164 THR A CA 1
ATOM 1224 C C . THR A 1 185 ? -4.606 5.689 10.341 1.00 18.55 164 THR A C 1
ATOM 1225 O O . THR A 1 185 ? -4.425 4.719 11.082 1.00 20.87 164 THR A O 1
ATOM 1229 N N . VAL A 1 186 ? -3.625 6.471 9.939 1.00 17.89 165 VAL A N 1
ATOM 1230 C CA A VAL A 1 186 ? -2.257 6.120 10.307 0.60 18.37 165 VAL A CA 1
ATOM 1231 C CA B VAL A 1 186 ? -2.225 6.219 10.256 0.40 18.28 165 VAL A CA 1
ATOM 1232 C C . VAL A 1 186 ? -2.005 6.400 11.768 1.00 18.52 165 VAL A C 1
ATOM 1233 O O . VAL A 1 186 ? -2.511 7.378 12.363 1.00 19.88 165 VAL A O 1
ATOM 1240 N N . SER A 1 187 ? -1.266 5.483 12.365 1.00 17.99 166 SER A N 1
ATOM 1241 C CA . SER A 1 187 ? -0.933 5.590 13.790 1.00 18.39 166 SER A CA 1
ATOM 1242 C C . SER A 1 187 ? -0.119 6.820 14.099 1.00 18.40 166 SER A C 1
ATOM 1243 O O . SER A 1 187 ? 0.460 7.433 13.236 1.00 17.08 166 SER A O 1
ATOM 1246 N N . ILE A 1 188 ? -0.002 7.126 15.385 1.00 18.94 167 ILE A N 1
ATOM 1247 C CA A ILE A 1 188 ? 0.818 8.252 15.799 0.50 19.14 167 ILE A CA 1
ATOM 1248 C CA B ILE A 1 188 ? 0.835 8.224 15.832 0.50 19.52 167 ILE A CA 1
ATOM 1249 C C . ILE A 1 188 ? 2.261 8.074 15.320 1.00 18.69 167 ILE A C 1
ATOM 1250 O O . ILE A 1 188 ? 2.852 9.000 14.763 1.00 18.49 167 ILE A O 1
ATOM 1259 N N . ASP A 1 189 ? 2.805 6.891 15.533 1.00 19.49 168 ASP A N 1
ATOM 1260 C CA . ASP A 1 189 ? 4.183 6.622 15.104 1.00 20.14 168 ASP A CA 1
ATOM 1261 C C . ASP A 1 189 ? 4.343 6.644 13.590 1.00 18.40 168 ASP A C 1
ATOM 1262 O O . ASP A 1 189 ? 5.322 7.230 13.076 1.00 17.60 168 ASP A O 1
ATOM 1267 N N . ALA A 1 190 ? 3.384 6.067 12.863 1.00 17.48 169 ALA A N 1
ATOM 1268 C CA . ALA A 1 190 ? 3.526 6.050 11.408 1.00 16.71 169 ALA A CA 1
ATOM 1269 C C . ALA A 1 190 ? 3.364 7.459 10.836 1.00 16.15 169 ALA A C 1
ATOM 1270 O O . ALA A 1 190 ? 4.021 7.819 9.848 1.00 15.08 169 ALA A O 1
ATOM 1272 N N . ALA A 1 191 ? 2.489 8.273 11.455 1.00 15.79 170 ALA A N 1
ATOM 1273 C CA . ALA A 1 191 ? 2.339 9.659 11.034 1.00 15.95 170 ALA A CA 1
ATOM 1274 C C . ALA A 1 191 ? 3.638 10.432 11.244 1.00 15.72 170 ALA A C 1
ATOM 1275 O O . ALA A 1 191 ? 4.109 11.169 10.364 1.00 15.45 170 ALA A O 1
ATOM 1277 N N . THR A 1 192 ? 4.259 10.241 12.401 1.00 16.14 171 THR A N 1
ATOM 1278 C CA . THR A 1 192 ? 5.552 10.862 12.641 1.00 16.73 171 THR A CA 1
ATOM 1279 C C . THR A 1 192 ? 6.584 10.420 11.594 1.00 15.61 171 THR A C 1
ATOM 1280 O O . THR A 1 192 ? 7.310 11.243 11.064 1.00 15.63 171 THR A O 1
ATOM 1284 N N . SER A 1 193 ? 6.579 9.142 11.226 1.00 15.42 172 SER A N 1
ATOM 1285 C CA . SER A 1 193 ? 7.518 8.668 10.183 1.00 15.33 172 SER A CA 1
ATOM 1286 C C . SER A 1 193 ? 7.245 9.347 8.831 1.00 15.06 172 SER A C 1
ATOM 1287 O O . SER A 1 193 ? 8.168 9.706 8.116 1.00 15.04 172 SER A O 1
ATOM 1290 N N . LEU A 1 194 ? 5.973 9.454 8.445 1.00 14.63 173 LEU A N 1
ATOM 1291 C CA . LEU A 1 194 ? 5.630 10.140 7.186 1.00 14.40 173 LEU A CA 1
ATOM 1292 C C . LEU A 1 194 ? 5.984 11.597 7.207 1.00 14.38 173 LEU A C 1
ATOM 1293 O O . LEU A 1 194 ? 6.436 12.132 6.207 1.00 14.35 173 LEU A O 1
ATOM 1298 N N . LEU A 1 195 ? 5.805 12.266 8.344 1.00 14.34 174 LEU A N 1
ATOM 1299 C CA . LEU A 1 195 ? 6.197 13.661 8.429 1.00 14.53 174 LEU A CA 1
ATOM 1300 C C . LEU A 1 195 ? 7.706 13.826 8.301 1.00 14.78 174 LEU A C 1
ATOM 1301 O O . LEU A 1 195 ? 8.189 14.758 7.598 1.00 14.70 174 LEU A O 1
ATOM 1306 N N . ASP A 1 196 ? 8.451 12.937 8.953 1.00 15.58 175 ASP A N 1
ATOM 1307 C CA . ASP A 1 196 ? 9.887 12.970 8.864 1.00 17.13 175 ASP A CA 1
ATOM 1308 C C . ASP A 1 196 ? 10.333 12.714 7.433 1.00 16.35 175 ASP A C 1
ATOM 1309 O O . ASP A 1 196 ? 11.275 13.343 6.954 1.00 16.41 175 ASP A O 1
ATOM 1314 N N . GLU A 1 197 ? 9.626 11.848 6.709 1.00 15.53 176 GLU A N 1
ATOM 1315 C CA . GLU A 1 197 ? 9.956 11.655 5.274 1.00 15.38 176 GLU A CA 1
ATOM 1316 C C . GLU A 1 197 ? 9.754 12.941 4.493 1.00 15.27 176 GLU A C 1
ATOM 1317 O O . GLU A 1 197 ? 10.575 13.284 3.631 1.00 15.12 176 GLU A O 1
ATOM 1323 N N . LEU A 1 198 ? 8.661 13.637 4.724 1.00 14.51 177 LEU A N 1
ATOM 1324 C CA . LEU A 1 198 ? 8.448 14.927 4.067 1.00 14.38 177 LEU A CA 1
ATOM 1325 C C . LEU A 1 198 ? 9.577 15.916 4.359 1.00 15.22 177 LEU A C 1
ATOM 1326 O O . LEU A 1 198 ? 9.987 16.676 3.473 1.00 15.00 177 LEU A O 1
ATOM 1331 N N . ALA A 1 199 ? 10.101 15.887 5.592 1.00 15.43 178 ALA A N 1
ATOM 1332 C CA . ALA A 1 199 ? 11.155 16.813 5.981 1.00 16.23 178 ALA A CA 1
ATOM 1333 C C . ALA A 1 199 ? 12.489 16.476 5.322 1.00 18.47 178 ALA A C 1
ATOM 1334 O O . ALA A 1 199 ? 13.400 17.303 5.343 1.00 18.64 178 ALA A O 1
ATOM 1336 N N . ALA A 1 200 ? 12.589 15.275 4.757 1.00 20.66 179 ALA A N 1
ATOM 1337 C CA . ALA A 1 200 ? 13.734 14.886 3.862 1.00 25.09 179 ALA A CA 1
ATOM 1338 C C . ALA A 1 200 ? 13.544 15.213 2.344 1.00 25.61 179 ALA A C 1
ATOM 1339 O O . ALA A 1 200 ? 14.488 15.094 1.482 1.00 28.15 179 ALA A O 1
ATOM 1341 N N . ASN A 1 201 ? 12.373 15.647 1.962 1.00 26.94 180 ASN A N 1
ATOM 1342 C CA . ASN A 1 201 ? 12.126 16.002 0.537 1.00 27.33 180 ASN A CA 1
ATOM 1343 C C . ASN A 1 201 ? 12.879 17.199 0.053 1.00 27.68 180 ASN A C 1
ATOM 1344 O O . ASN A 1 201 ? 13.003 18.186 0.775 1.00 28.93 180 ASN A O 1
ATOM 1349 N N . ASP A 1 202 ? 13.307 17.156 -1.203 1.00 24.89 181 ASP A N 1
ATOM 1350 C CA . ASP A 1 202 ? 13.695 18.356 -2.013 1.00 26.36 181 ASP A CA 1
ATOM 1351 C C . ASP A 1 202 ? 12.524 19.336 -2.294 1.00 27.41 181 ASP A C 1
ATOM 1352 O O . ASP A 1 202 ? 11.334 18.987 -2.179 1.00 25.36 181 ASP A O 1
ATOM 1357 N N . ALA A 1 203 ? 12.876 20.535 -2.763 1.00 28.47 182 ALA A N 1
ATOM 1358 C CA . ALA A 1 203 ? 11.861 21.523 -3.204 1.00 29.21 182 ALA A CA 1
ATOM 1359 C C . ALA A 1 203 ? 11.045 20.978 -4.362 1.00 29.09 182 ALA A C 1
ATOM 1360 O O . ALA A 1 203 ? 11.536 20.138 -5.118 1.00 28.73 182 ALA A O 1
ATOM 1362 N N . HIS A 1 204 ? 9.805 21.459 -4.497 1.00 26.66 183 HIS A N 1
ATOM 1363 C CA . HIS A 1 204 ? 8.969 21.120 -5.671 1.00 27.78 183 HIS A CA 1
ATOM 1364 C C . HIS A 1 204 ? 8.753 19.617 -5.829 1.00 27.12 183 HIS A C 1
ATOM 1365 O O . HIS A 1 204 ? 8.829 19.067 -6.956 1.00 27.21 183 HIS A O 1
ATOM 1372 N N . ALA A 1 205 ? 8.492 18.963 -4.708 1.00 25.90 184 ALA A N 1
ATOM 1373 C CA . ALA A 1 205 ? 8.178 17.525 -4.697 1.00 26.88 184 ALA A CA 1
ATOM 1374 C C . ALA A 1 205 ? 6.998 17.229 -5.629 1.00 28.67 184 ALA A C 1
ATOM 1375 O O . ALA A 1 205 ? 6.030 17.999 -5.691 1.00 30.77 184 ALA A O 1
ATOM 1377 N N . PRO A 1 206 ? 7.078 16.115 -6.359 1.00 28.28 185 PRO A N 1
ATOM 1378 C CA . PRO A 1 206 ? 5.955 15.781 -7.204 1.00 28.61 185 PRO A CA 1
ATOM 1379 C C . PRO A 1 206 ? 4.891 15.045 -6.416 1.00 27.91 185 PRO A C 1
ATOM 1380 O O . PRO A 1 206 ? 5.016 14.789 -5.212 1.00 31.02 185 PRO A O 1
ATOM 1384 N N . PHE A 1 207 ? 3.823 14.765 -7.116 1.00 25.70 186 PHE A N 1
ATOM 1385 C CA . PHE A 1 207 ? 2.701 14.035 -6.567 1.00 20.74 186 PHE A CA 1
ATOM 1386 C C . PHE A 1 207 ? 3.076 12.587 -6.253 1.00 19.28 186 PHE A C 1
ATOM 1387 O O . PHE A 1 207 ? 4.070 12.064 -6.773 1.00 20.44 186 PHE A O 1
ATOM 1395 N N . ALA A 1 208 ? 2.233 11.912 -5.481 1.00 15.87 187 ALA A N 1
ATOM 1396 C CA . ALA A 1 208 ? 2.521 10.569 -4.981 1.00 15.45 187 ALA A CA 1
ATOM 1397 C C . ALA A 1 208 ? 1.921 9.465 -5.802 1.00 15.16 187 ALA A C 1
ATOM 1398 O O . ALA A 1 208 ? 0.913 9.663 -6.473 1.00 15.27 187 ALA A O 1
ATOM 1400 N N . ILE A 1 209 ? 2.503 8.280 -5.672 1.00 14.97 188 ILE A N 1
ATOM 1401 C CA A ILE A 1 209 ? 2.022 7.114 -6.399 0.50 15.31 188 ILE A CA 1
ATOM 1402 C CA B ILE A 1 209 ? 2.034 7.114 -6.405 0.50 15.70 188 ILE A CA 1
ATOM 1403 C C . ILE A 1 209 ? 1.572 5.981 -5.493 1.00 15.37 188 ILE A C 1
ATOM 1404 O O . ILE A 1 209 ? 1.494 4.827 -5.902 1.00 15.62 188 ILE A O 1
ATOM 1413 N N . ASP A 1 210 ? 1.266 6.326 -4.261 1.00 15.26 189 ASP A N 1
ATOM 1414 C CA . ASP A 1 210 ? 0.785 5.357 -3.259 1.00 15.50 189 ASP A CA 1
ATOM 1415 C C . ASP A 1 210 ? -0.034 6.111 -2.226 1.00 15.02 189 ASP A C 1
ATOM 1416 O O . ASP A 1 210 ? 0.216 7.283 -2.010 1.00 15.17 189 ASP A O 1
ATOM 1421 N N . THR A 1 211 ? -0.990 5.424 -1.622 1.00 14.95 190 THR A N 1
ATOM 1422 C CA . THR A 1 211 ? -1.963 6.081 -0.761 1.00 14.78 190 THR A CA 1
ATOM 1423 C C . THR A 1 211 ? -1.355 6.800 0.456 1.00 14.71 190 THR A C 1
ATOM 1424 O O . THR A 1 211 ? -1.656 7.965 0.669 1.00 13.93 190 THR A O 1
ATOM 1428 N N . PRO A 1 212 ? -0.492 6.127 1.251 1.00 14.97 191 PRO A N 1
ATOM 1429 C CA . PRO A 1 212 ? 0.016 6.851 2.421 1.00 14.90 191 PRO A CA 1
ATOM 1430 C C . PRO A 1 212 ? 0.744 8.141 2.077 1.00 14.43 191 PRO A C 1
ATOM 1431 O O . PRO A 1 212 ? 0.635 9.145 2.792 1.00 13.86 191 PRO A O 1
ATOM 1435 N N . HIS A 1 213 ? 1.498 8.135 0.993 1.00 13.96 192 HIS A N 1
ATOM 1436 C CA . HIS A 1 213 ? 2.222 9.319 0.572 1.00 14.08 192 HIS A CA 1
ATOM 1437 C C . HIS A 1 213 ? 1.346 10.334 -0.127 1.00 13.30 192 HIS A C 1
ATOM 1438 O O . HIS A 1 213 ? 1.636 11.534 -0.078 1.00 13.36 192 HIS A O 1
ATOM 1445 N N . ALA A 1 214 ? 0.257 9.876 -0.733 1.00 13.22 193 ALA A N 1
ATOM 1446 C CA . ALA A 1 214 ? -0.718 10.797 -1.261 1.00 12.98 193 ALA A CA 1
ATOM 1447 C C . ALA A 1 214 ? -1.380 11.603 -0.167 1.00 12.82 193 ALA A C 1
ATOM 1448 O O . ALA A 1 214 ? -1.624 12.798 -0.330 1.00 12.53 193 ALA A O 1
ATOM 1450 N N . LEU A 1 215 ? -1.637 10.936 0.951 1.00 13.23 194 LEU A N 1
ATOM 1451 C CA . LEU A 1 215 ? -2.174 11.617 2.151 1.00 13.63 194 LEU A CA 1
ATOM 1452 C C . LEU A 1 215 ? -1.132 12.555 2.716 1.00 12.97 194 LEU A C 1
ATOM 1453 O O . LEU A 1 215 ? -1.404 13.715 2.967 1.00 12.46 194 LEU A O 1
ATOM 1458 N N . SER A 1 216 ? 0.067 12.048 2.970 1.00 12.87 195 SER A N 1
ATOM 1459 C CA . SER A 1 216 ? 1.069 12.896 3.651 1.00 13.00 195 SER A CA 1
ATOM 1460 C C . SER A 1 216 ? 1.393 14.139 2.846 1.00 12.75 195 SER A C 1
ATOM 1461 O O . SER A 1 216 ? 1.373 15.226 3.377 1.00 12.65 195 SER A O 1
ATOM 1464 N N . ALA A 1 217 ? 1.632 13.982 1.555 1.00 12.75 196 ALA A N 1
ATOM 1465 C CA . ALA A 1 217 ? 1.944 15.103 0.668 1.00 13.23 196 ALA A CA 1
ATOM 1466 C C . ALA A 1 217 ? 0.737 15.988 0.447 1.00 13.11 196 ALA A C 1
ATOM 1467 O O . ALA A 1 217 ? 0.857 17.204 0.375 1.00 13.22 196 ALA A O 1
ATOM 1469 N N . GLY A 1 218 ? -0.458 15.416 0.328 1.00 13.06 197 GLY A N 1
ATOM 1470 C CA . GLY A 1 218 ? -1.630 16.248 0.133 1.00 12.99 197 GLY A CA 1
ATOM 1471 C C . GLY A 1 218 ? -1.864 17.169 1.303 1.00 12.67 197 GLY A C 1
ATOM 1472 O O . GLY A 1 218 ? -2.120 18.361 1.132 1.00 12.95 197 GLY A O 1
ATOM 1473 N N . CYS A 1 219 ? -1.745 16.619 2.492 1.00 12.43 198 CYS A N 1
ATOM 1474 C CA . CYS A 1 219 ? -1.934 17.424 3.699 1.00 12.55 198 CYS A CA 1
ATOM 1475 C C . CYS A 1 219 ? -0.797 18.435 3.842 1.00 12.71 198 CYS A C 1
ATOM 1476 O O . CYS A 1 219 ? -1.050 19.601 4.234 1.00 13.16 198 CYS A O 1
ATOM 1479 N N . LEU A 1 220 ? 0.427 18.051 3.482 1.00 13.19 199 LEU A N 1
ATOM 1480 C CA . LEU A 1 220 ? 1.536 19.013 3.564 1.00 14.20 199 LEU A CA 1
ATOM 1481 C C . LEU A 1 220 ? 1.359 20.149 2.569 1.00 13.88 199 LEU A C 1
ATOM 1482 O O . LEU A 1 220 ? 1.548 21.323 2.895 1.00 13.70 199 LEU A O 1
ATOM 1487 N N . GLN A 1 221 ? 0.947 19.821 1.354 1.00 13.97 200 GLN A N 1
ATOM 1488 C CA . GLN A 1 221 ? 0.757 20.876 0.349 1.00 14.07 200 GLN A CA 1
ATOM 1489 C C . GLN A 1 221 ? -0.382 21.800 0.720 1.00 13.73 200 GLN A C 1
ATOM 1490 O O . GLN A 1 221 ? -0.342 22.991 0.402 1.00 13.44 200 GLN A O 1
ATOM 1496 N N . ALA A 1 222 ? -1.407 21.287 1.398 1.00 13.12 201 ALA A N 1
ATOM 1497 C CA . ALA A 1 222 ? -2.475 22.147 1.907 1.00 13.21 201 ALA A CA 1
ATOM 1498 C C . ALA A 1 222 ? -1.920 23.165 2.936 1.00 13.08 201 ALA A C 1
ATOM 1499 O O . ALA A 1 222 ? -2.298 24.351 2.892 1.00 13.26 201 ALA A O 1
ATOM 1501 N N . GLN A 1 223 ? -1.043 22.709 3.815 1.00 13.06 202 GLN A N 1
ATOM 1502 C CA . GLN A 1 223 ? -0.375 23.599 4.791 1.00 13.26 202 GLN A CA 1
ATOM 1503 C C . GLN A 1 223 ? 0.464 24.655 4.064 1.00 13.71 202 GLN A C 1
ATOM 1504 O O . GLN A 1 223 ? 0.345 25.849 4.319 1.00 13.78 202 GLN A O 1
ATOM 1510 N N . ALA A 1 224 ? 1.291 24.223 3.129 1.00 13.38 203 ALA A N 1
ATOM 1511 C CA . ALA A 1 224 ? 2.180 25.148 2.444 1.00 14.01 203 ALA A CA 1
ATOM 1512 C C . ALA A 1 224 ? 1.379 26.121 1.624 1.00 14.18 203 ALA A C 1
ATOM 1513 O O . ALA A 1 224 ? 1.685 27.337 1.541 1.00 15.15 203 ALA A O 1
ATOM 1515 N N . GLY A 1 225 ? 0.338 25.626 0.956 1.00 14.17 204 GLY A N 1
ATOM 1516 C CA . GLY A 1 225 ? -0.514 26.462 0.152 1.00 14.60 204 GLY A CA 1
ATOM 1517 C C . GLY A 1 225 ? -1.229 27.537 0.935 1.00 14.34 204 GLY A C 1
ATOM 1518 O O . GLY A 1 225 ? -1.318 28.676 0.492 1.00 15.02 204 GLY A O 1
ATOM 1519 N N . LEU A 1 226 ? -1.721 27.183 2.127 1.00 14.05 205 LEU A N 1
ATOM 1520 C CA . LEU A 1 226 ? -2.367 28.151 2.967 1.00 14.27 205 LEU A CA 1
ATOM 1521 C C . LEU A 1 226 ? -1.390 29.251 3.349 1.00 14.01 205 LEU A C 1
ATOM 1522 O O . LEU A 1 226 ? -1.702 30.442 3.225 1.00 13.86 205 LEU A O 1
ATOM 1527 N N . ILE A 1 227 ? -0.210 28.870 3.822 1.00 13.37 206 ILE A N 1
ATOM 1528 C CA A ILE A 1 227 ? 0.738 29.840 4.345 0.50 13.61 206 ILE A CA 1
ATOM 1529 C CA B ILE A 1 227 ? 0.754 29.842 4.356 0.50 13.75 206 ILE A CA 1
ATOM 1530 C C . ILE A 1 227 ? 1.219 30.791 3.258 1.00 13.99 206 ILE A C 1
ATOM 1531 O O . ILE A 1 227 ? 1.262 31.998 3.450 1.00 14.35 206 ILE A O 1
ATOM 1540 N N . GLU A 1 228 ? 1.554 30.248 2.092 1.00 13.55 207 GLU A N 1
ATOM 1541 C CA . GLU A 1 228 ? 2.064 31.095 1.033 1.00 14.72 207 GLU A CA 1
ATOM 1542 C C . GLU A 1 228 ? 0.994 32.035 0.488 1.00 14.80 207 GLU A C 1
ATOM 1543 O O . GLU A 1 228 ? 1.268 33.221 0.216 1.00 15.17 207 GLU A O 1
ATOM 1549 N N . ARG A 1 229 ? -0.223 31.540 0.347 1.00 14.75 208 ARG A N 1
ATOM 1550 C CA . ARG A 1 229 ? -1.296 32.358 -0.182 1.00 15.97 208 ARG A CA 1
ATOM 1551 C C . ARG A 1 229 ? -1.597 33.517 0.805 1.00 15.56 208 ARG A C 1
ATOM 1552 O O . ARG A 1 229 ? -1.752 34.671 0.395 1.00 16.10 208 ARG A O 1
ATOM 1560 N N . ALA A 1 230 ? -1.625 33.210 2.091 1.00 14.16 209 ALA A N 1
ATOM 1561 C CA . ALA A 1 230 ? -1.906 34.223 3.117 1.00 14.12 209 ALA A CA 1
ATOM 1562 C C . ALA A 1 230 ? -0.788 35.259 3.163 1.00 13.66 209 ALA A C 1
ATOM 1563 O O . ALA A 1 230 ? -1.065 36.456 3.323 1.00 14.32 209 ALA A O 1
ATOM 1565 N N . TRP A 1 231 ? 0.455 34.804 3.078 1.00 13.08 210 TRP A N 1
ATOM 1566 C CA . TRP A 1 231 ? 1.589 35.718 3.114 1.00 13.31 210 TRP A CA 1
ATOM 1567 C C . TRP A 1 231 ? 1.598 36.698 1.933 1.00 13.79 210 TRP A C 1
ATOM 1568 O O . TRP A 1 231 ? 1.772 37.894 2.118 1.00 14.00 210 TRP A O 1
ATOM 1579 N N . ARG A 1 232 ? 1.395 36.171 0.738 1.00 14.19 211 ARG A N 1
ATOM 1580 C CA . ARG A 1 232 ? 1.338 37.041 -0.441 1.00 15.38 211 ARG A CA 1
ATOM 1581 C C . ARG A 1 232 ? 0.178 38.015 -0.327 1.00 16.14 211 ARG A C 1
ATOM 1582 O O . ARG A 1 232 ? 0.336 39.191 -0.660 1.00 16.41 211 ARG A O 1
ATOM 1590 N N . ASP A 1 233 ? -0.977 37.540 0.129 1.00 16.87 212 ASP A N 1
ATOM 1591 C CA . ASP A 1 233 ? -2.158 38.420 0.324 1.00 18.58 212 ASP A CA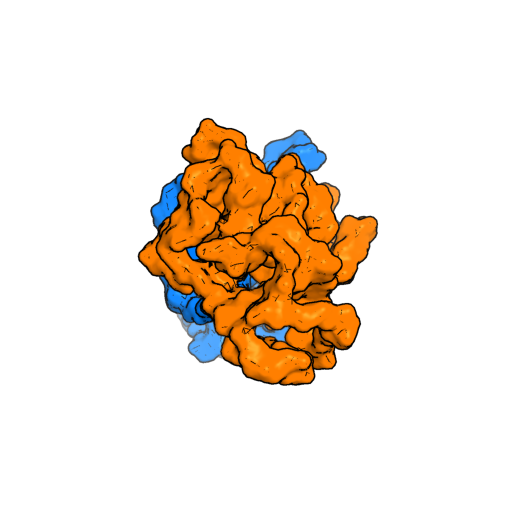 1
ATOM 1592 C C . ASP A 1 233 ? -1.839 39.537 1.319 1.00 17.42 212 ASP A C 1
ATOM 1593 O O . ASP A 1 233 ? -2.234 40.711 1.117 1.00 18.04 212 ASP A O 1
ATOM 1598 N N . LEU A 1 234 ? -1.112 39.220 2.381 1.00 15.69 213 LEU A N 1
ATOM 1599 C CA . LEU A 1 234 ? -0.796 40.218 3.379 1.00 15.50 213 LEU A CA 1
ATOM 1600 C C . LEU A 1 234 ? 0.195 41.262 2.869 1.00 15.58 213 LEU A C 1
ATOM 1601 O O . LEU A 1 234 ? 0.006 42.458 3.114 1.00 15.61 213 LEU A O 1
ATOM 1606 N N . GLU A 1 235 ? 1.244 40.817 2.174 1.00 15.08 214 GLU A N 1
ATOM 1607 C CA . GLU A 1 235 ? 2.159 41.797 1.580 1.00 15.45 214 GLU A CA 1
ATOM 1608 C C . GLU A 1 235 ? 1.416 42.705 0.618 1.00 16.37 214 GLU A C 1
ATOM 1609 O O . GLU A 1 235 ? 1.668 43.911 0.581 1.00 16.48 214 GLU A O 1
ATOM 1615 N N . LYS A 1 236 ? 0.533 42.145 -0.173 1.00 17.38 215 LYS A N 1
ATOM 1616 C CA . LYS A 1 236 ? -0.193 42.974 -1.138 1.00 18.87 215 LYS A CA 1
ATOM 1617 C C . LYS A 1 236 ? -1.145 43.938 -0.441 1.00 19.22 215 LYS A C 1
ATOM 1618 O O . LYS A 1 236 ? -1.345 45.078 -0.922 1.00 21.45 215 LYS A O 1
ATOM 1624 N N . ALA A 1 237 ? -1.748 43.512 0.662 1.00 18.56 216 ALA A N 1
ATOM 1625 C CA . ALA A 1 237 ? -2.666 44.384 1.389 1.00 18.86 216 ALA A CA 1
ATOM 1626 C C . ALA A 1 237 ? -1.935 45.515 2.100 1.00 18.63 216 ALA A C 1
ATOM 1627 O O . ALA A 1 237 ? -2.384 46.680 2.102 1.00 21.58 216 ALA A O 1
ATOM 1629 N N . TRP A 1 238 ? -0.845 45.185 2.762 1.00 17.19 217 TRP A N 1
ATOM 1630 C CA . TRP A 1 238 ? -0.119 46.144 3.576 1.00 17.22 217 TRP A CA 1
ATOM 1631 C C . TRP A 1 238 ? 0.896 46.966 2.773 1.00 17.66 217 TRP A C 1
ATOM 1632 O O . TRP A 1 238 ? 1.364 48.001 3.274 1.00 18.56 217 TRP A O 1
ATOM 1643 N N . LYS A 1 239 ? 1.225 46.509 1.575 1.00 18.55 218 LYS A N 1
ATOM 1644 C CA . LYS A 1 239 ? 2.191 47.213 0.734 1.00 19.41 218 LYS A CA 1
ATOM 1645 C C . LYS A 1 239 ? 3.506 47.464 1.434 1.00 18.51 218 LYS A C 1
ATOM 1646 O O . LYS A 1 239 ? 4.076 48.568 1.442 1.00 18.68 218 LYS A O 1
ATOM 1652 N N . ALA A 1 240 ? 4.004 46.404 2.056 1.00 17.47 219 ALA A N 1
ATOM 1653 C CA . ALA A 1 240 ? 5.260 46.503 2.806 1.00 17.82 219 ALA A CA 1
ATOM 1654 C C . ALA A 1 240 ? 5.768 45.081 2.968 1.00 16.96 219 ALA A C 1
ATOM 1655 O O . ALA A 1 240 ? 5.001 44.126 2.841 1.00 16.65 219 ALA A O 1
ATOM 1657 N N . PRO A 1 241 ? 7.052 44.920 3.250 1.00 16.80 220 PRO A N 1
ATOM 1658 C CA . PRO A 1 241 ? 7.593 43.585 3.487 1.00 16.18 220 PRO A CA 1
ATOM 1659 C C . PRO A 1 241 ? 7.011 43.006 4.780 1.00 15.31 220 PRO A C 1
ATOM 1660 O O . PRO A 1 241 ? 6.858 43.734 5.780 1.00 15.52 220 PRO A O 1
ATOM 1664 N N . VAL A 1 242 ? 6.713 41.707 4.722 1.00 14.28 221 VAL A N 1
ATOM 1665 C CA . VAL A 1 242 ? 6.186 40.976 5.884 1.00 13.93 221 VAL A CA 1
ATOM 1666 C C . VAL A 1 242 ? 7.124 39.803 6.134 1.00 13.74 221 VAL A C 1
ATOM 1667 O O . VAL A 1 242 ? 7.442 39.022 5.218 1.00 14.45 221 VAL A O 1
ATOM 1671 N N . ARG A 1 243 ? 7.601 39.694 7.382 1.00 13.67 222 ARG A N 1
ATOM 1672 C CA . ARG A 1 243 ? 8.374 38.525 7.794 1.00 13.71 222 ARG A CA 1
ATOM 1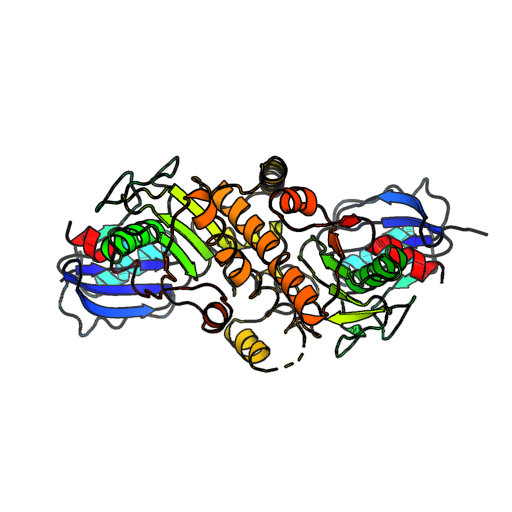673 C C . ARG A 1 243 ? 7.438 37.387 8.197 1.00 12.85 222 ARG A C 1
ATOM 1674 O O . ARG A 1 243 ? 6.628 37.540 9.123 1.00 13.18 222 ARG A O 1
ATOM 1682 N N . LEU A 1 244 ? 7.510 36.292 7.443 1.00 13.13 223 LEU A N 1
ATOM 1683 C CA . LEU A 1 244 ? 6.813 35.070 7.785 1.00 13.01 223 LEU A CA 1
ATOM 1684 C C . LEU A 1 244 ? 7.600 34.326 8.844 1.00 13.02 223 LEU A C 1
ATOM 1685 O O . LEU A 1 244 ? 8.738 33.938 8.623 1.00 13.48 223 LEU A O 1
ATOM 1690 N N . VAL A 1 245 ? 6.991 34.124 10.015 1.00 13.10 224 VAL A N 1
ATOM 1691 C CA . VAL A 1 245 ? 7.662 33.489 11.139 1.00 13.96 224 VAL A CA 1
ATOM 1692 C C . VAL A 1 245 ? 6.937 32.187 11.435 1.00 14.44 224 VAL A C 1
ATOM 1693 O O . VAL A 1 245 ? 5.715 32.192 11.608 1.00 14.45 224 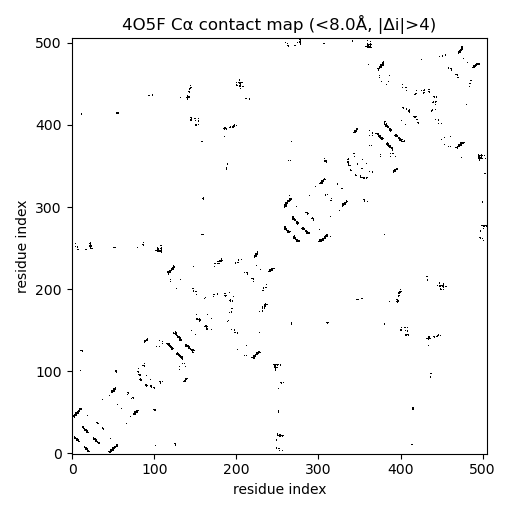VAL A O 1
ATOM 1697 N N . LEU A 1 246 ? 7.684 31.086 11.435 1.00 14.80 225 LEU A N 1
ATOM 1698 C CA . LEU A 1 246 ? 7.130 29.753 11.586 1.00 15.53 225 LEU A CA 1
ATOM 1699 C C . LEU A 1 246 ? 7.559 29.116 12.881 1.00 16.14 225 LEU A C 1
ATOM 1700 O O . LEU A 1 246 ? 8.694 29.280 13.328 1.00 14.74 225 LEU A O 1
ATOM 1705 N N . SER A 1 247 ? 6.660 28.302 13.437 1.00 18.35 226 SER A N 1
ATOM 1706 C CA A SER A 1 247 ? 6.863 27.669 14.746 0.50 20.80 226 SER A CA 1
ATOM 1707 C CA B SER A 1 247 ? 6.956 27.592 14.663 0.50 20.75 226 SER A CA 1
ATOM 1708 C C . SER A 1 247 ? 6.242 26.261 14.689 1.00 21.34 226 SER A C 1
ATOM 1709 O O . SER A 1 247 ? 5.206 26.083 14.055 1.00 22.33 226 SER A O 1
ATOM 1714 N N . GLY A 1 248 ? 6.834 25.301 15.381 1.00 18.94 227 GLY A N 1
ATOM 1715 C CA . GLY A 1 248 ? 6.190 24.012 15.572 1.00 18.80 227 GLY A CA 1
ATOM 1716 C C . GLY A 1 248 ? 6.789 22.824 14.866 1.00 20.14 227 GLY A C 1
ATOM 1717 O O . GLY A 1 248 ? 7.536 22.997 13.913 1.00 22.03 227 GLY A O 1
ATOM 1718 N N . GLY A 1 249 ? 6.420 21.637 15.319 1.00 21.80 228 GLY A N 1
ATOM 1719 C CA . GLY A 1 249 ? 6.992 20.365 14.838 1.00 22.97 228 GLY A CA 1
ATOM 1720 C C . GLY A 1 249 ? 6.899 20.158 13.330 1.00 22.14 228 GLY A C 1
ATOM 1721 O O . GLY A 1 249 ? 7.834 19.643 12.715 1.00 24.60 228 GLY A O 1
ATOM 1722 N N . ALA A 1 250 ? 5.797 20.581 12.727 1.00 19.02 229 ALA A N 1
ATOM 1723 C CA . ALA A 1 250 ? 5.614 20.328 11.301 1.00 18.66 229 ALA A CA 1
ATOM 1724 C C . ALA A 1 250 ? 6.374 21.343 10.460 1.00 17.54 229 ALA A C 1
ATOM 1725 O O . ALA A 1 250 ? 6.413 21.222 9.236 1.00 15.78 229 ALA A O 1
ATOM 1727 N N . ALA A 1 251 ? 7.005 22.341 11.072 1.00 17.06 230 ALA A N 1
ATOM 1728 C CA . ALA A 1 251 ? 7.712 23.326 10.275 1.00 16.67 230 ALA A CA 1
ATOM 1729 C C . ALA A 1 251 ? 8.843 22.727 9.483 1.00 16.89 230 ALA A C 1
ATOM 1730 O O . ALA A 1 251 ? 9.096 23.229 8.395 1.00 17.22 230 ALA A O 1
ATOM 1732 N N . ASP A 1 252 ? 9.530 21.717 10.021 1.00 17.77 231 ASP A N 1
ATOM 1733 C CA . ASP A 1 252 ? 10.673 21.177 9.259 1.00 18.98 231 ASP A CA 1
ATOM 1734 C C . ASP A 1 252 ? 10.169 20.678 7.911 1.00 17.98 231 ASP A C 1
ATOM 1735 O O . ASP A 1 252 ? 10.750 20.965 6.869 1.00 19.00 231 ASP A O 1
ATOM 1740 N N . ALA A 1 253 ? 9.068 19.927 7.920 1.00 16.04 232 ALA A N 1
ATOM 1741 C CA . ALA A 1 253 ? 8.495 19.429 6.657 1.00 15.56 232 ALA A CA 1
ATOM 1742 C C . ALA A 1 253 ? 7.933 20.544 5.799 1.00 15.85 232 ALA A C 1
ATOM 1743 O O . ALA A 1 253 ? 8.133 20.598 4.573 1.00 16.79 232 ALA A O 1
ATOM 1745 N N . ILE A 1 254 ? 7.234 21.485 6.425 1.00 15.42 233 ILE A N 1
ATOM 1746 C CA . ILE A 1 254 ? 6.644 22.576 5.645 1.00 16.10 233 ILE A CA 1
ATOM 1747 C C . ILE A 1 254 ? 7.708 23.432 4.927 1.00 17.27 233 ILE A C 1
ATOM 1748 O O . ILE A 1 254 ? 7.554 23.784 3.744 1.00 17.74 233 ILE A O 1
ATOM 1753 N N . VAL A 1 255 ? 8.831 23.686 5.595 1.00 17.87 234 VAL A N 1
ATOM 1754 C CA . VAL A 1 255 ? 9.942 24.478 5.011 1.00 18.39 234 VAL A CA 1
ATOM 1755 C C . VAL A 1 255 ? 10.498 23.836 3.749 1.00 19.18 234 VAL A C 1
ATOM 1756 O O . VAL A 1 255 ? 10.840 24.545 2.819 1.00 19.43 234 VAL A O 1
ATOM 1760 N N . ARG A 1 256 ? 10.551 22.510 3.679 1.00 19.04 235 ARG A N 1
ATOM 1761 C CA . ARG A 1 256 ? 11.009 21.888 2.448 1.00 20.24 235 ARG A CA 1
ATOM 1762 C C . ARG A 1 256 ? 10.153 22.218 1.231 1.00 20.26 235 ARG A C 1
ATOM 1763 O O . ARG A 1 256 ? 10.693 22.246 0.098 1.00 21.67 235 ARG A O 1
ATOM 1771 N N . ALA A 1 257 ? 8.848 22.424 1.440 1.00 19.06 236 ALA A N 1
ATOM 1772 C CA . ALA A 1 257 ? 7.897 22.727 0.395 1.00 20.03 236 ALA A CA 1
ATOM 1773 C C . ALA A 1 257 ? 7.817 24.227 0.128 1.00 20.28 236 ALA A C 1
ATOM 1774 O O . ALA A 1 257 ? 7.506 24.610 -0.984 1.00 24.44 236 ALA A O 1
ATOM 1776 N N . LEU A 1 258 ? 8.130 25.075 1.103 1.00 18.44 237 LEU A N 1
ATOM 1777 C CA . LEU A 1 258 ? 7.977 26.525 0.872 1.00 18.23 237 LEU A CA 1
ATOM 1778 C C . LEU A 1 258 ? 8.973 27.080 -0.129 1.00 18.71 237 LEU A C 1
ATOM 1779 O O . LEU A 1 258 ? 10.144 26.709 -0.128 1.00 20.48 237 LEU A O 1
ATOM 1784 N N . THR A 1 259 ? 8.529 28.033 -0.928 1.00 18.91 238 THR A N 1
ATOM 1785 C CA . THR A 1 259 ? 9.447 28.740 -1.817 1.00 19.31 238 THR A CA 1
ATOM 1786 C C . THR A 1 259 ? 9.654 30.174 -1.379 1.00 19.72 238 THR A C 1
ATOM 1787 O O . THR A 1 259 ? 10.549 30.866 -1.884 1.00 22.55 238 THR A O 1
ATOM 1791 N N . VAL A 1 260 ? 8.850 30.624 -0.431 1.00 17.70 239 VAL A N 1
ATOM 1792 C CA . VAL A 1 260 ? 8.888 32.003 0.003 1.00 17.77 239 VAL A CA 1
ATOM 1793 C C . VAL A 1 260 ? 9.845 32.131 1.194 1.00 17.62 239 VAL A C 1
ATOM 1794 O O . VAL A 1 260 ? 10.136 31.121 1.858 1.00 17.79 239 VAL A O 1
ATOM 1798 N N . PRO A 1 261 ? 10.359 33.335 1.436 1.00 18.58 240 PRO A N 1
ATOM 1799 C CA . PRO A 1 261 ? 11.302 33.498 2.562 1.00 18.31 240 PRO A CA 1
ATOM 1800 C C . PRO A 1 261 ? 10.588 33.286 3.876 1.00 17.68 240 PRO A C 1
ATOM 1801 O O . PRO A 1 261 ? 9.400 33.575 3.990 1.00 16.99 240 PRO A O 1
ATOM 1805 N N . HIS A 1 262 ? 11.326 32.798 4.860 1.00 17.65 241 HIS A N 1
ATOM 1806 C CA . HIS A 1 262 ? 10.726 32.540 6.167 1.00 17.60 241 HIS A CA 1
ATOM 1807 C C . HIS A 1 262 ? 11.785 32.543 7.239 1.00 16.52 241 HIS A C 1
ATOM 1808 O O . HIS A 1 262 ? 12.983 32.389 6.970 1.00 16.93 241 HIS A O 1
ATOM 1815 N N . THR A 1 263 ? 11.313 32.728 8.483 1.00 15.36 242 THR A N 1
ATOM 1816 C CA . THR A 1 263 ? 12.145 32.723 9.666 1.00 15.75 242 THR A CA 1
ATOM 1817 C C . THR A 1 263 ? 11.555 31.703 10.633 1.00 16.02 242 THR A C 1
ATOM 1818 O O . THR A 1 263 ? 10.338 31.629 10.747 1.00 16.99 242 THR A O 1
ATOM 1822 N N . ARG A 1 264 ? 12.395 30.963 11.326 1.00 15.80 243 ARG A N 1
ATOM 1823 C CA . ARG A 1 264 ? 11.950 29.985 12.334 1.00 16.07 243 ARG A CA 1
ATOM 1824 C C . ARG A 1 264 ? 12.126 30.583 13.734 1.00 16.11 243 ARG A C 1
ATOM 1825 O O . ARG A 1 264 ? 13.212 31.076 14.077 1.00 16.39 243 ARG A O 1
ATOM 1833 N N . HIS A 1 265 ? 11.070 30.538 14.541 1.00 15.30 244 HIS A N 1
ATOM 1834 C CA . HIS A 1 265 ? 11.175 30.910 15.957 1.00 16.48 244 HIS A CA 1
ATOM 1835 C C . HIS A 1 265 ? 10.237 29.996 16.733 1.00 16.79 244 HIS A C 1
ATOM 1836 O O . HIS A 1 265 ? 9.022 30.161 16.690 1.00 16.94 244 HIS A O 1
ATOM 1843 N N . ASP A 1 266 ? 10.807 29.038 17.456 1.00 18.53 245 ASP A N 1
ATOM 1844 C CA . ASP A 1 266 ? 9.985 28.023 18.073 1.00 19.71 245 ASP A CA 1
ATOM 1845 C C . ASP A 1 266 ? 9.629 28.356 19.532 1.00 19.67 245 ASP A C 1
ATOM 1846 O O . ASP A 1 266 ? 9.006 27.519 20.183 1.00 21.12 245 ASP A O 1
ATOM 1851 N N . THR A 1 267 ? 9.992 29.530 20.047 1.00 18.93 246 THR A N 1
ATOM 1852 C CA . THR A 1 267 ? 9.666 29.841 21.455 1.00 19.07 246 THR A CA 1
ATOM 1853 C C . THR A 1 267 ? 8.851 31.115 21.636 1.00 18.01 246 THR A C 1
ATOM 1854 O O . THR A 1 267 ? 8.868 31.738 22.695 1.00 17.70 246 THR A O 1
ATOM 1858 N N . LEU A 1 268 ? 8.060 31.473 20.633 1.00 16.81 247 LEU A N 1
ATOM 1859 C CA . LEU A 1 268 ? 7.283 32.703 20.735 1.00 16.56 247 LEU A CA 1
ATOM 1860 C C . LEU A 1 268 ? 6.283 32.696 21.894 1.00 16.16 247 LEU A C 1
ATOM 1861 O O . LEU A 1 268 ? 6.126 33.708 22.572 1.00 15.53 247 LEU A O 1
ATOM 1866 N N . VAL A 1 269 ? 5.566 31.592 22.065 1.00 15.63 248 VAL A N 1
ATOM 1867 C CA . VAL A 1 269 ? 4.524 31.541 23.110 1.00 16.04 248 VAL A CA 1
ATOM 1868 C C . VAL A 1 269 ? 5.134 31.581 24.499 1.00 16.57 248 VAL A C 1
ATOM 1869 O O . VAL A 1 269 ? 4.767 32.424 25.339 1.00 16.29 248 VAL A O 1
ATOM 1873 N N . LEU A 1 270 ? 6.132 30.746 24.735 1.00 17.50 249 LEU A N 1
ATOM 1874 C CA . LEU A 1 270 ? 6.796 30.810 26.048 1.00 18.31 249 LEU A CA 1
ATOM 1875 C C . LEU A 1 270 ? 7.489 32.138 26.287 1.00 18.06 249 LEU A C 1
ATOM 1876 O O . LEU A 1 270 ? 7.522 32.630 27.410 1.00 17.80 249 LEU A O 1
ATOM 1881 N N . THR A 1 271 ? 8.029 32.759 25.229 1.00 17.51 250 THR A N 1
ATOM 1882 C CA . THR A 1 271 ? 8.629 34.074 25.375 1.00 17.50 250 THR A CA 1
ATOM 1883 C C . THR A 1 271 ? 7.562 35.114 25.755 1.00 16.94 250 THR A C 1
ATOM 1884 O O . THR A 1 271 ? 7.778 35.992 26.582 1.00 16.90 250 THR A O 1
ATOM 1888 N N . GLY A 1 272 ? 6.404 35.042 25.105 1.00 16.23 251 GLY A N 1
ATOM 1889 C CA . GLY A 1 272 ? 5.330 35.926 25.452 1.00 16.16 251 GLY A CA 1
ATOM 1890 C C . GLY A 1 272 ? 4.872 35.773 26.878 1.00 16.29 251 GLY A C 1
ATOM 1891 O O . GLY A 1 272 ? 4.629 36.754 27.560 1.00 16.36 251 GLY A O 1
ATOM 1892 N N . LEU A 1 273 ? 4.797 34.532 27.341 1.00 16.40 252 LEU A N 1
ATOM 1893 C CA . LEU A 1 273 ? 4.466 34.289 28.745 1.00 17.10 252 LEU A CA 1
ATOM 1894 C C . LEU A 1 273 ? 5.531 34.862 29.668 1.00 17.31 252 LEU A C 1
ATOM 1895 O O . LEU A 1 273 ? 5.214 35.447 30.708 1.00 17.76 252 LEU A O 1
ATOM 1900 N N . ALA A 1 274 ? 6.799 34.730 29.284 1.00 17.72 253 ALA A N 1
ATOM 1901 C CA . ALA A 1 274 ? 7.873 35.318 30.074 1.00 18.61 253 ALA A CA 1
ATOM 1902 C C . ALA A 1 274 ? 7.746 36.841 30.151 1.00 19.09 253 ALA A C 1
ATOM 1903 O O . ALA A 1 274 ? 7.954 37.459 31.184 1.00 19.94 253 ALA A O 1
ATOM 1905 N N . LEU A 1 275 ? 7.389 37.485 29.053 1.00 17.56 254 LEU A N 1
ATOM 1906 C CA . LEU A 1 275 ? 7.231 38.926 28.992 1.00 17.92 254 LEU A CA 1
ATOM 1907 C C . LEU A 1 275 ? 6.045 39.383 29.861 1.00 18.57 254 LEU A C 1
ATOM 1908 O O . LEU A 1 275 ? 6.135 40.390 30.564 1.00 19.54 254 LEU A O 1
ATOM 1913 N N . ILE A 1 276 ? 4.960 38.642 29.811 1.00 18.05 255 ILE A N 1
ATOM 1914 C CA . ILE A 1 276 ? 3.798 38.927 30.658 1.00 19.16 255 ILE A CA 1
ATOM 1915 C C . ILE A 1 276 ? 4.241 38.775 32.098 1.00 20.25 255 ILE A C 1
ATOM 1916 O O . ILE A 1 276 ? 3.975 39.672 32.916 1.00 21.88 255 ILE A O 1
ATOM 1921 N N . ALA A 1 277 ? 4.864 37.647 32.443 1.00 20.90 256 ALA A N 1
ATOM 1922 C CA . ALA A 1 277 ? 5.244 37.399 33.853 1.00 23.17 256 ALA A CA 1
ATOM 1923 C C . ALA A 1 277 ? 6.149 38.457 34.397 1.00 24.92 256 ALA A C 1
ATOM 1924 O O . ALA A 1 277 ? 6.038 38.863 35.586 1.00 26.62 256 ALA A O 1
ATOM 1926 N N . HIS A 1 278 ? 7.097 38.891 33.584 1.00 25.71 257 HIS A N 1
ATOM 1927 C CA . HIS A 1 278 ? 8.107 39.835 34.017 1.00 27.76 257 HIS A CA 1
ATOM 1928 C C . HIS A 1 278 ? 7.710 41.294 33.765 1.00 29.77 257 HIS A C 1
ATOM 1929 O O . HIS A 1 278 ? 8.566 42.169 33.842 1.00 33.71 257 HIS A O 1
ATOM 1936 N N . SER A 1 279 ? 6.430 41.563 33.474 1.00 31.73 258 SER A N 1
ATOM 1937 C CA . SER A 1 279 ? 5.946 42.920 33.199 1.00 34.58 258 SER A CA 1
ATOM 1938 C C . SER A 1 279 ? 5.488 43.618 34.492 1.00 38.63 258 SER A C 1
ATOM 1939 O O . SER A 1 279 ? 5.575 44.835 34.575 1.00 43.17 258 SER A O 1
ATOM 1942 N N . VAL B 1 25 ? -29.570 0.620 -22.535 1.00 53.01 4 VAL B N 1
ATOM 1943 C CA . VAL B 1 25 ? -29.030 1.594 -21.534 1.00 49.33 4 VAL B CA 1
ATOM 1944 C C . VAL B 1 25 ? -28.288 0.910 -20.377 1.00 47.25 4 VAL B C 1
ATOM 1945 O O . VAL B 1 25 ? -28.556 -0.238 -20.026 1.00 49.21 4 VAL B O 1
ATOM 1949 N N . CYS B 1 26 ? -27.348 1.645 -19.799 1.00 43.10 5 CYS B N 1
ATOM 1950 C CA . CYS B 1 26 ? -26.467 1.145 -18.761 1.00 41.48 5 CYS B CA 1
ATOM 1951 C C . CYS B 1 26 ? -26.683 2.017 -17.510 1.00 37.99 5 CYS B C 1
ATOM 1952 O O . CYS B 1 26 ? -26.774 3.245 -17.609 1.00 37.42 5 CYS B O 1
ATOM 1955 N N . LEU B 1 27 ? -26.811 1.373 -16.356 1.00 36.04 6 LEU B N 1
ATOM 1956 C CA . LEU B 1 27 ? -26.900 2.081 -15.086 1.00 34.12 6 LEU B CA 1
ATOM 1957 C C . LEU B 1 27 ? -25.500 2.268 -14.520 1.00 31.83 6 LEU B C 1
ATOM 1958 O O . LEU B 1 27 ? -24.757 1.305 -14.384 1.00 32.26 6 LEU B O 1
ATOM 1963 N N . LEU B 1 28 ? -25.157 3.503 -14.171 1.00 29.72 7 LEU B N 1
ATOM 1964 C CA . LEU B 1 28 ? -23.811 3.833 -13.691 1.00 27.87 7 LEU B CA 1
ATOM 1965 C C . LEU B 1 28 ? -23.898 4.395 -12.289 1.00 26.99 7 LEU B C 1
ATOM 1966 O O . LEU B 1 28 ? -24.650 5.333 -12.049 1.00 26.76 7 LEU B O 1
ATOM 1971 N N . ILE B 1 29 ? -23.134 3.805 -11.366 1.00 26.56 8 ILE B N 1
ATOM 1972 C CA A ILE B 1 29 ? -23.185 4.156 -9.949 0.50 25.99 8 ILE B CA 1
ATOM 1973 C CA B ILE B 1 29 ? -23.193 4.182 -9.974 0.50 26.18 8 ILE B CA 1
ATOM 1974 C C . ILE B 1 29 ? -21.805 4.619 -9.491 1.00 24.59 8 ILE B C 1
ATOM 1975 O O . ILE B 1 29 ? -20.834 3.892 -9.640 1.00 24.59 8 ILE B O 1
ATOM 1984 N N . ASP B 1 30 ? -21.758 5.828 -8.941 1.00 23.89 9 ASP B N 1
ATOM 1985 C CA . ASP B 1 30 ? -20.535 6.432 -8.357 1.00 23.34 9 ASP B CA 1
ATOM 1986 C C . ASP B 1 30 ? -20.804 6.668 -6.881 1.00 23.04 9 ASP B C 1
ATOM 1987 O O . ASP B 1 30 ? -21.316 7.715 -6.491 1.00 23.82 9 ASP B O 1
ATOM 1992 N N . ALA B 1 31 ? -20.461 5.683 -6.051 1.00 22.54 10 ALA B N 1
ATOM 1993 C CA . ALA B 1 31 ? -20.691 5.759 -4.614 1.00 22.78 10 ALA B CA 1
ATOM 1994 C C . ALA B 1 31 ? -19.444 6.272 -3.940 1.00 21.95 10 ALA B C 1
ATOM 1995 O O . ALA B 1 31 ? -18.403 5.621 -3.952 1.00 21.43 10 ALA B O 1
ATOM 1997 N N . GLY B 1 32 ? -19.573 7.461 -3.360 1.00 21.91 11 GLY B N 1
ATOM 1998 C CA . GLY B 1 32 ? -18.543 8.047 -2.549 1.00 21.78 11 GLY B CA 1
ATOM 1999 C C . GLY B 1 32 ? -18.915 8.031 -1.087 1.00 22.65 11 GLY B C 1
ATOM 2000 O O . GLY B 1 32 ? -19.990 7.554 -0.682 1.00 24.27 11 GLY B O 1
ATOM 2001 N N . ASN B 1 33 ? -18.034 8.584 -0.260 1.00 22.05 12 ASN B N 1
ATOM 2002 C CA . ASN B 1 33 ? -18.264 8.553 1.194 1.00 23.78 12 ASN B CA 1
ATOM 2003 C C . ASN B 1 33 ? -19.416 9.418 1.638 1.00 26.74 12 ASN B C 1
ATOM 2004 O O . ASN B 1 33 ? -19.987 9.140 2.673 1.00 29.14 12 ASN B O 1
ATOM 2009 N N . SER B 1 34 ? -19.776 10.435 0.858 1.00 27.51 13 SER B N 1
ATOM 2010 C CA A SER B 1 34 ? -20.834 11.364 1.247 0.50 30.49 13 SER B CA 1
ATOM 2011 C CA B SER B 1 34 ? -20.854 11.329 1.288 0.50 31.06 13 SER B CA 1
ATOM 2012 C C . SER B 1 34 ? -22.139 11.108 0.513 1.00 31.46 13 SER B C 1
ATOM 2013 O O . SER B 1 34 ? -23.225 11.227 1.096 1.00 33.75 13 SER B O 1
ATOM 2018 N N . ARG B 1 35 ? -22.039 10.802 -0.769 1.00 29.93 14 ARG B N 1
ATOM 2019 C CA . ARG B 1 35 ? -23.221 10.456 -1.513 1.00 31.82 14 ARG B CA 1
ATOM 2020 C C . ARG B 1 35 ? -22.989 9.510 -2.637 1.00 28.61 14 ARG B C 1
ATOM 2021 O O . ARG B 1 35 ? -21.865 9.299 -3.074 1.00 25.47 14 ARG B O 1
ATOM 2029 N N . ILE B 1 36 ? -24.099 8.947 -3.079 1.00 28.51 15 ILE B N 1
ATOM 2030 C CA . ILE B 1 36 ? -24.101 8.092 -4.236 1.00 27.39 15 ILE B CA 1
ATOM 2031 C C . ILE B 1 36 ? -24.679 8.866 -5.407 1.00 27.83 15 ILE B C 1
ATOM 2032 O O . ILE B 1 36 ? -25.822 9.359 -5.363 1.00 29.04 15 ILE B O 1
ATOM 2037 N N . LYS B 1 37 ? -23.852 9.001 -6.431 1.00 26.53 16 LYS B N 1
ATOM 2038 C CA . LYS B 1 37 ? -24.285 9.597 -7.706 1.00 27.68 16 LYS B CA 1
ATOM 2039 C C . LYS B 1 37 ? -24.579 8.493 -8.713 1.00 27.75 16 LYS B C 1
ATOM 2040 O O . LYS B 1 37 ? -23.993 7.416 -8.652 1.00 26.94 16 LYS B O 1
ATOM 2046 N N . TRP B 1 38 ? -25.493 8.768 -9.643 1.00 27.68 17 TRP B N 1
ATOM 2047 C CA . TRP B 1 38 ? -25.871 7.778 -10.628 1.00 27.82 17 TRP B CA 1
ATOM 2048 C C . TRP B 1 38 ? -26.292 8.432 -11.928 1.00 28.49 17 TRP B C 1
ATOM 2049 O O . TRP B 1 38 ? -26.654 9.610 -11.963 1.00 29.09 17 TRP B O 1
ATOM 2060 N N . ALA B 1 39 ? -26.211 7.657 -12.999 1.00 28.70 18 ALA B N 1
ATOM 2061 C CA . ALA B 1 39 ? -26.708 8.098 -14.291 1.00 30.09 18 ALA B CA 1
ATOM 2062 C C . ALA B 1 39 ? -27.211 6.889 -15.060 1.00 31.78 18 ALA B C 1
ATOM 2063 O O . ALA B 1 39 ? -26.788 5.762 -14.816 1.00 31.20 18 ALA B O 1
ATOM 2065 N N . LEU B 1 40 ? -28.126 7.137 -15.986 1.00 34.41 19 LEU B N 1
ATOM 2066 C CA . LEU B 1 40 ? -28.528 6.123 -16.935 1.00 36.93 19 LEU B CA 1
ATOM 2067 C C . LEU B 1 40 ? -28.000 6.541 -18.300 1.00 37.36 19 LEU B C 1
ATOM 2068 O O . LEU B 1 40 ? -28.368 7.597 -18.788 1.00 37.68 19 LEU B O 1
ATOM 2073 N N . ALA B 1 41 ? -27.116 5.726 -18.880 1.00 38.30 20 ALA B N 1
ATOM 2074 C CA . ALA B 1 41 ? -26.410 6.073 -20.133 1.00 40.31 20 ALA B CA 1
ATOM 2075 C C . ALA B 1 41 ? -26.802 5.157 -21.297 1.00 45.18 20 ALA B C 1
ATOM 2076 O O . ALA B 1 41 ? -26.769 3.932 -21.179 1.00 47.31 20 ALA B O 1
ATOM 2078 N N . ASP B 1 42 ? -27.116 5.762 -22.432 1.00 47.98 21 ASP B N 1
ATOM 2079 C CA . ASP B 1 42 ? -27.422 4.991 -23.649 1.00 52.35 21 ASP B CA 1
ATOM 2080 C C . ASP B 1 42 ? -26.185 4.807 -24.552 1.00 53.51 21 ASP B C 1
ATOM 2081 O O . ASP B 1 42 ? -26.237 4.031 -25.518 1.00 57.16 21 ASP B O 1
ATOM 2086 N N . THR B 1 43 ? -25.101 5.533 -24.258 1.00 51.99 22 THR B N 1
ATOM 2087 C CA . THR B 1 43 ? -23.780 5.342 -24.916 1.00 54.02 22 THR B CA 1
ATOM 2088 C C . THR B 1 43 ? -22.647 5.597 -23.917 1.00 52.90 22 THR B C 1
ATOM 2089 O O . THR B 1 43 ? -22.897 5.918 -22.759 1.00 50.62 22 THR B O 1
ATOM 2093 N N . GLY B 1 44 ? -21.401 5.486 -24.376 1.00 55.08 23 GLY B N 1
ATOM 2094 C CA . GLY B 1 44 ? -20.251 5.911 -23.586 1.00 54.87 23 GLY B CA 1
ATOM 2095 C C . GLY B 1 44 ? -20.226 7.409 -23.307 1.00 55.98 23 GLY B C 1
ATOM 2096 O O . GLY B 1 44 ? -19.472 7.871 -22.424 1.00 57.25 23 GLY B O 1
ATOM 2097 N N . ARG B 1 45 ? -21.066 8.164 -24.028 1.00 57.89 24 ARG B N 1
ATOM 2098 C CA . ARG B 1 45 ? -21.015 9.632 -24.019 1.00 60.30 24 ARG B CA 1
ATOM 2099 C C . ARG B 1 45 ? -22.326 10.391 -23.683 1.00 59.82 24 ARG B C 1
ATOM 2100 O O . ARG B 1 45 ? -22.293 11.623 -23.617 1.00 62.85 24 ARG B O 1
ATOM 2102 N N . HIS B 1 46 ? -23.457 9.705 -23.477 1.00 57.57 25 HIS B N 1
ATOM 2103 C CA . HIS B 1 46 ? -24.746 10.415 -23.277 1.00 55.51 25 HIS B CA 1
ATOM 2104 C C . HIS B 1 46 ? -25.601 9.885 -22.105 1.00 51.69 25 HIS B C 1
ATOM 2105 O O . HIS B 1 46 ? -25.795 8.669 -21.982 1.00 51.41 25 HIS B O 1
ATOM 2112 N N . PHE B 1 47 ? -26.118 10.799 -21.269 1.00 47.88 26 PHE B N 1
ATOM 2113 C CA . PHE B 1 47 ? -27.002 10.428 -20.143 1.00 44.21 26 PHE B CA 1
ATOM 2114 C C . PHE B 1 47 ? -28.474 10.684 -20.449 1.00 45.99 26 PHE B C 1
ATOM 2115 O O . PHE B 1 47 ? -28.860 11.793 -20.821 1.00 48.44 26 PHE B O 1
ATOM 2123 N N . VAL B 1 48 ? -29.282 9.645 -20.276 1.00 45.24 27 VAL B N 1
ATOM 2124 C CA . VAL B 1 48 ? -30.738 9.765 -20.361 1.00 47.03 27 VAL B CA 1
ATOM 2125 C C . VAL B 1 48 ? -31.226 10.562 -19.148 1.00 46.22 27 VAL B C 1
ATOM 2126 O O . VAL B 1 48 ? -32.030 11.477 -19.268 1.00 48.30 27 VAL B O 1
ATOM 2130 N N . THR B 1 49 ? -30.701 10.232 -17.974 1.00 43.61 28 THR B N 1
ATOM 2131 C CA . THR B 1 49 ? -30.992 10.987 -16.767 1.00 42.95 28 THR B CA 1
ATOM 2132 C C . THR B 1 49 ? -29.900 10.672 -15.733 1.00 39.55 28 THR B C 1
ATOM 2133 O O . THR B 1 49 ? -29.071 9.779 -15.964 1.00 37.36 28 THR B O 1
ATOM 2137 N N . SER B 1 50 ? -29.872 11.430 -14.639 1.00 38.50 29 SER B N 1
ATOM 2138 C CA . SER B 1 50 ? -28.892 11.238 -13.576 1.00 36.24 29 SER B CA 1
ATOM 2139 C C . SER B 1 50 ? -29.449 11.786 -12.268 1.00 36.98 29 SER B C 1
ATOM 2140 O O . SER B 1 50 ? -30.539 12.370 -12.229 1.00 40.48 29 SER B O 1
ATOM 2143 N N . GLY B 1 51 ? -28.674 11.604 -11.212 1.00 35.24 30 GLY B N 1
ATOM 2144 C CA . GLY B 1 51 ? -29.035 12.169 -9.922 1.00 36.53 30 GLY B CA 1
ATOM 2145 C C . GLY B 1 51 ? -28.064 11.754 -8.854 1.00 34.52 30 GLY B C 1
ATOM 2146 O O . GLY B 1 51 ? -26.998 11.189 -9.140 1.00 32.17 30 GLY B O 1
ATOM 2147 N N . ALA B 1 52 ? -28.454 12.049 -7.613 1.00 35.82 31 ALA B N 1
ATOM 2148 C CA . ALA B 1 52 ? -27.635 11.750 -6.448 1.00 34.53 31 ALA B CA 1
ATOM 2149 C C . ALA B 1 52 ? -28.511 11.536 -5.226 1.00 36.95 31 ALA B C 1
ATOM 2150 O O . ALA B 1 52 ? -29.623 12.042 -5.151 1.00 40.28 31 ALA B O 1
ATOM 2152 N N . PHE B 1 53 ? -28.007 10.752 -4.287 1.00 36.05 32 PHE B N 1
ATOM 2153 C CA . PHE B 1 53 ? -28.682 10.600 -2.989 1.00 39.13 32 PHE B CA 1
ATOM 2154 C C . PHE B 1 53 ? -27.726 10.221 -1.900 1.00 39.87 32 PHE B C 1
ATOM 2155 O O . PHE B 1 53 ? -26.628 9.746 -2.125 1.00 36.97 32 PHE B O 1
ATOM 2163 N N . GLU B 1 54 ? -28.182 10.412 -0.669 1.00 44.95 33 GLU B N 1
ATOM 2164 C CA . GLU B 1 54 ? -27.337 10.105 0.471 1.00 48.90 33 GLU B CA 1
ATOM 2165 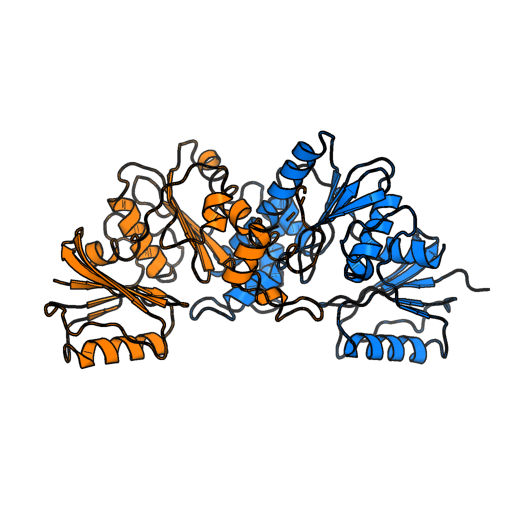C C . GLU B 1 54 ? -27.480 8.620 0.818 1.00 52.00 33 GLU B C 1
ATOM 2166 O O . GLU B 1 54 ? -28.508 8.011 0.576 1.00 57.16 33 GLU B O 1
ATOM 2172 N N . HIS B 1 55 ? -26.443 8.037 1.402 1.00 56.48 34 HIS B N 1
ATOM 2173 C CA . HIS B 1 55 ? -26.472 6.610 1.755 1.00 59.00 34 HIS B CA 1
ATOM 2174 C C . HIS B 1 55 ? -27.761 6.197 2.477 1.00 66.37 34 HIS B C 1
ATOM 2175 O O . HIS B 1 55 ? -28.544 5.405 1.936 1.00 73.78 34 HIS B O 1
ATOM 2182 N N . ALA B 1 56 ? -27.989 6.754 3.664 1.00 66.60 35 ALA B N 1
ATOM 2183 C CA . ALA B 1 56 ? -29.239 6.545 4.387 1.00 72.08 35 ALA B CA 1
ATOM 2184 C C . ALA B 1 56 ? -29.932 7.902 4.570 1.00 73.26 35 ALA B C 1
ATOM 2185 O O . ALA B 1 56 ? -29.308 8.940 4.342 1.00 74.06 35 ALA B O 1
ATOM 2187 N N . ASP B 1 57 ? -31.224 7.926 4.892 1.00 76.53 36 ASP B N 1
ATOM 2188 C CA . ASP B 1 57 ? -32.148 6.816 4.710 1.00 76.68 36 ASP B CA 1
ATOM 2189 C C . ASP B 1 57 ? -32.933 7.192 3.462 1.00 74.17 36 ASP B C 1
ATOM 2190 O O . ASP B 1 57 ? -34.168 7.070 3.418 1.00 77.57 36 ASP B O 1
ATOM 2192 N N . ASP B 1 58 ? -32.197 7.669 2.459 1.00 66.80 37 ASP B N 1
ATOM 2193 C CA . ASP B 1 58 ? -32.772 8.183 1.236 1.00 63.89 37 ASP B CA 1
ATOM 2194 C C . ASP B 1 58 ? -32.592 7.115 0.171 1.00 61.64 37 ASP B C 1
ATOM 2195 O O . ASP B 1 58 ? -31.912 6.117 0.400 1.00 61.02 37 ASP B O 1
ATOM 2200 N N . THR B 1 59 ? -33.200 7.342 -0.991 1.00 59.16 38 THR B N 1
ATOM 2201 C CA . THR B 1 59 ? -33.231 6.366 -2.056 1.00 57.56 38 THR B CA 1
ATOM 2202 C C . THR B 1 59 ? -33.478 7.103 -3.395 1.00 54.26 38 THR B C 1
ATOM 2203 O O . THR B 1 59 ? -34.140 8.138 -3.438 1.00 56.91 38 THR B O 1
ATOM 2207 N N . PRO B 1 60 ? -32.944 6.579 -4.497 1.00 49.93 39 PRO B N 1
ATOM 2208 C CA . PRO B 1 60 ? -33.200 7.264 -5.749 1.00 48.77 39 PRO B CA 1
ATOM 2209 C C . PRO B 1 60 ? -34.589 6.977 -6.298 1.00 51.88 39 PRO B C 1
ATOM 2210 O O . PRO B 1 60 ? -35.193 5.950 -5.972 1.00 54.59 39 PRO B O 1
ATOM 2214 N N . ASP B 1 61 ? -35.107 7.897 -7.097 1.00 52.55 40 ASP B N 1
ATOM 2215 C CA . ASP B 1 61 ? -36.347 7.630 -7.802 1.00 55.77 40 ASP B CA 1
ATOM 2216 C C . ASP B 1 61 ? -36.025 6.990 -9.147 1.00 53.87 40 ASP B C 1
ATOM 2217 O O . ASP B 1 61 ? -35.705 7.674 -10.123 1.00 52.85 40 ASP B O 1
ATOM 2222 N N . TRP B 1 62 ? -36.097 5.663 -9.165 1.00 55.17 41 TRP B N 1
ATOM 2223 C CA . TRP B 1 62 ? -35.821 4.864 -10.356 1.00 54.71 41 TRP B CA 1
ATOM 2224 C C . TRP B 1 62 ? -37.100 4.256 -10.914 1.00 59.71 41 TRP B C 1
ATOM 2225 O O . TRP B 1 62 ? -37.033 3.407 -11.803 1.00 60.80 41 TRP B O 1
ATOM 2236 N N . SER B 1 63 ? -38.253 4.703 -10.405 1.00 64.04 42 SER B N 1
ATOM 2237 C CA A SER B 1 63 ? -39.556 4.146 -10.777 0.50 68.88 42 SER B CA 1
ATOM 2238 C CA B SER B 1 63 ? -39.545 4.131 -10.784 0.50 68.77 42 SER B CA 1
ATOM 2239 C C . SER B 1 63 ? -39.934 4.435 -12.231 1.00 69.95 42 SER B C 1
ATOM 2240 O O . SER B 1 63 ? -40.611 3.632 -12.870 1.00 73.03 42 SER B O 1
ATOM 2245 N N . THR B 1 64 ? -39.505 5.586 -12.748 1.00 69.03 43 THR B N 1
ATOM 2246 C CA . THR B 1 64 ? -39.833 5.978 -14.118 1.00 71.13 43 THR B CA 1
ATOM 2247 C C . THR B 1 64 ? -38.679 5.735 -15.096 1.00 68.08 43 THR B C 1
ATOM 2248 O O . THR B 1 64 ? -38.690 6.282 -16.197 1.00 69.78 43 THR B O 1
ATOM 2250 N N . LEU B 1 65 ? -37.705 4.905 -14.710 1.00 65.10 44 LEU B N 1
ATOM 2251 C CA . LEU B 1 65 ? -36.531 4.629 -15.543 1.00 61.64 44 LEU B CA 1
ATOM 2252 C C . LEU B 1 65 ? -36.720 3.438 -16.487 1.00 62.36 44 LEU B C 1
ATOM 2253 O O . LEU B 1 65 ? -37.239 2.405 -16.070 1.00 64.69 44 LEU B O 1
ATOM 2258 N N . PRO B 1 66 ? -36.243 3.561 -17.744 1.00 60.85 45 PRO B N 1
ATOM 2259 C CA . PRO B 1 66 ? -36.156 2.404 -18.647 1.00 62.07 45 PRO B CA 1
ATOM 2260 C C . PRO B 1 66 ? -35.197 1.343 -18.097 1.00 60.27 45 PRO B C 1
ATOM 2261 O O . PRO B 1 66 ? -34.111 1.691 -17.620 1.00 57.11 45 PRO B O 1
ATOM 2265 N N . ALA B 1 67 ? -35.592 0.070 -18.179 1.00 61.98 46 ALA B N 1
ATOM 2266 C CA . ALA B 1 67 ? -34.790 -1.036 -17.640 1.00 60.60 46 ALA B CA 1
ATOM 2267 C C . ALA B 1 67 ? -33.374 -1.054 -18.234 1.00 56.60 46 ALA B C 1
ATOM 2268 O O . ALA B 1 67 ? -33.212 -0.971 -19.450 1.00 58.35 46 ALA B O 1
ATOM 2270 N N . PRO B 1 68 ? -32.344 -1.152 -17.378 1.00 53.09 47 PRO B N 1
ATOM 2271 C CA . PRO B 1 68 ? -30.973 -1.209 -17.884 1.00 49.76 47 PRO B CA 1
ATOM 2272 C C . PRO B 1 68 ? -30.517 -2.614 -18.270 1.00 51.58 47 PRO B C 1
ATOM 2273 O O . PRO B 1 68 ? -31.071 -3.599 -17.783 1.00 54.53 47 PRO B O 1
ATOM 2277 N N . ARG B 1 69 ? -29.525 -2.693 -19.152 1.00 50.59 48 ARG B N 1
ATOM 2278 C CA . ARG B 1 69 ? -28.931 -3.972 -19.555 1.00 53.30 48 ARG B CA 1
ATOM 2279 C C . ARG B 1 69 ? -27.922 -4.488 -18.517 1.00 51.59 48 ARG B C 1
ATOM 2280 O O . ARG B 1 69 ? -27.678 -5.690 -18.410 1.00 54.62 48 ARG B O 1
ATOM 2282 N N . GLY B 1 70 ? -27.347 -3.580 -17.738 1.00 47.39 49 GLY B N 1
ATOM 2283 C CA . GLY B 1 70 ? -26.457 -3.970 -16.658 1.00 46.00 49 GLY B CA 1
ATOM 2284 C C . GLY B 1 70 ? -26.109 -2.735 -15.858 1.00 41.90 49 GLY B C 1
ATOM 2285 O O . GLY B 1 70 ? -26.456 -1.636 -16.278 1.00 40.12 49 GLY B O 1
ATOM 2286 N N . ALA B 1 71 ? -25.457 -2.924 -14.709 1.00 40.61 50 ALA B N 1
ATOM 2287 C CA . ALA B 1 71 ? -24.958 -1.811 -13.885 1.00 37.29 50 ALA B CA 1
ATOM 2288 C C . ALA B 1 71 ? -23.440 -1.849 -13.771 1.00 36.09 50 ALA B C 1
ATOM 2289 O O . ALA B 1 71 ? -22.839 -2.914 -13.640 1.00 37.58 50 ALA B O 1
ATOM 2291 N N . TRP B 1 72 ? -22.830 -0.665 -13.756 1.00 33.45 51 TRP B N 1
ATOM 2292 C CA . TRP B 1 72 ? -21.396 -0.524 -13.536 1.00 32.61 51 TRP B CA 1
ATOM 2293 C C . TRP B 1 72 ? -21.224 0.366 -12.310 1.00 29.67 51 TRP B C 1
ATOM 2294 O O . TRP B 1 72 ? -21.689 1.503 -12.302 1.00 28.27 51 TRP B O 1
ATOM 2305 N N . ILE B 1 73 ? -20.554 -0.169 -11.294 1.00 29.49 52 ILE B N 1
ATOM 2306 C CA . ILE B 1 73 ? -20.555 0.395 -9.954 1.00 27.93 52 ILE B CA 1
ATOM 2307 C C . ILE B 1 73 ? -19.124 0.724 -9.517 1.00 26.64 52 ILE B C 1
ATOM 2308 O O . ILE B 1 73 ? -18.268 -0.162 -9.472 1.00 28.52 52 ILE B O 1
ATOM 2313 N N . SER B 1 74 ? -18.863 2.000 -9.248 1.00 24.10 53 SER B N 1
ATOM 2314 C CA . SER B 1 74 ? -17.682 2.421 -8.520 1.00 22.73 53 SER B CA 1
ATOM 2315 C C . SER B 1 74 ? -18.126 2.680 -7.085 1.00 22.23 53 SER B C 1
ATOM 2316 O O . SER B 1 74 ? -19.121 3.371 -6.847 1.00 22.11 53 SER B O 1
ATOM 2319 N N . ASN B 1 75 ? -17.435 2.076 -6.135 1.00 22.80 54 ASN B N 1
ATOM 2320 C CA . ASN B 1 75 ? -17.795 2.225 -4.740 1.00 22.86 54 ASN B CA 1
ATOM 2321 C C . ASN B 1 75 ? -16.588 2.288 -3.827 1.00 22.51 54 ASN B C 1
ATOM 2322 O O . ASN B 1 75 ? -15.893 1.295 -3.640 1.00 24.43 54 ASN B O 1
ATOM 2327 N N . VAL B 1 76 ? -16.340 3.471 -3.260 1.00 20.31 55 VAL B N 1
ATOM 2328 C CA . VAL B 1 76 ? -15.227 3.667 -2.345 1.00 20.00 55 VAL B CA 1
ATOM 2329 C C . VAL B 1 76 ? -15.749 3.836 -0.917 1.00 20.65 55 VAL B C 1
ATOM 2330 O O . VAL B 1 76 ? -14.997 4.178 0.001 1.00 20.34 55 VAL B O 1
ATOM 2334 N N . ALA B 1 77 ? -17.041 3.554 -0.714 1.00 21.54 56 ALA B N 1
ATOM 2335 C CA . ALA B 1 77 ? -17.686 3.845 0.575 1.00 23.78 56 ALA B CA 1
ATOM 2336 C C . ALA B 1 77 ? -17.824 2.619 1.469 1.00 26.32 56 ALA B C 1
ATOM 2337 O O . ALA B 1 77 ? -18.435 2.706 2.547 1.00 28.58 56 ALA B O 1
ATOM 2339 N N . GLY B 1 78 ? -17.274 1.484 1.042 1.00 27.37 57 GLY B N 1
ATOM 2340 C CA . GLY B 1 78 ? -17.201 0.294 1.883 1.00 30.97 57 GLY B CA 1
ATOM 2341 C C . GLY B 1 78 ? -18.213 -0.787 1.587 1.00 34.06 57 GLY B C 1
ATOM 2342 O O . GLY B 1 78 ? -19.153 -0.610 0.813 1.00 33.57 57 GLY B O 1
ATOM 2343 N N . ASP B 1 79 ? -18.011 -1.921 2.239 1.00 38.54 58 ASP B N 1
ATOM 2344 C CA . ASP B 1 79 ? -18.834 -3.096 2.012 1.00 42.48 58 ASP B CA 1
ATOM 2345 C C . ASP B 1 79 ? -20.313 -2.842 2.293 1.00 43.73 58 ASP B C 1
ATOM 2346 O O . ASP B 1 79 ? -21.174 -3.371 1.585 1.00 45.10 58 ASP B O 1
ATOM 2351 N N . ALA B 1 80 ? -20.613 -2.018 3.292 1.00 43.14 59 ALA B N 1
ATOM 2352 C CA . ALA B 1 80 ? -22.009 -1.716 3.608 1.00 44.71 59 ALA B CA 1
ATOM 2353 C C . ALA B 1 80 ? -22.732 -1.014 2.474 1.00 42.30 59 ALA B C 1
ATOM 2354 O O . ALA B 1 80 ? -23.857 -1.370 2.127 1.00 44.22 59 ALA B O 1
ATOM 2356 N N . ALA B 1 81 ? -22.082 0.010 1.910 1.00 38.13 60 ALA B N 1
ATOM 2357 C CA . ALA B 1 81 ? -22.650 0.740 0.790 1.00 35.99 60 ALA B CA 1
ATOM 2358 C C . ALA B 1 81 ? -22.865 -0.212 -0.357 1.00 36.25 60 ALA B C 1
ATOM 2359 O O . ALA B 1 81 ? -23.826 -0.070 -1.115 1.00 37.13 60 ALA B O 1
ATOM 2361 N N . ALA B 1 82 ? -21.970 -1.184 -0.488 1.00 37.01 61 ALA B N 1
ATOM 2362 C CA . ALA B 1 82 ? -22.040 -2.133 -1.589 1.00 38.68 61 ALA B CA 1
ATOM 2363 C C . ALA B 1 82 ? -23.285 -2.960 -1.442 1.00 42.41 61 ALA B C 1
ATOM 2364 O O . ALA B 1 82 ? -23.899 -3.298 -2.434 1.00 43.84 61 ALA B O 1
ATOM 2366 N N . ALA B 1 83 ? -23.650 -3.270 -0.199 1.00 45.27 62 ALA B N 1
ATOM 2367 C CA . ALA B 1 83 ? -24.887 -4.006 0.091 1.00 49.29 62 ALA B CA 1
ATOM 2368 C C . ALA B 1 83 ? -26.138 -3.167 -0.164 1.00 49.37 62 ALA B C 1
ATOM 2369 O O . ALA B 1 83 ? -27.103 -3.671 -0.740 1.00 51.00 62 ALA B O 1
ATOM 2371 N N . ARG B 1 84 ? -26.136 -1.906 0.265 1.00 47.31 63 ARG B N 1
ATOM 2372 C CA . ARG B 1 84 ? -27.266 -1.005 0.005 1.00 47.74 63 ARG B CA 1
ATOM 2373 C C . ARG B 1 84 ? -27.503 -0.829 -1.496 1.00 46.25 63 ARG B C 1
ATOM 2374 O O . ARG B 1 84 ? -28.644 -0.801 -1.961 1.00 48.47 63 ARG B O 1
ATOM 2376 N N . ILE B 1 85 ? -26.417 -0.724 -2.257 1.00 43.57 64 ILE B N 1
ATOM 2377 C CA . ILE B 1 85 ? -26.518 -0.541 -3.701 1.00 42.12 64 ILE B CA 1
ATOM 2378 C C . ILE B 1 85 ? -27.117 -1.782 -4.376 1.00 45.57 64 ILE B C 1
ATOM 2379 O O . ILE B 1 85 ? -28.037 -1.663 -5.190 1.00 45.83 64 ILE B O 1
ATOM 2384 N N . ASP B 1 86 ? -26.583 -2.957 -4.038 1.00 48.24 65 ASP B N 1
ATOM 2385 C CA . ASP B 1 86 ? -27.109 -4.236 -4.539 1.00 52.82 65 ASP B CA 1
ATOM 2386 C C . ASP B 1 86 ? -28.597 -4.378 -4.276 1.00 56.19 65 ASP B C 1
ATOM 2387 O O . ASP B 1 86 ? -29.363 -4.699 -5.190 1.00 57.46 65 ASP B O 1
ATOM 2392 N N . ALA B 1 87 ? -29.002 -4.141 -3.032 1.00 57.40 66 ALA B N 1
ATOM 2393 C CA . ALA B 1 87 ? -30.417 -4.236 -2.645 1.00 61.18 66 ALA B CA 1
ATOM 2394 C C . ALA B 1 87 ? -31.276 -3.289 -3.476 1.00 59.82 66 ALA B C 1
ATOM 2395 O O . ALA B 1 87 ? -32.397 -3.622 -3.875 1.00 62.39 66 ALA B O 1
ATOM 2397 N N . LEU B 1 88 ? -30.728 -2.109 -3.737 1.00 55.79 67 LEU B N 1
ATOM 2398 C CA . LEU B 1 88 ? -31.419 -1.079 -4.495 1.00 55.03 67 LEU B CA 1
ATOM 2399 C C . LEU B 1 88 ? -31.617 -1.534 -5.929 1.00 54.20 67 LEU B C 1
ATOM 2400 O O . LEU B 1 88 ? -32.716 -1.436 -6.476 1.00 55.12 67 LEU B O 1
ATOM 2405 N N . ILE B 1 89 ? -30.543 -2.033 -6.533 1.00 51.55 68 ILE B N 1
ATOM 2406 C CA . ILE B 1 89 ? -30.607 -2.572 -7.896 1.00 51.60 68 ILE B CA 1
ATOM 2407 C C . ILE B 1 89 ? -31.587 -3.743 -7.961 1.00 56.41 68 ILE B C 1
ATOM 2408 O O . ILE B 1 89 ? -32.478 -3.767 -8.819 1.00 56.85 68 ILE B O 1
ATOM 2413 N N . ASP B 1 90 ? -31.438 -4.691 -7.036 1.00 59.39 69 ASP B N 1
ATOM 2414 C CA . ASP B 1 90 ? -32.288 -5.884 -7.012 1.00 65.18 69 ASP B CA 1
ATOM 2415 C C . ASP B 1 90 ? -33.768 -5.561 -6.780 1.00 67.96 69 ASP B C 1
ATOM 2416 O O . ASP B 1 90 ? -34.634 -6.273 -7.280 1.00 71.64 69 ASP B O 1
ATOM 2421 N N . ALA B 1 91 ? -34.054 -4.490 -6.043 1.00 66.63 70 ALA B N 1
ATOM 2422 C CA . ALA B 1 91 ? -35.439 -4.079 -5.785 1.00 70.27 70 ALA B CA 1
ATOM 2423 C C . ALA B 1 91 ? -36.159 -3.622 -7.055 1.00 69.89 70 ALA B C 1
ATOM 2424 O O . ALA B 1 91 ? -37.380 -3.753 -7.157 1.00 73.85 70 ALA B O 1
ATOM 2426 N N . HIS B 1 92 ? -35.412 -3.089 -8.020 1.00 65.51 71 HIS B N 1
ATOM 2427 C CA . HIS B 1 92 ? -36.001 -2.640 -9.281 1.00 65.63 71 HIS B CA 1
ATOM 2428 C C . HIS B 1 92 ? -35.823 -3.662 -10.411 1.00 65.77 71 HIS B C 1
ATOM 2429 O O . HIS B 1 92 ? -36.775 -3.928 -11.155 1.00 68.16 71 HIS B O 1
ATOM 2436 N N . TRP B 1 93 ? -34.618 -4.231 -10.519 1.00 62.86 72 TRP B N 1
ATOM 2437 C CA . TRP B 1 93 ? -34.259 -5.171 -11.592 1.00 63.54 72 TRP B CA 1
ATOM 2438 C C . TRP B 1 93 ? -33.543 -6.402 -11.025 1.00 65.23 72 TRP B C 1
ATOM 2439 O O . TRP B 1 93 ? -32.320 -6.508 -11.121 1.00 62.12 72 TRP B O 1
ATOM 2450 N N . PRO B 1 94 ? -34.306 -7.348 -10.450 1.00 69.79 73 PRO B N 1
ATOM 2451 C CA . PRO B 1 94 ? -33.755 -8.533 -9.783 1.00 72.79 73 PRO B CA 1
ATOM 2452 C C . PRO B 1 94 ? -32.677 -9.244 -10.590 1.00 72.41 73 PRO B C 1
ATOM 2453 O O . PRO B 1 94 ? -32.888 -9.542 -11.768 1.00 73.35 73 PRO B O 1
ATOM 2457 N N . ALA B 1 95 ? -31.536 -9.505 -9.953 1.00 71.44 74 ALA B N 1
ATOM 2458 C CA . ALA B 1 95 ? -30.397 -10.173 -10.592 1.00 71.65 74 ALA B CA 1
ATOM 2459 C C . ALA B 1 95 ? -29.904 -9.488 -11.883 1.00 67.98 74 ALA B C 1
ATOM 2460 O O . ALA B 1 95 ? -29.385 -10.148 -12.786 1.00 69.79 74 ALA B O 1
ATOM 2462 N N . LEU B 1 96 ? -30.072 -8.173 -11.968 1.00 63.44 75 LEU B N 1
ATOM 2463 C CA . LEU B 1 96 ? -29.467 -7.390 -13.049 1.00 60.10 75 LEU B CA 1
ATOM 2464 C C . LEU B 1 96 ? -27.965 -7.648 -13.084 1.00 58.58 75 LEU B C 1
ATOM 2465 O O . LEU B 1 96 ? -27.324 -7.642 -12.039 1.00 57.53 75 LEU B O 1
ATOM 2470 N N . PRO B 1 97 ? -27.401 -7.896 -14.279 1.00 59.29 76 PRO B N 1
ATOM 2471 C CA . PRO B 1 97 ? -25.942 -7.984 -14.380 1.00 58.06 76 PRO B CA 1
ATOM 2472 C C . PRO B 1 97 ? -25.262 -6.728 -13.838 1.00 53.64 76 PRO B C 1
ATOM 2473 O O . PRO B 1 97 ? -25.702 -5.621 -14.135 1.00 50.54 76 PRO B O 1
ATOM 2477 N N . ARG B 1 98 ? -24.222 -6.898 -13.032 1.00 53.43 77 ARG B N 1
ATOM 2478 C CA . ARG B 1 98 ? -23.484 -5.744 -12.526 1.00 50.28 77 ARG B CA 1
ATOM 2479 C C . ARG B 1 98 ? -21.996 -6.030 -12.422 1.00 51.80 77 ARG B C 1
ATOM 2480 O O . ARG B 1 98 ? -21.571 -7.166 -12.255 1.00 54.00 77 ARG B O 1
ATOM 2488 N N . THR B 1 99 ? -21.210 -4.963 -12.494 1.00 40.59 78 THR B N 1
ATOM 2489 C CA . THR B 1 99 ? -19.771 -5.068 -12.543 1.00 40.23 78 THR B CA 1
ATOM 2490 C C . THR B 1 99 ? -19.248 -4.043 -11.553 1.00 39.67 78 THR B C 1
ATOM 2491 O O . THR B 1 99 ? -19.570 -2.864 -11.685 1.00 39.30 78 THR B O 1
ATOM 2495 N N . VAL B 1 100 ? -18.508 -4.501 -10.543 1.00 39.58 79 VAL B N 1
ATOM 2496 C CA . VAL B 1 100 ? -17.819 -3.602 -9.609 1.00 37.43 79 VAL B CA 1
ATOM 2497 C C . VAL B 1 100 ? -16.557 -3.118 -10.329 1.00 35.42 79 VAL B C 1
ATOM 2498 O O . VAL B 1 100 ? -15.735 -3.925 -10.782 1.00 35.76 79 VAL B O 1
ATOM 2502 N N . VAL B 1 101 ? -16.430 -1.805 -10.497 1.00 31.87 80 VAL B N 1
ATOM 2503 C CA . VAL B 1 101 ? -15.313 -1.245 -11.231 1.00 29.94 80 VAL B CA 1
ATOM 2504 C C . VAL B 1 101 ? -14.156 -0.996 -10.238 1.00 27.77 80 VAL B C 1
ATOM 2505 O O . VAL B 1 101 ? -14.350 -0.433 -9.163 1.00 26.57 80 VAL B O 1
ATOM 2509 N N . ARG B 1 102 ? -12.966 -1.444 -10.632 1.00 26.43 81 ARG B N 1
ATOM 2510 C CA . ARG B 1 102 ? -11.739 -1.187 -9.896 1.00 26.11 81 ARG B CA 1
ATOM 2511 C C . ARG B 1 102 ? -10.657 -0.598 -10.794 1.00 24.07 81 ARG B C 1
ATOM 2512 O O . ARG B 1 102 ? -10.588 -0.845 -12.001 1.00 24.06 81 ARG B O 1
ATOM 2520 N N . ALA B 1 103 ? -9.791 0.226 -10.189 1.00 22.02 82 ALA B N 1
ATOM 2521 C CA . ALA B 1 103 ? -8.607 0.695 -10.905 1.00 21.42 82 ALA B CA 1
ATOM 2522 C C . ALA B 1 103 ? -7.726 -0.481 -11.303 1.00 21.77 82 ALA B C 1
ATOM 2523 O O . ALA B 1 103 ? -7.645 -1.488 -10.607 1.00 22.22 82 ALA B O 1
ATOM 2525 N N . CYS B 1 104 ? -7.070 -0.324 -12.439 1.00 21.42 83 CYS B N 1
ATOM 2526 C CA . CYS B 1 104 ? -6.211 -1.364 -12.995 1.00 21.82 83 CYS B CA 1
ATOM 2527 C C . CYS B 1 104 ? -5.037 -0.713 -13.711 1.00 20.88 83 CYS B C 1
ATOM 2528 O O . CYS B 1 104 ? -4.891 0.520 -13.676 1.00 19.62 83 CYS B O 1
ATOM 2531 N N . ALA B 1 105 ? -4.200 -1.506 -14.377 1.00 20.61 84 ALA B N 1
ATOM 2532 C CA . ALA B 1 105 ? -2.976 -0.965 -14.944 1.00 20.41 84 ALA B CA 1
ATOM 2533 C C . ALA B 1 105 ? -3.255 -0.007 -16.077 1.00 19.99 84 ALA B C 1
ATOM 2534 O O . ALA B 1 105 ? -2.529 0.948 -16.264 1.00 20.18 84 ALA B O 1
ATOM 2536 N N . ALA B 1 106 ? -4.285 -0.300 -16.867 1.00 20.16 85 ALA B N 1
ATOM 2537 C CA . ALA B 1 106 ? -4.537 0.454 -18.094 1.00 20.66 85 ALA B CA 1
ATOM 2538 C C . ALA B 1 106 ? -5.947 0.175 -18.566 1.00 21.16 85 ALA B C 1
ATOM 2539 O O . ALA B 1 106 ? -6.400 -0.978 -18.601 1.00 22.42 85 ALA B O 1
ATOM 2541 N N . GLN B 1 107 ? -6.640 1.231 -18.966 1.00 20.36 86 GLN B N 1
ATOM 2542 C CA . GLN B 1 107 ? -8.009 1.094 -19.412 1.00 21.08 86 GLN B CA 1
ATOM 2543 C C . GLN B 1 107 ? -8.432 2.341 -20.128 1.00 20.66 86 GLN B C 1
ATOM 2544 O O . GLN B 1 107 ? -8.178 3.445 -19.672 1.00 19.95 86 GLN B O 1
ATOM 2550 N N . CYS B 1 108 ? -9.162 2.178 -21.228 1.00 20.72 87 CYS B N 1
ATOM 2551 C CA . CYS B 1 108 ? -9.754 3.320 -21.922 1.00 21.07 87 CYS B CA 1
ATOM 2552 C C . CYS B 1 108 ? -8.777 4.452 -22.237 1.00 20.35 87 CYS B C 1
ATOM 2553 O O . CYS B 1 108 ? -9.106 5.626 -22.095 1.00 20.98 87 CYS B O 1
ATOM 2556 N N . GLY B 1 109 ? -7.560 4.103 -22.626 1.00 20.47 88 GLY B N 1
ATOM 2557 C CA . GLY B 1 109 ? -6.542 5.074 -23.000 1.00 20.23 88 GLY B CA 1
ATOM 2558 C C . GLY B 1 109 ? -5.727 5.686 -21.872 1.00 19.87 88 GLY B C 1
ATOM 2559 O O . GLY B 1 109 ? -4.825 6.477 -22.144 1.00 20.91 88 GLY B O 1
ATOM 2560 N N . VAL B 1 110 ? -6.057 5.3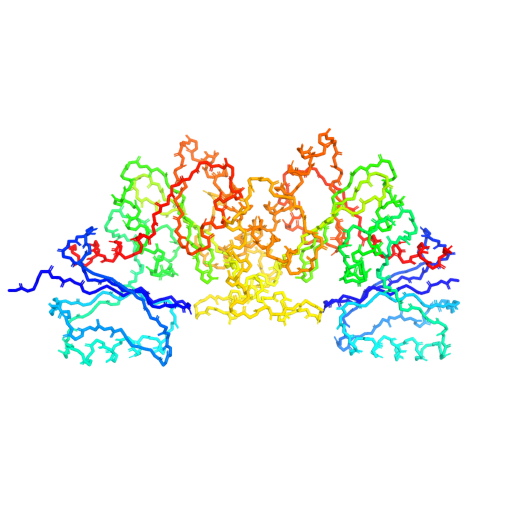13 -20.637 1.00 19.21 89 VAL B N 1
ATOM 2561 C CA . VAL B 1 110 ? -5.322 5.813 -19.469 1.00 18.56 89 VAL B CA 1
ATOM 2562 C C . VAL B 1 110 ? -4.428 4.715 -18.917 1.00 18.46 89 VAL B C 1
ATOM 2563 O O . VAL B 1 110 ? -4.804 3.531 -18.886 1.00 19.17 89 VAL B O 1
ATOM 2567 N N . THR B 1 111 ? -3.213 5.097 -18.541 1.00 18.13 90 THR B N 1
ATOM 2568 C CA A THR B 1 111 ? -2.312 4.146 -17.883 0.50 18.15 90 THR B CA 1
ATOM 2569 C CA B THR B 1 111 ? -2.247 4.185 -17.928 0.50 18.30 90 THR B CA 1
ATOM 2570 C C . THR B 1 111 ? -2.043 4.624 -16.462 1.00 17.72 90 THR B C 1
ATOM 2571 O O . THR B 1 111 ? -1.811 5.814 -16.197 1.00 17.72 90 THR B O 1
ATOM 2578 N N . ASN B 1 112 ? -2.124 3.681 -15.522 1.00 17.54 91 ASN B N 1
ATOM 2579 C CA . ASN B 1 112 ? -2.077 3.941 -14.073 1.00 16.79 91 ASN B CA 1
ATOM 2580 C C . ASN B 1 112 ? -0.663 3.925 -13.535 1.00 17.02 91 ASN B C 1
ATOM 2581 O O . ASN B 1 112 ? -0.026 2.881 -13.543 1.00 18.41 91 ASN B O 1
ATOM 2586 N N . GLY B 1 113 ? -0.171 5.090 -13.128 1.00 15.97 92 GLY B N 1
ATOM 2587 C CA . GLY B 1 113 ? 1.174 5.231 -12.572 1.00 16.33 92 GLY B CA 1
ATOM 2588 C C . GLY B 1 113 ? 1.335 4.859 -11.124 1.00 15.78 92 GLY B C 1
ATOM 2589 O O . GLY B 1 113 ? 2.441 5.005 -10.583 1.00 16.09 92 GLY B O 1
ATOM 2590 N N . TYR B 1 114 ? 0.263 4.442 -10.448 1.00 15.19 93 TYR B N 1
ATOM 2591 C CA . TYR B 1 114 ? 0.427 3.970 -9.071 1.00 14.98 93 TYR B CA 1
ATOM 2592 C C . TYR B 1 114 ? 1.379 2.781 -8.964 1.00 15.71 93 TYR B C 1
ATOM 2593 O O . TYR B 1 114 ? 1.384 1.903 -9.839 1.00 16.23 93 TYR B O 1
ATOM 2602 N N . ALA B 1 115 ? 2.152 2.730 -7.870 1.00 15.93 94 ALA B N 1
ATOM 2603 C CA . ALA B 1 115 ? 3.015 1.558 -7.625 1.00 16.87 94 ALA B CA 1
ATOM 2604 C C . ALA B 1 115 ? 2.207 0.252 -7.633 1.00 17.54 94 ALA B C 1
ATOM 2605 O O . ALA B 1 115 ? 2.641 -0.757 -8.180 1.00 18.77 94 ALA B O 1
ATOM 2607 N N . GLU B 1 116 ? 1.007 0.324 -7.023 1.00 18.13 95 GLU B N 1
ATOM 2608 C CA . GLU B 1 116 ? 0.063 -0.784 -6.936 1.00 19.18 95 GLU B CA 1
ATOM 2609 C C . GLU B 1 116 ? -1.257 -0.270 -7.523 1.00 18.53 95 GLU B C 1
ATOM 2610 O O . GLU B 1 116 ? -2.057 0.351 -6.814 1.00 17.66 95 GLU B O 1
ATOM 2616 N N . PRO B 1 117 ? -1.472 -0.456 -8.826 1.00 18.85 96 PRO B N 1
ATOM 2617 C CA . PRO B 1 117 ? -2.572 0.217 -9.533 1.00 18.50 96 PRO B CA 1
ATOM 2618 C C . PRO B 1 117 ? -3.951 0.015 -8.923 1.00 19.07 96 PRO B C 1
ATOM 2619 O O . PRO B 1 117 ? -4.737 0.970 -8.886 1.00 18.41 96 PRO B O 1
ATOM 2623 N N . ALA B 1 118 ? -4.209 -1.175 -8.382 1.00 19.51 97 ALA B N 1
ATOM 2624 C CA . ALA B 1 118 ? -5.533 -1.470 -7.865 1.00 20.81 97 ALA B CA 1
ATOM 2625 C C . ALA B 1 118 ? -5.841 -0.704 -6.598 1.00 20.37 97 ALA B C 1
ATOM 2626 O O . ALA B 1 118 ? -7.017 -0.625 -6.183 1.00 21.35 97 ALA B O 1
ATOM 2628 N N . ARG B 1 119 ? -4.838 -0.094 -5.956 1.00 19.90 98 ARG B N 1
ATOM 2629 C CA A ARG B 1 119 ? -5.090 0.670 -4.737 0.50 19.63 98 ARG B CA 1
ATOM 2630 C CA B ARG B 1 119 ? -5.066 0.687 -4.732 0.50 19.65 98 ARG B CA 1
ATOM 2631 C C . ARG B 1 119 ? -5.589 2.088 -5.002 1.00 18.22 98 ARG B C 1
ATOM 2632 O O . ARG B 1 119 ? -6.069 2.770 -4.079 1.00 18.91 98 ARG B O 1
ATOM 2647 N N . LEU B 1 120 ? -5.514 2.538 -6.236 1.00 16.89 99 LEU B N 1
ATOM 2648 C CA . LEU B 1 120 ? -6.106 3.826 -6.581 1.00 16.23 99 LEU B CA 1
ATOM 2649 C C . LEU B 1 120 ? -7.636 3.750 -6.453 1.00 16.01 99 LEU B C 1
ATOM 2650 O O . LEU B 1 120 ? -8.269 2.795 -6.901 1.00 16.67 99 LEU B O 1
ATOM 2655 N N . GLY B 1 121 ? -8.237 4.784 -5.875 1.00 15.46 100 GLY B N 1
ATOM 2656 C CA . GLY B 1 121 ? -9.674 4.806 -5.752 1.00 15.94 100 GLY B CA 1
ATOM 2657 C C . GLY B 1 121 ? -10.340 4.633 -7.095 1.00 16.12 100 GLY B C 1
ATOM 2658 O O . GLY B 1 121 ? -9.944 5.241 -8.083 1.00 15.41 100 GLY B O 1
ATOM 2659 N N . SER B 1 122 ? -11.377 3.794 -7.126 1.00 16.68 101 SER B N 1
ATOM 2660 C CA . SER B 1 122 ? -12.070 3.521 -8.384 1.00 17.63 101 SER B CA 1
ATOM 2661 C C . SER B 1 122 ? -12.752 4.791 -8.927 1.00 17.21 101 SER B C 1
ATOM 2662 O O . SER B 1 122 ? -12.906 4.943 -10.134 1.00 17.68 101 SER B O 1
ATOM 2665 N N . ASP B 1 123 ? -13.178 5.695 -8.028 1.00 16.91 102 ASP B N 1
ATOM 2666 C CA . ASP B 1 123 ? -13.732 6.961 -8.497 1.00 17.03 102 ASP B CA 1
ATOM 2667 C C . ASP B 1 123 ? -12.690 7.834 -9.226 1.00 16.11 102 ASP B C 1
ATOM 2668 O O . ASP B 1 123 ? -12.964 8.378 -10.313 1.00 16.65 102 ASP B O 1
ATOM 2673 N N . ARG B 1 124 ? -11.489 7.931 -8.653 1.00 15.43 103 ARG B N 1
ATOM 2674 C CA . ARG B 1 124 ? -10.402 8.675 -9.269 1.00 15.04 103 ARG B CA 1
ATOM 2675 C C . ARG B 1 124 ? -10.066 8.077 -10.629 1.00 14.90 103 ARG B C 1
ATOM 2676 O O . ARG B 1 124 ? -9.859 8.798 -11.600 1.00 15.00 103 ARG B O 1
ATOM 2684 N N . TRP B 1 125 ? -10.057 6.747 -10.704 1.00 14.94 104 TRP B N 1
ATOM 2685 C CA . TRP B 1 125 ? -9.756 6.046 -11.961 1.00 15.20 104 TRP B CA 1
ATOM 2686 C C . TRP B 1 125 ? -10.802 6.370 -13.022 1.00 15.65 104 TRP B C 1
ATOM 2687 O O . TRP B 1 125 ? -10.476 6.738 -14.139 1.00 15.52 104 TRP B O 1
ATOM 2698 N N . ALA B 1 126 ? -12.076 6.203 -12.685 1.00 16.02 105 ALA B N 1
ATOM 2699 C CA . ALA B 1 126 ? -13.132 6.508 -13.665 1.00 16.76 105 ALA B CA 1
ATOM 2700 C C . ALA B 1 126 ? -13.033 7.977 -14.082 1.00 16.67 105 ALA B C 1
ATOM 2701 O O . ALA B 1 126 ? -13.236 8.316 -15.250 1.00 17.24 105 ALA B O 1
ATOM 2703 N N . GLY B 1 127 ? -12.727 8.863 -13.134 1.00 16.23 106 GLY B N 1
ATOM 2704 C CA . GLY B 1 127 ? -12.627 10.266 -13.422 1.00 16.25 106 GLY B CA 1
ATOM 2705 C C . GLY B 1 127 ? -11.490 10.538 -14.405 1.00 16.19 106 GLY B C 1
ATOM 2706 O O . GLY B 1 127 ? -11.609 11.412 -15.267 1.00 16.76 106 GLY B O 1
ATOM 2707 N N . LEU B 1 128 ? -10.364 9.844 -14.230 1.00 15.49 107 LEU B N 1
ATOM 2708 C CA . LEU B 1 128 ? -9.240 9.946 -15.175 1.00 15.77 107 LEU B CA 1
ATOM 2709 C C . LEU B 1 128 ? -9.665 9.554 -16.591 1.00 16.58 107 LEU B C 1
ATOM 2710 O O . LEU B 1 128 ? -9.317 10.228 -17.558 1.00 16.70 107 LEU B O 1
ATOM 2715 N N . ILE B 1 129 ? -10.359 8.443 -16.685 1.00 16.66 108 ILE B N 1
ATOM 2716 C CA . ILE B 1 129 ? -10.859 7.968 -17.966 1.00 17.32 108 ILE B CA 1
ATOM 2717 C C . ILE B 1 129 ? -11.803 8.995 -18.571 1.00 18.01 108 ILE B C 1
ATOM 2718 O O . ILE B 1 129 ? -11.738 9.315 -19.769 1.00 18.29 108 ILE B O 1
ATOM 2723 N N . GLY B 1 130 ? -12.733 9.507 -17.776 1.00 18.07 109 GLY B N 1
ATOM 2724 C CA . GLY B 1 130 ? -13.629 10.560 -18.300 1.00 19.09 109 GLY B CA 1
ATOM 2725 C C . GLY B 1 130 ? -12.873 11.802 -18.765 1.00 19.29 109 GLY B C 1
ATOM 2726 O O . GLY B 1 130 ? -13.207 12.395 -19.800 1.00 20.22 109 GLY B O 1
ATOM 2727 N N . ALA B 1 131 ? -11.858 12.210 -18.002 1.00 19.02 110 ALA B N 1
ATOM 2728 C CA . ALA B 1 131 ? -11.072 13.409 -18.340 1.00 19.26 110 ALA B CA 1
ATOM 2729 C C . ALA B 1 131 ? -10.263 13.241 -19.623 1.00 19.69 110 ALA B C 1
ATOM 2730 O O . ALA B 1 131 ? -10.187 14.150 -20.459 1.00 20.61 110 ALA B O 1
ATOM 2732 N N . HIS B 1 132 ? -9.668 12.069 -19.786 1.00 19.63 111 HIS B N 1
ATOM 2733 C CA . HIS B 1 132 ? -8.890 11.745 -20.993 1.00 20.03 111 HIS B CA 1
ATOM 2734 C C . HIS B 1 132 ? -9.782 11.865 -22.230 1.00 20.80 111 HIS B C 1
ATOM 2735 O O . HIS B 1 132 ? -9.330 12.375 -23.254 1.00 21.98 111 HIS B O 1
ATOM 2742 N N . ALA B 1 133 ? -11.024 11.406 -22.130 1.00 20.19 112 ALA B N 1
ATOM 2743 C CA . ALA B 1 133 ? -11.968 11.484 -23.247 1.00 21.36 112 ALA B CA 1
ATOM 2744 C C . ALA B 1 133 ? -12.497 12.879 -23.456 1.00 22.37 112 ALA B C 1
ATOM 2745 O O . ALA B 1 133 ? -12.728 13.290 -24.601 1.00 24.04 112 ALA B O 1
ATOM 2747 N N . ALA B 1 134 ? -12.724 13.608 -22.362 1.00 22.04 113 ALA B N 1
ATOM 2748 C CA . ALA B 1 134 ? -13.362 14.926 -22.463 1.00 23.35 113 ALA B CA 1
ATOM 2749 C C . ALA B 1 134 ? -12.437 16.024 -22.957 1.00 24.15 113 ALA B C 1
ATOM 2750 O O . ALA B 1 134 ? -12.902 17.002 -23.594 1.00 26.04 113 ALA B O 1
ATOM 2752 N N . PHE B 1 135 ? -11.144 15.882 -22.681 1.00 22.87 114 PHE B N 1
ATOM 2753 C CA . PHE B 1 135 ? -10.162 16.901 -23.027 1.00 23.12 114 PHE B CA 1
ATOM 2754 C C . PHE B 1 135 ? -8.985 16.267 -23.732 1.00 23.29 114 PHE B C 1
ATOM 2755 O O . PHE B 1 135 ? -7.856 16.270 -23.231 1.00 23.06 114 PHE B O 1
ATOM 2763 N N . PRO B 1 136 ? -9.212 15.759 -24.947 1.00 23.98 115 PRO B N 1
ATOM 2764 C CA . PRO B 1 136 ? -8.133 15.045 -25.617 1.00 24.11 115 PRO B CA 1
ATOM 2765 C C . PRO B 1 136 ? -6.997 15.967 -26.021 1.00 24.43 115 PRO B C 1
ATOM 2766 O O . PRO B 1 136 ? -7.230 17.146 -26.339 1.00 25.83 115 PRO B O 1
ATOM 2770 N N . GLY B 1 137 ? -5.783 15.437 -25.977 1.00 23.88 116 GLY B N 1
ATOM 2771 C CA . GLY B 1 137 ? -4.606 16.179 -26.373 1.00 24.69 116 GLY B CA 1
ATOM 2772 C C . GLY B 1 137 ? -4.051 17.191 -25.390 1.00 24.65 116 GLY B C 1
ATOM 2773 O O . GLY B 1 137 ? -3.136 17.942 -25.736 1.00 26.08 116 GLY B O 1
ATOM 2774 N N . GLU B 1 138 ? -4.593 17.198 -24.168 1.00 23.58 117 GLU B N 1
ATOM 2775 C CA . GLU B 1 138 ? -4.206 18.182 -23.159 1.00 23.15 117 GLU B CA 1
ATOM 2776 C C . GLU B 1 138 ? -3.633 17.509 -21.927 1.00 21.63 117 GLU B C 1
ATOM 2777 O O . GLU B 1 138 ? -4.091 16.428 -21.537 1.00 21.05 117 GLU B O 1
ATOM 2783 N N . HIS B 1 139 ? -2.652 18.169 -21.334 1.00 21.03 118 HIS B N 1
ATOM 2784 C CA . HIS B 1 139 ? -2.226 17.818 -19.976 1.00 20.02 118 HIS B CA 1
ATOM 2785 C C . HIS B 1 139 ? -3.271 18.365 -19.019 1.00 19.25 118 HIS B C 1
ATOM 2786 O O . HIS B 1 139 ? -3.731 19.495 -19.182 1.00 19.65 118 HIS B O 1
ATOM 2793 N N . LEU B 1 140 ? -3.615 17.576 -17.993 1.00 18.06 119 LEU B N 1
ATOM 2794 C CA . LEU B 1 140 ? -4.682 17.914 -17.047 1.00 18.39 119 LEU B CA 1
ATOM 2795 C C . LEU B 1 140 ? -4.272 17.768 -15.606 1.00 17.22 119 LEU B C 1
ATOM 2796 O O . LEU B 1 140 ? -3.482 16.905 -15.252 1.00 16.35 119 LEU B O 1
ATOM 2801 N N . LEU B 1 141 ? -4.878 18.610 -14.774 1.00 16.57 120 LEU B N 1
ATOM 2802 C CA . LEU B 1 141 ? -4.820 18.449 -13.332 1.00 16.11 120 LEU B CA 1
ATOM 2803 C C . LEU B 1 141 ? -6.271 18.373 -12.917 1.00 15.77 120 LEU B C 1
ATOM 2804 O O . LEU B 1 141 ? -7.029 19.332 -13.074 1.00 16.47 120 LEU B O 1
ATOM 2809 N N . ILE B 1 142 ? -6.679 17.228 -12.415 1.00 15.43 121 ILE B N 1
ATOM 2810 C CA . ILE B 1 142 ? -8.075 17.019 -12.017 1.00 15.66 121 ILE B CA 1
ATOM 2811 C C . ILE B 1 142 ? -8.178 17.234 -10.513 1.00 15.07 121 ILE B C 1
ATOM 2812 O O . ILE B 1 142 ? -7.494 16.568 -9.740 1.00 14.73 121 ILE B O 1
ATOM 2817 N N . ALA B 1 143 ? -9.043 18.161 -10.119 1.00 14.98 122 ALA B N 1
ATOM 2818 C CA . ALA B 1 143 ? -9.315 18.458 -8.705 1.00 15.16 122 ALA B CA 1
ATOM 2819 C C . ALA B 1 143 ? -10.745 18.099 -8.393 1.00 15.91 122 ALA B C 1
ATOM 2820 O O . ALA B 1 143 ? -11.653 18.587 -9.050 1.00 17.76 122 ALA B O 1
ATOM 2822 N N . THR B 1 144 ? -10.941 17.231 -7.414 1.00 15.57 123 THR B N 1
ATOM 2823 C CA . THR B 1 144 ? -12.273 16.746 -7.094 1.00 17.01 123 THR B CA 1
ATOM 2824 C C . THR B 1 144 ? -12.561 17.065 -5.638 1.00 17.67 123 THR B C 1
ATOM 2825 O O . THR B 1 144 ? -11.809 16.678 -4.731 1.00 17.45 123 THR B O 1
ATOM 2829 N N . PHE B 1 145 ? -13.611 17.826 -5.428 1.00 19.69 124 PHE B N 1
ATOM 2830 C CA . PHE B 1 145 ? -13.937 18.344 -4.100 1.00 21.68 124 PHE B CA 1
ATOM 2831 C C . PHE B 1 145 ? -15.060 17.566 -3.431 1.00 23.14 124 PHE B C 1
ATOM 2832 O O . PHE B 1 145 ? -16.185 18.038 -3.412 1.00 27.96 124 PHE B O 1
ATOM 2840 N N . GLY B 1 146 ? -14.756 16.404 -2.860 1.00 20.27 125 GLY B N 1
ATOM 2841 C CA . GLY B 1 146 ? -15.699 15.626 -2.088 1.00 20.56 125 GLY B CA 1
ATOM 2842 C C . GLY B 1 146 ? -15.369 15.596 -0.607 1.00 19.25 125 GLY B C 1
ATOM 2843 O O . GLY B 1 146 ? -14.870 16.542 -0.046 1.00 18.00 125 GLY B O 1
ATOM 2844 N N . THR B 1 147 ? -15.669 14.483 0.037 1.00 18.95 126 THR B N 1
ATOM 2845 C CA . THR B 1 147 ? -15.313 14.316 1.411 1.00 18.85 126 THR B CA 1
ATOM 2846 C C . THR B 1 147 ? -13.829 14.637 1.576 1.00 16.83 126 THR B C 1
ATOM 2847 O O . THR B 1 147 ? -13.408 15.350 2.521 1.00 15.34 126 THR B O 1
ATOM 2851 N N . ALA B 1 148 ? -13.050 14.072 0.651 1.00 16.00 127 ALA B N 1
ATOM 2852 C CA . ALA B 1 148 ? -11.662 14.395 0.472 1.00 15.20 127 ALA B CA 1
ATOM 2853 C C . ALA B 1 148 ? -11.550 15.272 -0.758 1.00 14.89 127 ALA B C 1
ATOM 2854 O O . ALA B 1 148 ? -12.336 15.142 -1.711 1.00 16.08 127 ALA B O 1
ATOM 2856 N N . THR B 1 149 ? -10.550 16.142 -0.752 1.00 14.35 128 THR B N 1
ATOM 2857 C CA . THR B 1 149 ? -10.133 16.866 -1.943 1.00 14.27 128 THR B CA 1
ATOM 2858 C C . THR B 1 149 ? -8.986 16.070 -2.581 1.00 14.26 128 THR B C 1
ATOM 2859 O O . THR B 1 149 ? -7.964 15.848 -1.945 1.00 14.39 128 THR B O 1
ATOM 2863 N N . THR B 1 150 ? -9.195 15.596 -3.802 1.00 13.67 129 THR B N 1
ATOM 2864 C CA . THR B 1 150 ? -8.178 14.860 -4.508 1.00 13.85 129 THR B CA 1
ATOM 2865 C C . THR B 1 150 ? -7.646 15.618 -5.705 1.00 13.54 129 THR B C 1
ATOM 2866 O O . THR B 1 150 ? -8.367 16.425 -6.343 1.00 14.04 129 THR B O 1
ATOM 2870 N N . LEU B 1 151 ? -6.391 15.325 -6.020 1.00 13.48 130 LEU B N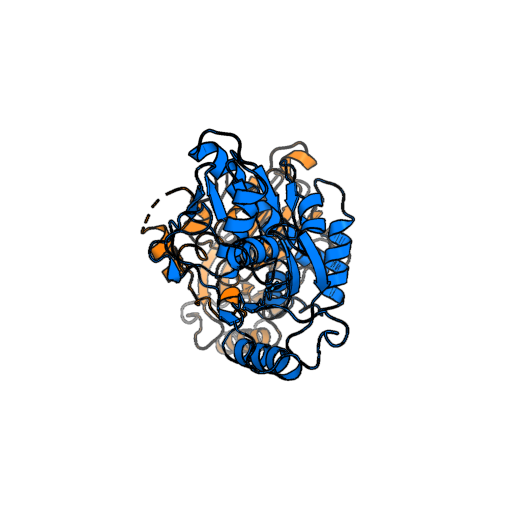 1
ATOM 2871 C CA . LEU B 1 151 ? -5.759 15.826 -7.245 1.00 14.12 130 LEU B CA 1
ATOM 2872 C C . LEU B 1 151 ? -5.114 14.652 -7.979 1.00 13.73 130 LEU B C 1
ATOM 2873 O O . LEU B 1 151 ? -4.499 13.788 -7.345 1.00 13.42 130 LEU B O 1
ATOM 2878 N N . GLU B 1 152 ? -5.282 14.629 -9.293 1.00 13.55 131 GLU B N 1
ATOM 2879 C CA . GLU B 1 152 ? -4.561 13.709 -10.177 1.00 13.80 131 GLU B CA 1
ATOM 2880 C C . GLU B 1 152 ? -3.941 14.480 -11.312 1.00 13.93 131 GLU B C 1
ATOM 2881 O O . GLU B 1 152 ? -4.614 15.293 -11.963 1.00 14.53 131 GLU B O 1
ATOM 2887 N N . ALA B 1 153 ? -2.694 14.141 -11.610 1.00 13.86 132 ALA B N 1
ATOM 2888 C CA . ALA B 1 153 ? -1.957 14.655 -12.760 1.00 14.29 132 ALA B CA 1
ATOM 2889 C C . ALA B 1 153 ? -2.081 13.657 -13.901 1.00 14.90 132 ALA B C 1
ATOM 2890 O O . ALA B 1 153 ? -1.778 12.461 -13.729 1.00 14.53 132 ALA B O 1
ATOM 2892 N N . LEU B 1 154 ? -2.552 14.126 -15.067 1.00 15.18 133 LEU B N 1
ATOM 2893 C CA . LEU B 1 154 ? -2.790 13.255 -16.203 1.00 16.19 133 LEU B CA 1
ATOM 2894 C C . LEU B 1 154 ? -2.173 13.877 -17.436 1.00 16.70 133 LEU B C 1
ATOM 2895 O O . LEU B 1 154 ? -2.545 14.973 -17.871 1.00 17.14 133 LEU B O 1
ATOM 2900 N N . ARG B 1 155 ? -1.208 13.172 -18.005 1.00 17.24 134 ARG B N 1
ATOM 2901 C CA . ARG B 1 155 ? -0.610 13.588 -19.260 1.00 18.48 134 ARG B CA 1
ATOM 2902 C C . ARG B 1 155 ? -1.574 13.441 -20.437 1.00 18.91 134 ARG B C 1
ATOM 2903 O O . ARG B 1 155 ? -2.468 12.601 -20.435 1.00 18.66 134 ARG B O 1
ATOM 2911 N N . ALA B 1 156 ? -1.326 14.223 -21.481 1.00 19.63 135 ALA B N 1
ATOM 2912 C CA . ALA B 1 156 ? -2.083 14.137 -22.710 1.00 21.24 135 ALA B CA 1
ATOM 2913 C C . ALA B 1 156 ? -2.035 12.752 -23.323 1.00 21.58 135 ALA B C 1
ATOM 2914 O O . ALA B 1 156 ? -3.021 12.314 -23.901 1.00 21.97 135 ALA B O 1
ATOM 2916 N N . ASP B 1 157 ? -0.919 12.055 -23.150 1.00 21.98 136 ASP B N 1
ATOM 2917 C CA . ASP B 1 157 ? -0.815 10.674 -23.627 1.00 23.61 136 ASP B CA 1
ATOM 2918 C C . ASP B 1 157 ? -1.530 9.616 -22.805 1.00 22.40 136 ASP B C 1
ATOM 2919 O O . ASP B 1 157 ? -1.506 8.440 -23.147 1.00 23.65 136 ASP B O 1
ATOM 2924 N N . GLY B 1 158 ? -2.232 10.025 -21.752 1.00 20.64 137 GLY B N 1
ATOM 2925 C CA . GLY B 1 158 ? -2.993 9.099 -20.966 1.00 20.19 137 GLY B CA 1
ATOM 2926 C C . GLY B 1 158 ? -2.313 8.628 -19.689 1.00 18.79 137 GLY B C 1
ATOM 2927 O O . GLY B 1 158 ? -2.950 7.908 -18.920 1.00 18.55 137 GLY B O 1
ATOM 2928 N N . ARG B 1 159 ? -1.055 9.003 -19.465 1.00 18.71 138 ARG B N 1
ATOM 2929 C CA A ARG B 1 159 ? -0.314 8.569 -18.270 0.50 18.79 138 ARG B CA 1
ATOM 2930 C CA B ARG B 1 159 ? -0.309 8.566 -18.278 0.50 18.75 138 ARG B CA 1
ATOM 2931 C C . ARG B 1 159 ? -0.791 9.327 -17.048 1.00 17.33 138 ARG B C 1
ATOM 2932 O O . ARG B 1 159 ? -0.615 10.543 -16.961 1.00 16.77 138 ARG B O 1
ATOM 2947 N N . PHE B 1 160 ? -1.387 8.604 -16.099 1.00 16.28 139 PHE B N 1
ATOM 2948 C CA . PHE B 1 160 ? -1.696 9.159 -14.779 1.00 15.45 139 PHE B CA 1
ATOM 2949 C C . PHE B 1 160 ? -0.418 9.044 -13.980 1.00 15.77 139 PHE B C 1
ATOM 2950 O O . PHE B 1 160 ? 0.023 7.937 -13.728 1.00 16.35 139 PHE B O 1
ATOM 2958 N N . THR B 1 161 ? 0.192 10.170 -13.635 1.00 15.06 140 THR B N 1
ATOM 2959 C CA . THR B 1 161 ? 1.539 10.166 -13.052 1.00 15.87 140 THR B CA 1
ATOM 2960 C C . THR B 1 161 ? 1.579 10.171 -11.546 1.00 15.54 140 THR B C 1
ATOM 2961 O O . THR B 1 161 ? 2.620 9.874 -10.963 1.00 17.21 140 THR B O 1
ATOM 2965 N N . GLY B 1 162 ? 0.483 10.509 -10.917 1.00 14.41 141 GLY B N 1
ATOM 2966 C CA . GLY B 1 162 ? 0.449 10.604 -9.454 1.00 14.36 141 GLY B CA 1
ATOM 2967 C C . GLY B 1 162 ? -0.583 11.598 -9.005 1.00 13.84 141 GLY B C 1
ATOM 2968 O O . GLY B 1 162 ? -1.220 12.276 -9.819 1.00 13.47 141 GLY B O 1
ATOM 2969 N N . GLY B 1 163 ? -0.790 11.651 -7.692 1.00 13.22 142 GLY B N 1
ATOM 2970 C CA . GLY B 1 163 ? -1.826 12.510 -7.169 1.00 13.35 142 GLY B CA 1
ATOM 2971 C C . GLY B 1 163 ? -1.637 12.817 -5.705 1.00 13.13 142 GLY B C 1
ATOM 2972 O O . GLY B 1 163 ? -0.660 12.365 -5.081 1.00 13.73 142 GLY B O 1
ATOM 2973 N N . LEU B 1 164 ? -2.604 13.541 -5.149 1.00 12.79 143 LEU B N 1
ATOM 2974 C CA . LEU B 1 164 ? -2.591 13.993 -3.760 1.00 12.92 143 LEU B CA 1
ATOM 2975 C C . LEU B 1 164 ? -3.985 13.832 -3.184 1.00 12.51 143 LEU B C 1
ATOM 2976 O O . LEU B 1 164 ? -4.983 13.923 -3.920 1.00 12.88 143 LEU B O 1
ATOM 2981 N N . ILE B 1 165 ? -4.049 13.638 -1.869 1.00 12.13 144 ILE B N 1
ATOM 2982 C CA . ILE B 1 165 ? -5.318 13.547 -1.129 1.00 12.25 144 ILE B CA 1
ATOM 2983 C C . ILE B 1 165 ? -5.226 14.434 0.113 1.00 12.38 144 ILE B C 1
ATOM 2984 O O . ILE B 1 165 ? -4.292 14.304 0.915 1.00 12.79 144 ILE B O 1
ATOM 2989 N N . ALA B 1 166 ? -6.215 15.308 0.267 1.00 12.32 145 ALA B N 1
ATOM 2990 C CA . ALA B 1 166 ? -6.308 16.167 1.469 1.00 12.17 145 ALA B CA 1
ATOM 2991 C C . ALA B 1 166 ? -7.751 16.107 1.960 1.00 12.64 145 ALA B C 1
ATOM 2992 O O . ALA B 1 166 ? -8.658 15.751 1.217 1.00 13.10 145 ALA B O 1
ATOM 2994 N N . PRO B 1 167 ? -8.001 16.522 3.206 1.00 12.91 146 PRO B N 1
ATOM 2995 C CA . PRO B 1 167 ? -9.398 16.612 3.614 1.00 13.50 146 PRO B CA 1
ATOM 2996 C C . PRO B 1 167 ? -10.129 17.703 2.869 1.00 13.75 146 PRO B C 1
ATOM 2997 O O . PRO B 1 167 ? -9.518 18.714 2.507 1.00 14.13 146 PRO B O 1
ATOM 3001 N N . GLY B 1 168 ? -11.414 17.489 2.613 1.00 14.03 147 GLY B N 1
ATOM 3002 C CA . GLY B 1 168 ? -12.251 18.508 2.061 1.00 14.82 147 GLY B CA 1
ATOM 3003 C C . GLY B 1 168 ? -12.562 19.635 2.995 1.00 15.22 147 GLY B C 1
ATOM 3004 O O . GLY B 1 168 ? -12.218 19.569 4.174 1.00 14.97 147 GLY B O 1
ATOM 3005 N N . TRP B 1 169 ? -13.248 20.661 2.502 1.00 16.00 148 TRP B N 1
ATOM 3006 C CA A TRP B 1 169 ? -13.519 21.841 3.324 0.70 16.45 148 TRP B CA 1
ATOM 3007 C CA B TRP B 1 169 ? -13.480 21.833 3.370 0.30 16.13 148 TRP B CA 1
ATOM 3008 C C . TRP B 1 169 ? -14.307 21.466 4.610 1.00 16.51 148 TRP B C 1
ATOM 3009 O O . TRP B 1 169 ? -13.966 21.843 5.738 1.00 16.73 148 TRP B O 1
ATOM 3030 N N . ALA B 1 170 ? -15.384 20.713 4.432 1.00 17.03 149 ALA B N 1
ATOM 3031 C CA . ALA B 1 170 ? -16.225 20.355 5.559 1.00 17.37 149 ALA B CA 1
ATOM 3032 C C . ALA B 1 170 ? -15.485 19.520 6.558 1.00 17.22 149 ALA B C 1
ATOM 3033 O O . ALA B 1 170 ? -15.610 19.744 7.762 1.00 17.70 149 ALA B O 1
ATOM 3035 N N . LEU B 1 171 ? -14.691 18.577 6.073 1.00 16.43 150 LEU B 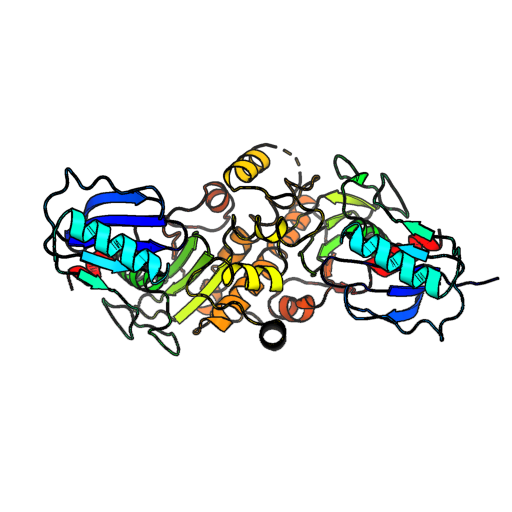N 1
ATOM 3036 C CA . LEU B 1 171 ? -13.934 17.716 6.949 1.00 16.16 150 LEU B CA 1
ATOM 3037 C C . LEU B 1 171 ? -12.901 18.529 7.742 1.00 15.40 150 LEU B C 1
ATOM 3038 O O . LEU B 1 171 ? -12.711 18.287 8.915 1.00 15.61 150 LEU B O 1
ATOM 3043 N N . MET B 1 172 ? -12.226 19.457 7.075 1.00 15.04 151 MET B N 1
ATOM 3044 C CA . MET B 1 172 ? -11.273 20.309 7.772 1.00 14.67 151 MET B CA 1
ATOM 3045 C C . MET B 1 172 ? -11.955 21.055 8.915 1.00 15.44 151 MET B C 1
ATOM 3046 O O . MET B 1 172 ? -11.470 21.080 10.067 1.00 15.54 151 MET B O 1
ATOM 3051 N N . MET B 1 173 ? -13.096 21.676 8.627 1.00 15.90 152 MET B N 1
ATOM 3052 C CA A MET B 1 173 ? -13.770 22.455 9.673 0.50 16.18 152 MET B CA 1
ATOM 3053 C CA B MET B 1 173 ? -13.848 22.430 9.662 0.50 17.44 152 MET B CA 1
ATOM 3054 C C . MET B 1 173 ? -14.282 21.542 10.791 1.00 17.77 152 MET B C 1
ATOM 3055 O O . MET B 1 173 ? -14.143 21.877 11.991 1.00 18.43 152 MET B O 1
ATOM 3064 N N . ARG B 1 174 ? -14.839 20.392 10.445 1.00 18.59 153 ARG B N 1
ATOM 3065 C CA . ARG B 1 174 ? -15.338 19.496 11.472 1.00 20.15 153 ARG B CA 1
ATOM 3066 C C . ARG B 1 174 ? -14.216 18.954 12.359 1.00 18.29 153 ARG B C 1
ATOM 3067 O O . ARG B 1 174 ? -14.374 18.801 13.561 1.00 18.91 153 ARG B O 1
ATOM 3075 N N . SER B 1 175 ? -13.050 18.717 11.786 1.00 16.67 154 SER B N 1
ATOM 3076 C CA . SER B 1 175 ? -11.953 18.150 12.543 1.00 16.45 154 SER B CA 1
ATOM 3077 C C . SER B 1 175 ? -11.520 19.096 13.638 1.00 16.64 154 SER B C 1
ATOM 3078 O O . SER B 1 175 ? -11.149 18.675 14.721 1.00 17.14 154 SER B O 1
ATOM 3081 N N . LEU B 1 176 ? -11.570 20.387 13.349 1.00 16.25 155 LEU B N 1
ATOM 3082 C CA . LEU B 1 176 ? -11.218 21.387 14.357 1.00 16.73 155 LEU B CA 1
ATOM 3083 C C . LEU B 1 176 ? -12.210 21.464 15.501 1.00 17.97 155 LEU B C 1
ATOM 3084 O O . LEU B 1 176 ? -11.804 21.613 16.647 1.00 19.03 155 LEU B O 1
ATOM 3089 N N . GLY B 1 177 ? -13.492 21.368 15.189 1.00 18.97 156 GLY B N 1
ATOM 3090 C CA . GLY B 1 177 ? -14.510 21.411 16.256 1.00 20.21 156 GLY B CA 1
ATOM 3091 C C . GLY B 1 177 ? -14.488 20.160 17.118 1.00 21.54 156 GLY B C 1
ATOM 3092 O O . GLY B 1 177 ? -14.781 20.219 18.314 1.00 22.99 156 GLY B O 1
ATOM 3093 N N . MET B 1 178 ? -14.147 19.019 16.527 1.00 21.96 157 MET B N 1
ATOM 3094 C CA A MET B 1 178 ? -14.186 17.745 17.247 0.50 23.13 157 MET B CA 1
ATOM 3095 C CA B MET B 1 178 ? -14.176 17.742 17.246 0.50 23.72 157 MET B CA 1
ATOM 3096 C C . MET B 1 178 ? -12.894 17.418 18.005 1.00 22.99 157 MET B C 1
ATOM 3097 O O . MET B 1 178 ? -12.899 16.581 18.902 1.00 24.83 157 MET B O 1
ATOM 3106 N N . HIS B 1 179 ? -11.776 18.069 17.662 1.00 20.72 158 HIS B N 1
ATOM 3107 C CA . HIS B 1 179 ? -10.496 17.703 18.196 1.00 20.96 158 HIS B CA 1
ATOM 3108 C C . HIS B 1 179 ? -9.719 18.865 18.803 1.00 21.35 158 HIS B C 1
ATOM 3109 O O . HIS B 1 179 ? -8.510 18.778 18.998 1.00 21.98 158 HIS B O 1
ATOM 3116 N N . THR B 1 180 ? -10.442 19.911 19.181 1.00 20.26 159 THR B N 1
ATOM 3117 C CA . THR B 1 180 ? -9.907 20.932 20.080 1.00 20.77 159 THR B CA 1
ATOM 3118 C C . THR B 1 180 ? -10.922 21.174 21.164 1.00 21.44 159 THR B C 1
ATOM 3119 O O . THR B 1 180 ? -12.106 20.960 20.979 1.00 22.49 159 THR B O 1
ATOM 3123 N N . ALA B 1 181 ? -10.451 21.691 22.299 1.00 21.18 160 ALA B N 1
ATOM 3124 C CA . ALA B 1 181 ? -11.345 22.015 23.412 1.00 22.40 160 ALA B CA 1
ATOM 3125 C C . ALA B 1 181 ? -12.235 23.232 23.156 1.00 23.08 160 ALA B C 1
ATOM 3126 O O . ALA B 1 181 ? -13.370 23.278 23.661 1.00 25.45 160 ALA B O 1
ATOM 3128 N N . GLN B 1 182 ? -11.746 24.233 22.418 1.00 21.83 161 GLN B N 1
ATOM 3129 C CA . GLN B 1 182 ? -12.402 25.540 22.361 1.00 21.32 161 GLN B CA 1
ATOM 3130 C C . GLN B 1 182 ? -13.042 25.912 21.036 1.00 21.65 161 GLN B C 1
ATOM 3131 O O . GLN B 1 182 ? -13.790 26.862 21.000 1.00 24.14 161 GLN B O 1
ATOM 3137 N N . LEU B 1 183 ? -12.749 25.229 19.938 1.00 20.47 162 LEU B N 1
ATOM 3138 C CA . LEU B 1 183 ? -13.292 25.678 18.674 1.00 19.86 162 LEU B CA 1
ATOM 3139 C C . LEU B 1 183 ? -14.682 25.159 18.364 1.00 21.41 162 LEU B C 1
ATOM 3140 O O . LEU B 1 183 ? -14.979 24.009 18.687 1.00 22.46 162 LEU B O 1
ATOM 3145 N N . PRO B 1 184 ? -15.498 25.985 17.722 1.00 22.37 163 PRO B N 1
ATOM 3146 C CA . PRO B 1 184 ? -16.845 25.555 17.326 1.00 24.88 163 PRO B CA 1
ATOM 3147 C C . PRO B 1 184 ? -16.801 24.658 16.097 1.00 25.93 163 PRO B C 1
ATOM 3148 O O . PRO B 1 184 ? -15.792 24.574 15.407 1.00 24.65 163 PRO B O 1
ATOM 3152 N N . THR B 1 185 ? -17.930 24.019 15.817 1.00 28.79 164 THR B N 1
ATOM 3153 C CA . THR B 1 185 ? -18.111 23.223 14.594 1.00 30.00 164 THR B CA 1
ATOM 3154 C C . THR B 1 185 ? -18.964 23.975 13.569 1.00 30.03 164 THR B C 1
ATOM 3155 O O . THR B 1 185 ? -20.092 24.330 13.849 1.00 31.92 164 THR B O 1
ATOM 3159 N N . VAL B 1 186 ? -18.392 24.250 12.396 1.00 30.63 165 VAL B N 1
ATOM 3160 C CA . VAL B 1 186 ? -18.993 25.121 11.374 1.00 30.82 165 VAL B CA 1
ATOM 3161 C C . VAL B 1 186 ? -19.209 24.317 10.094 1.00 30.38 165 VAL B C 1
ATOM 3162 O O . VAL B 1 186 ? -18.267 23.701 9.580 1.00 29.81 165 VAL B O 1
ATOM 3166 N N . SER B 1 187 ? -20.445 24.329 9.571 1.00 32.61 166 SER B N 1
ATOM 3167 C CA . SER B 1 187 ? -20.775 23.625 8.328 1.00 33.75 166 SER B CA 1
ATOM 3168 C C . SER B 1 187 ? -20.445 24.450 7.090 1.00 33.62 166 SER B C 1
ATOM 3169 O O . SER B 1 187 ? -20.202 25.643 7.188 1.00 33.02 166 SER B O 1
ATOM 3172 N N . ILE B 1 188 ? -20.463 23.820 5.910 1.00 33.34 167 ILE B N 1
ATOM 3173 C CA . ILE B 1 188 ? -20.221 24.553 4.651 1.00 33.42 167 ILE B CA 1
ATOM 3174 C C . ILE B 1 188 ? -21.243 25.664 4.456 1.00 34.07 167 ILE B C 1
ATOM 3175 O O . ILE B 1 188 ? -20.890 26.767 4.022 1.00 34.52 167 ILE B O 1
ATOM 3180 N N . ASP B 1 189 ? -22.504 25.376 4.752 1.00 36.29 168 ASP B N 1
ATOM 3181 C CA . ASP B 1 189 ? -23.557 26.381 4.567 1.00 37.29 168 ASP B CA 1
ATOM 3182 C C . ASP B 1 189 ? -23.334 27.578 5.469 1.00 36.37 168 ASP B C 1
ATOM 3183 O O . ASP B 1 189 ? -23.436 28.736 5.022 1.00 35.25 168 ASP B O 1
ATOM 3188 N N . ALA B 1 190 ? -23.046 27.292 6.741 1.00 35.99 169 ALA B N 1
ATOM 3189 C CA . ALA B 1 190 ? -22.715 28.329 7.728 1.00 34.50 169 ALA B CA 1
ATOM 3190 C C . ALA B 1 190 ? -21.467 29.129 7.336 1.00 33.17 169 ALA B C 1
ATOM 3191 O O . ALA B 1 190 ? -21.479 30.353 7.374 1.00 34.44 169 ALA B O 1
ATOM 3193 N N . ALA B 1 191 ? -20.392 28.447 6.973 1.00 31.50 170 ALA B N 1
ATOM 3194 C CA . ALA B 1 191 ? -19.165 29.146 6.528 1.00 30.10 170 ALA B CA 1
ATOM 3195 C C . ALA B 1 191 ? -19.382 30.000 5.283 1.00 30.43 170 ALA B C 1
ATOM 3196 O O . ALA B 1 191 ? -18.868 31.105 5.137 1.00 29.95 170 ALA B O 1
ATOM 3198 N N . THR B 1 192 ? -20.147 29.470 4.362 1.00 31.93 171 THR B N 1
ATOM 3199 C CA . THR B 1 192 ? -20.438 30.235 3.161 1.00 35.10 171 THR B CA 1
ATOM 3200 C C . THR B 1 192 ? -21.154 31.557 3.508 1.00 36.77 171 THR B C 1
ATOM 3201 O O . THR B 1 192 ? -20.806 32.622 2.980 1.00 37.65 171 THR B O 1
ATOM 3205 N N . SER B 1 193 ? -22.121 31.501 4.414 1.00 39.03 172 SER B N 1
ATOM 3206 C CA . SER B 1 193 ? -22.804 32.730 4.812 1.00 41.96 172 SER B CA 1
ATOM 3207 C C . SER B 1 193 ? -21.875 33.691 5.570 1.00 41.99 172 SER B C 1
ATOM 3208 O O . SER B 1 193 ? -21.970 34.906 5.403 1.00 41.40 172 SER B O 1
ATOM 3211 N N . LEU B 1 194 ? -20.966 33.158 6.379 1.00 41.19 173 LEU B N 1
ATOM 3212 C CA . LEU B 1 194 ? -20.038 34.010 7.139 1.00 41.69 173 LEU B CA 1
ATOM 3213 C C . LEU B 1 194 ? -19.077 34.749 6.202 1.00 42.89 173 LEU B C 1
ATOM 3214 O O . LEU B 1 194 ? -18.822 35.942 6.396 1.00 43.43 173 LEU B O 1
ATOM 3219 N N . LEU B 1 195 ? -18.564 34.037 5.187 1.00 43.78 174 LEU B N 1
ATOM 3220 C CA . LEU B 1 195 ? -17.619 34.606 4.208 1.00 46.61 174 LEU B CA 1
ATOM 3221 C C . LEU B 1 195 ? -18.288 35.529 3.179 1.00 51.69 174 LEU B C 1
ATOM 3222 O O . LEU B 1 195 ? -17.626 36.415 2.632 1.00 54.34 174 LEU B O 1
ATOM 3227 N N . ASP B 1 196 ? -19.580 35.319 2.915 1.00 55.37 175 ASP B N 1
ATOM 3228 C CA . ASP B 1 196 ? -20.389 36.307 2.174 1.00 58.52 175 ASP B CA 1
ATOM 3229 C C . ASP B 1 196 ? -20.743 37.541 3.029 1.00 62.64 175 ASP B C 1
ATOM 3230 O O . ASP B 1 196 ? -21.172 38.562 2.490 1.00 64.36 175 ASP B O 1
ATOM 3235 N N . GLU B 1 197 ? -20.569 37.436 4.349 1.00 64.64 176 GLU B N 1
ATOM 3236 C CA . GLU B 1 197 ? -21.004 38.463 5.309 1.00 66.88 176 GLU B CA 1
ATOM 3237 C C . GLU B 1 197 ? -20.110 39.703 5.257 1.00 67.33 176 GLU B C 1
ATOM 3238 O O . GLU B 1 197 ? -18.905 39.605 5.012 1.00 66.68 176 GLU B O 1
ATOM 3244 N N . ALA B 1 205 ? -9.564 41.388 5.583 1.00 49.11 184 ALA B N 1
ATOM 3245 C CA . ALA B 1 205 ? -8.727 42.577 5.488 1.00 48.82 184 ALA B CA 1
ATOM 3246 C C . ALA B 1 205 ? -7.216 42.322 5.678 1.00 47.93 184 ALA B C 1
ATOM 3247 O O . ALA B 1 205 ? -6.508 43.210 6.178 1.00 51.27 184 ALA B O 1
ATOM 3249 N N . PRO B 1 206 ? -6.691 41.153 5.234 1.00 43.98 185 PRO B N 1
ATOM 3250 C CA . PRO B 1 206 ? -7.281 40.033 4.476 1.00 40.12 185 PRO B CA 1
ATOM 3251 C C . PRO B 1 206 ? -7.793 38.804 5.250 1.00 35.39 185 PRO B C 1
ATOM 3252 O O . PRO B 1 206 ? -8.198 37.821 4.589 1.00 35.97 185 PRO B O 1
ATOM 3256 N N . PHE B 1 207 ? -7.792 38.869 6.595 1.00 28.06 186 PHE B N 1
ATOM 3257 C CA . PHE B 1 207 ? -8.041 37.734 7.521 1.00 23.78 186 PHE B CA 1
ATOM 3258 C C . PHE B 1 207 ? -9.214 38.028 8.466 1.00 22.40 186 PHE B C 1
ATOM 3259 O O . PHE B 1 207 ? -9.889 39.023 8.275 1.00 26.47 186 PHE B O 1
ATOM 3267 N N . ALA B 1 208 ? -9.421 37.233 9.519 1.00 18.44 187 ALA B N 1
ATOM 3268 C CA . ALA B 1 208 ? -10.658 37.281 10.298 1.00 17.39 187 ALA B CA 1
ATOM 3269 C C . ALA B 1 208 ? -10.445 37.800 11.710 1.00 16.88 187 ALA B C 1
ATOM 3270 O O . ALA B 1 208 ? -9.384 37.621 12.281 1.00 16.11 187 ALA B O 1
ATOM 3272 N N . ILE B 1 209 ? -11.510 38.370 12.279 1.00 16.67 188 ILE B N 1
ATOM 3273 C CA . ILE B 1 209 ? -11.458 38.945 13.635 1.00 17.19 188 ILE B CA 1
ATOM 3274 C C . ILE B 1 209 ? -12.398 38.253 14.616 1.00 16.91 188 ILE B C 1
ATOM 3275 O O . ILE B 1 209 ? -12.694 38.778 15.700 1.00 16.94 188 ILE B O 1
ATOM 3280 N N . ASP B 1 210 ? -12.822 37.044 14.258 1.00 16.90 189 ASP B N 1
ATOM 3281 C CA . ASP B 1 210 ? -13.550 36.182 15.149 1.00 17.74 189 ASP B CA 1
ATOM 3282 C C . ASP B 1 210 ? -13.340 34.738 14.774 1.00 16.85 189 ASP B C 1
ATOM 3283 O O . ASP B 1 210 ? -12.893 34.443 13.675 1.00 16.82 189 ASP B O 1
ATOM 3288 N N . THR B 1 211 ? -13.627 33.844 15.715 1.00 16.95 190 THR B N 1
ATOM 3289 C CA . THR B 1 211 ? -13.270 32.439 15.541 1.00 16.24 190 THR B CA 1
ATOM 3290 C C . THR B 1 211 ? -14.000 31.742 14.360 1.00 16.29 190 THR B C 1
ATOM 3291 O O . THR B 1 211 ? -13.360 31.093 13.530 1.00 15.61 190 THR B O 1
ATOM 3295 N N . PRO B 1 212 ? -15.329 31.885 14.275 1.00 17.51 191 PRO B N 1
ATOM 3296 C CA . PRO B 1 212 ? -15.995 31.156 13.166 1.00 18.09 191 PRO B CA 1
ATOM 3297 C C . PRO B 1 212 ? -15.507 31.620 11.805 1.00 17.48 191 PRO B C 1
ATOM 3298 O O . PRO B 1 212 ? -15.319 30.793 10.912 1.00 17.53 191 PRO B O 1
ATOM 3302 N N . HIS B 1 213 ? -15.303 32.923 11.613 1.00 17.90 192 HIS B N 1
ATOM 3303 C CA . HIS B 1 213 ? -14.791 33.393 10.328 1.00 18.22 192 HIS B CA 1
ATOM 3304 C C . HIS B 1 213 ? -13.334 32.943 10.132 1.00 16.78 192 HIS B C 1
ATOM 3305 O O . HIS B 1 213 ? -12.930 32.605 9.028 1.00 15.97 192 HIS B O 1
ATOM 3312 N N . ALA B 1 214 ? -12.540 32.918 11.199 1.00 15.77 193 ALA B N 1
ATOM 3313 C CA . ALA B 1 214 ? -11.146 32.484 11.096 1.00 15.12 193 ALA B CA 1
ATOM 3314 C C . ALA B 1 214 ? -11.033 31.038 10.615 1.00 14.84 193 ALA B C 1
ATOM 3315 O O . ALA B 1 214 ? -10.128 30.726 9.821 1.00 14.27 193 ALA B O 1
ATOM 3317 N N . LEU B 1 215 ? -11.865 30.149 11.169 1.00 15.42 194 LEU B N 1
ATOM 3318 C CA A LEU B 1 215 ? -11.754 28.771 10.705 0.50 15.49 194 LEU B CA 1
ATOM 3319 C CA B LEU B 1 215 ? -11.966 28.727 10.785 0.50 15.63 194 LEU B CA 1
ATOM 3320 C C . LEU B 1 215 ? -12.407 28.576 9.331 1.00 15.53 194 LEU B C 1
ATOM 3321 O O . LEU B 1 215 ? -11.844 27.835 8.541 1.00 15.34 194 LEU B O 1
ATOM 3330 N N . SER B 1 216 ? -13.497 29.262 9.007 1.00 16.37 195 SER B N 1
ATOM 3331 C CA A SER B 1 216 ? -14.117 29.163 7.684 0.50 16.66 195 SER B CA 1
ATOM 3332 C CA B SER B 1 216 ? -14.075 29.082 7.688 0.50 17.02 195 SER B CA 1
ATOM 3333 C C . SER B 1 216 ? -13.110 29.575 6.622 1.00 16.38 195 SER B C 1
ATOM 3334 O O . SER B 1 216 ? -12.897 28.871 5.627 1.00 16.40 195 SER B O 1
ATOM 3339 N N . ALA B 1 217 ? -12.522 30.742 6.829 1.00 16.19 196 ALA B N 1
ATOM 3340 C CA . ALA B 1 217 ? -11.553 31.307 5.895 1.00 16.15 196 ALA B CA 1
ATOM 3341 C C . ALA B 1 217 ? -10.259 30.502 5.871 1.00 15.88 196 ALA B C 1
ATOM 3342 O O . ALA B 1 217 ? -9.688 30.269 4.808 1.00 15.10 196 ALA B O 1
ATOM 3344 N N . GLY B 1 218 ? -9.711 30.124 7.022 1.00 15.06 197 GLY B N 1
ATOM 3345 C CA . GLY B 1 218 ? -8.517 29.314 7.026 1.00 14.46 197 GLY B CA 1
ATOM 3346 C C . GLY B 1 218 ? -8.647 28.024 6.250 1.00 14.20 197 GLY B C 1
ATOM 3347 O O . GLY B 1 218 ? -7.751 27.681 5.491 1.00 13.69 197 GLY B O 1
ATOM 3348 N N . CYS B 1 219 ? -9.779 27.353 6.431 1.00 13.96 198 CYS B N 1
ATOM 3349 C CA . CYS B 1 219 ? -9.966 26.086 5.760 1.00 13.95 198 CYS B CA 1
ATOM 3350 C C . CYS B 1 219 ? -10.205 26.336 4.263 1.00 14.61 198 CYS B C 1
ATOM 3351 O O . CYS B 1 219 ? -9.728 25.571 3.423 1.00 14.33 198 CYS B O 1
ATOM 3354 N N . LEU B 1 220 ? -10.928 27.392 3.922 1.00 15.33 199 LEU B N 1
ATOM 3355 C CA A LEU B 1 220 ? -11.171 27.679 2.508 0.50 16.35 199 LEU B CA 1
ATOM 3356 C CA B LEU B 1 220 ? -11.174 27.687 2.518 0.50 16.48 199 LEU B CA 1
ATOM 3357 C C . LEU B 1 220 ? -9.843 28.047 1.841 1.00 16.28 199 LEU B C 1
ATOM 3358 O O . LEU B 1 220 ? -9.539 27.606 0.705 1.00 16.16 199 LEU B O 1
ATOM 3367 N N . GLN B 1 221 ? -9.026 28.841 2.492 1.00 16.28 200 GLN B N 1
ATOM 3368 C CA A GLN B 1 221 ? -7.797 29.241 1.852 0.50 16.76 200 GLN B CA 1
ATOM 3369 C CA B GLN B 1 221 ? -7.732 29.236 1.918 0.50 16.55 200 GLN B CA 1
ATOM 3370 C C . GLN B 1 221 ? -6.817 28.061 1.737 1.00 16.16 200 GLN B C 1
ATOM 3371 O O . GLN B 1 221 ? -5.988 28.044 0.830 1.00 16.56 200 GLN B O 1
ATOM 3382 N N . ALA B 1 222 ? -6.903 27.069 2.624 1.00 15.38 201 ALA B N 1
ATOM 3383 C CA . ALA B 1 222 ? -6.098 25.858 2.464 1.00 14.75 201 ALA B CA 1
ATOM 3384 C C . ALA B 1 222 ? -6.547 25.089 1.224 1.00 14.31 201 ALA B C 1
ATOM 3385 O O . ALA B 1 222 ? -5.687 24.578 0.492 1.00 14.28 201 ALA B O 1
ATOM 3387 N N . GLN B 1 223 ? -7.846 25.030 0.990 1.00 14.15 202 GLN B N 1
ATOM 3388 C CA . GLN B 1 223 ? -8.351 24.376 -0.219 1.00 14.44 202 GLN B CA 1
ATOM 3389 C C . GLN B 1 223 ? -7.862 25.074 -1.490 1.00 14.97 202 GLN B C 1
ATOM 3390 O O . GLN B 1 223 ? -7.300 24.431 -2.405 1.00 15.02 202 GLN B O 1
ATOM 3396 N N . ALA B 1 224 ? -8.067 26.389 -1.536 1.00 15.57 203 ALA B N 1
ATOM 3397 C CA . ALA B 1 224 ? -7.659 27.148 -2.721 1.00 16.18 203 ALA B CA 1
ATOM 3398 C C . ALA B 1 224 ? -6.148 27.116 -2.911 1.00 16.41 203 ALA B C 1
ATOM 3399 O O . ALA B 1 224 ? -5.661 26.916 -4.035 1.00 15.97 203 ALA B O 1
ATOM 3401 N N . GLY B 1 225 ? -5.393 27.298 -1.831 1.00 15.84 204 GLY B N 1
ATOM 3402 C CA . GLY B 1 225 ? -3.940 27.299 -1.898 1.00 16.61 204 GLY B CA 1
ATOM 3403 C C . GLY B 1 225 ? -3.366 25.979 -2.395 1.00 16.29 204 GLY B C 1
ATOM 3404 O O . GLY B 1 225 ? -2.398 25.940 -3.148 1.00 16.78 204 GLY B O 1
ATOM 3405 N N . LEU B 1 226 ? -3.935 24.885 -1.909 1.00 15.80 205 LEU B N 1
ATOM 3406 C CA . LEU B 1 226 ? -3.552 23.545 -2.366 1.00 14.97 205 LEU B CA 1
ATOM 3407 C C . LEU B 1 226 ? -3.677 23.412 -3.881 1.00 15.21 205 LEU B C 1
ATOM 3408 O O . LEU B 1 226 ? -2.746 22.969 -4.559 1.00 14.75 205 LEU B O 1
ATOM 3413 N N . ILE B 1 227 ? -4.833 23.787 -4.391 1.00 15.41 206 ILE B N 1
ATOM 3414 C CA . ILE B 1 227 ? -5.104 23.601 -5.831 1.00 16.27 206 ILE B CA 1
ATOM 3415 C C . ILE B 1 227 ? -4.185 24.524 -6.647 1.00 16.25 206 ILE B C 1
ATOM 3416 O O . ILE B 1 227 ? -3.607 24.125 -7.662 1.00 15.93 206 ILE B O 1
ATOM 3421 N N . GLU B 1 228 ? -4.076 25.771 -6.212 1.00 16.62 207 GLU B N 1
ATOM 3422 C CA . GLU B 1 228 ? -3.326 26.764 -6.975 1.00 17.32 207 GLU B CA 1
ATOM 3423 C C . GLU B 1 228 ? -1.856 26.372 -7.011 1.00 17.52 207 GLU B C 1
ATOM 3424 O O . GLU B 1 228 ? -1.198 26.415 -8.073 1.00 17.67 207 GLU B O 1
ATOM 3430 N N . ARG B 1 229 ? -1.321 25.967 -5.880 1.00 17.59 208 ARG B N 1
ATOM 3431 C CA A ARG B 1 229 ? 0.092 25.612 -5.792 0.50 18.58 208 ARG B CA 1
ATOM 3432 C CA B ARG B 1 229 ? 0.089 25.601 -5.775 0.50 18.14 208 ARG B CA 1
ATOM 3433 C C . ARG B 1 229 ? 0.382 24.376 -6.642 1.00 17.91 208 ARG B C 1
ATOM 3434 O O . ARG B 1 229 ? 1.389 24.319 -7.379 1.00 18.08 208 ARG B O 1
ATOM 3449 N N . ALA B 1 230 ? -0.525 23.402 -6.589 1.00 17.14 209 ALA B N 1
ATOM 3450 C CA . ALA B 1 230 ? -0.340 22.166 -7.338 1.00 17.18 209 ALA B CA 1
ATOM 3451 C C . ALA B 1 230 ? -0.371 22.449 -8.833 1.00 18.10 209 ALA B C 1
ATOM 3452 O O . ALA B 1 230 ? 0.433 21.895 -9.593 1.00 18.23 209 ALA B O 1
ATOM 3454 N N . TRP B 1 231 ? -1.258 23.330 -9.280 1.00 17.42 210 TRP B N 1
ATOM 3455 C CA . TRP B 1 231 ? -1.368 23.643 -10.700 1.00 18.48 210 TRP B CA 1
ATOM 3456 C C . TRP B 1 231 ? -0.117 24.364 -11.172 1.00 18.95 210 TRP B C 1
ATOM 3457 O O . TRP B 1 231 ? 0.455 24.032 -12.219 1.00 19.26 210 TRP B O 1
ATOM 3468 N N . ARG B 1 232 ? 0.314 25.378 -10.421 1.00 18.79 211 ARG B N 1
ATOM 3469 C CA . ARG B 1 232 ? 1.518 26.099 -10.821 1.00 20.24 211 ARG B CA 1
ATOM 3470 C C . ARG B 1 232 ? 2.725 25.171 -10.861 1.00 20.89 211 ARG B C 1
ATOM 3471 O O . ARG B 1 232 ? 3.524 25.218 -11.815 1.00 20.95 211 ARG B O 1
ATOM 3479 N N . ASP B 1 233 ? 2.865 24.314 -9.857 1.00 21.95 212 ASP B N 1
ATOM 3480 C CA A ASP B 1 233 ? 4.003 23.399 -9.814 0.50 22.55 212 ASP B CA 1
ATOM 3481 C CA B ASP B 1 233 ? 3.988 23.386 -9.792 0.50 22.60 212 ASP B CA 1
ATOM 3482 C C . ASP B 1 233 ? 3.972 22.382 -10.951 1.00 22.13 212 ASP B C 1
ATOM 3483 O O . ASP B 1 233 ? 5.019 22.004 -11.470 1.00 22.33 212 ASP B O 1
ATOM 3492 N N . LEU B 1 234 ? 2.778 21.945 -11.342 1.00 20.04 213 LEU B N 1
ATOM 3493 C CA . LEU B 1 234 ? 2.678 20.988 -12.414 1.00 19.79 213 LEU B CA 1
ATOM 3494 C C . LEU B 1 234 ? 3.033 21.626 -13.762 1.00 20.13 213 LEU B C 1
ATOM 3495 O O . LEU B 1 234 ? 3.745 21.014 -14.577 1.00 20.27 213 LEU B O 1
ATOM 3500 N N . GLU B 1 235 ? 2.584 22.851 -14.014 1.00 20.59 214 GLU B N 1
ATOM 3501 C CA . GLU B 1 235 ? 2.985 23.541 -15.255 1.00 22.44 214 GLU B CA 1
ATOM 3502 C C . GLU B 1 235 ? 4.488 23.753 -15.268 1.00 23.54 214 GLU B C 1
ATOM 3503 O O . GLU B 1 235 ? 5.144 23.601 -16.322 1.00 23.40 214 GLU B O 1
ATOM 3509 N N . LYS B 1 236 ? 5.051 24.020 -14.096 1.00 23.77 215 LYS B N 1
ATOM 3510 C CA . LYS B 1 236 ? 6.497 24.236 -14.014 1.00 26.11 215 LYS B CA 1
ATOM 3511 C C . LYS B 1 236 ? 7.232 22.946 -14.318 1.00 25.14 215 LYS B C 1
ATOM 3512 O O . LYS B 1 236 ? 8.188 22.927 -15.121 1.00 26.52 215 LYS B O 1
ATOM 3518 N N . ALA B 1 237 ? 6.758 21.855 -13.737 1.00 23.81 216 ALA B N 1
ATOM 3519 C CA . ALA B 1 237 ? 7.419 20.574 -13.843 1.00 23.49 216 ALA B CA 1
ATOM 3520 C C . ALA B 1 237 ? 7.327 20.052 -15.275 1.00 23.89 216 ALA B C 1
ATOM 3521 O O . ALA B 1 237 ? 8.304 19.514 -15.804 1.00 26.35 216 ALA B O 1
ATOM 3523 N N . TRP B 1 238 ? 6.163 20.205 -15.908 1.00 22.81 217 TRP B N 1
ATOM 3524 C CA . TRP B 1 238 ? 5.952 19.687 -17.253 1.00 22.90 217 TRP B CA 1
ATOM 3525 C C . TRP B 1 238 ? 6.329 20.667 -18.352 1.00 24.45 217 TRP B C 1
ATOM 3526 O O . TRP B 1 238 ? 6.305 20.291 -19.516 1.00 24.80 217 TRP B O 1
ATOM 3537 N N . LYS B 1 239 ? 6.697 21.898 -17.961 1.00 25.03 218 LYS B N 1
ATOM 3538 C CA . LYS B 1 239 ? 7.103 22.930 -18.936 1.00 27.39 218 LYS B CA 1
ATOM 3539 C C . LYS B 1 239 ? 6.062 23.060 -20.014 1.00 26.93 218 LYS B C 1
ATOM 3540 O O . LYS B 1 239 ? 6.392 23.138 -21.204 1.00 27.84 218 LYS B O 1
ATOM 3546 N N . ALA B 1 240 ? 4.797 23.058 -19.610 1.00 26.01 219 ALA B N 1
ATOM 3547 C CA . ALA B 1 240 ? 3.708 23.038 -20.582 1.00 26.57 219 ALA B CA 1
ATOM 3548 C C . ALA B 1 240 ? 2.416 23.521 -19.928 1.00 26.06 219 ALA B C 1
ATOM 3549 O O . ALA B 1 240 ? 2.281 23.439 -18.727 1.00 24.93 219 ALA B O 1
ATOM 3551 N N . PRO B 1 241 ? 1.449 23.984 -20.732 1.00 26.90 220 PRO B N 1
ATOM 3552 C CA . PRO B 1 241 ? 0.161 24.349 -20.136 1.00 26.09 220 PRO B CA 1
ATOM 3553 C C . PRO B 1 241 ? -0.553 23.114 -19.612 1.00 23.71 220 PRO B C 1
ATOM 3554 O O . PRO B 1 241 ? -0.411 22.023 -20.155 1.00 23.40 220 PRO B O 1
ATOM 3558 N N . VAL B 1 242 ? -1.310 23.304 -18.538 1.00 21.98 221 VAL B N 1
ATOM 3559 C CA . VAL B 1 242 ? -2.107 22.254 -17.941 1.00 20.87 221 VAL B CA 1
ATOM 3560 C C . VAL B 1 242 ? -3.483 22.834 -17.702 1.00 20.38 221 VAL B C 1
ATOM 3561 O O . VAL B 1 242 ? -3.599 23.927 -17.143 1.00 20.94 221 VAL B O 1
ATOM 3565 N N . ARG B 1 243 ? -4.518 22.115 -18.131 1.00 20.23 222 ARG B N 1
ATOM 3566 C CA . ARG B 1 243 ? -5.887 22.512 -17.847 1.00 20.66 222 ARG B CA 1
ATOM 3567 C C . ARG B 1 243 ? -6.263 21.976 -16.460 1.00 19.21 222 ARG B C 1
ATOM 3568 O O . ARG B 1 243 ? -6.246 20.770 -16.224 1.00 18.36 222 ARG B O 1
ATOM 3576 N N . LEU B 1 244 ? -6.641 22.890 -15.575 1.00 18.97 223 LEU B N 1
ATOM 3577 C CA . LEU B 1 244 ? -7.169 22.555 -14.259 1.00 18.58 223 LEU B CA 1
ATOM 3578 C C . LEU B 1 244 ? -8.656 22.270 -14.424 1.00 19.40 223 LEU B C 1
ATOM 3579 O O . LEU B 1 244 ? -9.416 23.153 -14.882 1.00 20.51 223 LEU B O 1
ATOM 3584 N N . VAL B 1 245 ? -9.066 21.037 -14.139 1.00 18.94 224 VAL B N 1
ATOM 3585 C CA . VAL B 1 245 ? -10.434 20.599 -14.268 1.00 19.67 224 VAL B CA 1
ATOM 3586 C C . VAL B 1 245 ? -11.000 20.361 -12.878 1.00 19.76 224 VAL B C 1
ATOM 3587 O O . VAL B 1 245 ? -10.439 19.574 -12.120 1.00 19.10 224 VAL B O 1
ATOM 3591 N N . LEU B 1 246 ? -12.093 21.058 -12.572 1.00 21.26 225 LEU B N 1
ATOM 3592 C CA . LEU B 1 246 ? -12.764 20.925 -11.263 1.00 22.36 225 LEU B CA 1
ATOM 3593 C C . LEU B 1 246 ? -13.911 19.950 -11.422 1.00 24.17 225 LEU B C 1
ATOM 3594 O O . LEU B 1 246 ? -14.790 20.132 -12.268 1.00 25.06 225 LEU B O 1
ATOM 3599 N N A SER B 1 247 ? -13.715 18.736 -10.865 0.50 23.97 226 SER B N 1
ATOM 3600 N N B SER B 1 247 ? -14.096 19.186 -10.361 0.50 24.74 226 SER B N 1
ATOM 3601 C CA A SER B 1 247 ? -14.529 17.513 -11.131 0.50 24.42 226 SER B CA 1
ATOM 3602 C CA B SER B 1 247 ? -15.240 18.336 -10.319 0.50 25.94 226 SER B CA 1
ATOM 3603 C C A SER B 1 247 ? -15.626 17.299 -10.104 0.50 25.47 226 SER B C 1
ATOM 3604 C C B SER B 1 247 ? -15.652 18.090 -8.908 0.50 26.31 226 SER B C 1
ATOM 3605 O O A SER B 1 247 ? -15.355 17.366 -8.917 0.50 26.01 226 SER B O 1
ATOM 3606 O O B SER B 1 247 ? -15.062 18.629 -7.942 0.50 23.19 226 SER B O 1
ATOM 3611 N N A GLY B 1 248 ? -16.845 16.985 -10.531 0.50 28.12 227 GLY B N 1
ATOM 3612 N N B GLY B 1 248 ? -16.688 17.260 -8.852 0.50 27.95 227 GLY B N 1
ATOM 3613 C CA A GLY B 1 248 ? -17.919 16.763 -9.557 0.50 30.87 227 GLY B CA 1
ATOM 3614 C CA B GLY B 1 248 ? -17.265 16.735 -7.656 0.50 30.13 227 GLY B CA 1
ATOM 3615 C C A GLY B 1 248 ? -18.367 18.124 -9.059 0.50 32.93 227 GLY B C 1
ATOM 3616 C C B GLY B 1 248 ? -18.363 17.648 -7.195 0.50 32.31 227 GLY B C 1
ATOM 3617 O O A GLY B 1 248 ? -18.071 19.123 -9.731 0.50 33.25 227 GLY B O 1
ATOM 3618 O O B GLY B 1 248 ? -18.527 17.778 -5.978 0.50 31.35 227 GLY B O 1
ATOM 3619 N N . GLY B 1 249 ? -19.234 18.190 -8.050 1.00 36.51 228 GLY B N 1
ATOM 3620 C CA . GLY B 1 249 ? -19.581 19.524 -7.621 1.00 37.79 228 GLY B CA 1
ATOM 3621 C C . GLY B 1 249 ? -18.408 20.166 -6.875 1.00 38.36 228 GLY B C 1
ATOM 3622 O O . GLY B 1 249 ? -17.421 19.512 -6.577 1.00 41.75 228 GLY B O 1
ATOM 3623 N N . ALA B 1 250 ? -18.492 21.448 -6.587 1.00 38.00 229 ALA B N 1
ATOM 3624 C CA . ALA B 1 250 ? -17.515 22.090 -5.698 1.00 36.43 229 ALA B CA 1
ATOM 3625 C C . ALA B 1 250 ? -18.173 23.328 -5.152 1.00 37.05 229 ALA B C 1
ATOM 3626 O O . ALA B 1 250 ? -18.756 24.099 -5.902 1.00 36.90 229 ALA B O 1
ATOM 3628 N N . ALA B 1 251 ? -18.054 23.524 -3.847 1.00 36.03 230 ALA B N 1
ATOM 3629 C CA . ALA B 1 251 ? -18.681 24.663 -3.209 1.00 34.94 230 ALA B CA 1
ATOM 3630 C C . ALA B 1 251 ? -18.355 25.926 -3.993 1.00 34.82 230 ALA B C 1
ATOM 3631 O O . ALA B 1 251 ? -17.216 26.157 -4.371 1.00 33.33 230 ALA B O 1
ATOM 3633 N N . ASP B 1 252 ? -19.370 26.749 -4.239 1.00 36.25 231 ASP B N 1
ATOM 3634 C CA . ASP B 1 252 ? -19.180 28.006 -4.952 1.00 37.98 231 ASP B CA 1
ATOM 3635 C C . ASP B 1 252 ? -18.049 28.855 -4.346 1.00 33.89 231 ASP B C 1
ATOM 3636 O O . ASP B 1 252 ? -17.299 29.534 -5.050 1.00 32.83 231 ASP B O 1
ATOM 3641 N N . ALA B 1 253 ? -17.915 28.809 -3.029 1.00 30.90 232 ALA B N 1
ATOM 3642 C CA . ALA B 1 253 ? -16.917 29.626 -2.361 1.00 29.34 232 ALA B CA 1
ATOM 3643 C C . ALA B 1 253 ? -15.502 29.199 -2.738 1.00 27.17 232 ALA B C 1
ATOM 3644 O O . ALA B 1 253 ? -14.614 30.035 -2.833 1.00 26.82 232 ALA B O 1
ATOM 3646 N N . ILE B 1 254 ? -15.309 27.909 -2.982 1.00 26.92 233 ILE B N 1
ATOM 3647 C CA . ILE B 1 254 ? -13.994 27.386 -3.400 1.00 27.71 233 ILE B CA 1
ATOM 3648 C C . ILE B 1 254 ? -13.687 27.852 -4.823 1.00 27.88 233 ILE B C 1
ATOM 3649 O O . ILE B 1 254 ? -12.623 28.436 -5.091 1.00 26.90 233 ILE B O 1
ATOM 3654 N N . VAL B 1 255 ? -14.655 27.648 -5.708 1.00 28.77 234 VAL B N 1
ATOM 3655 C CA . VAL B 1 255 ? -14.497 28.036 -7.088 1.00 30.26 234 VAL B CA 1
ATOM 3656 C C . VAL B 1 255 ? -14.261 29.543 -7.189 1.00 31.11 234 VAL B C 1
ATOM 3657 O O . VAL B 1 255 ? -13.328 29.977 -7.864 1.00 30.42 234 VAL B O 1
ATOM 3661 N N . ARG B 1 256 ? -15.054 30.333 -6.461 1.00 31.31 235 ARG B N 1
ATOM 3662 C CA . ARG B 1 256 ? -14.904 31.785 -6.486 1.00 34.10 235 ARG B CA 1
ATOM 3663 C C . ARG B 1 256 ? -13.550 32.260 -5.975 1.00 31.61 235 ARG B C 1
ATOM 3664 O O . ARG B 1 256 ? -13.049 33.306 -6.403 1.00 33.18 235 ARG B O 1
ATOM 3672 N N . ALA B 1 257 ? -12.949 31.492 -5.073 1.00 28.29 236 ALA B N 1
ATOM 3673 C CA . ALA B 1 257 ? -11.690 31.893 -4.444 1.00 27.48 236 ALA B CA 1
ATOM 3674 C C . ALA B 1 257 ? -10.510 31.721 -5.374 1.00 27.31 236 ALA B C 1
ATOM 3675 O O . ALA B 1 257 ? -9.499 32.412 -5.226 1.00 27.46 236 ALA B O 1
ATOM 3677 N N . LEU B 1 258 ? -10.613 30.787 -6.316 1.00 25.43 237 LEU B N 1
ATOM 3678 C CA . LEU B 1 258 ? -9.446 30.458 -7.137 1.00 25.34 237 LEU B CA 1
ATOM 3679 C C . LEU B 1 258 ? -9.030 31.662 -7.984 1.00 26.30 237 LEU B C 1
ATOM 3680 O O . LEU B 1 258 ? -9.881 32.359 -8.563 1.00 28.66 237 LEU B O 1
ATOM 3685 N N . THR B 1 259 ? -7.725 31.907 -8.075 1.00 25.99 238 THR B N 1
ATOM 3686 C CA . THR B 1 259 ? -7.183 32.978 -8.904 1.00 28.29 238 THR B CA 1
ATOM 3687 C C . THR B 1 259 ? -6.544 32.463 -10.183 1.00 27.71 238 THR B C 1
ATOM 3688 O O . THR B 1 259 ? -5.951 33.229 -10.945 1.00 31.37 238 THR B O 1
ATOM 3692 N N . VAL B 1 260 ? -6.681 31.166 -10.429 1.00 25.35 239 VAL B N 1
ATOM 3693 C CA . VAL B 1 260 ? -6.079 30.518 -11.575 1.00 25.56 239 VAL B CA 1
ATOM 3694 C C . VAL B 1 260 ? -7.211 30.034 -12.478 1.00 25.66 239 VAL B C 1
ATOM 3695 O O . VAL B 1 260 ? -8.334 29.805 -12.022 1.00 25.34 239 VAL B O 1
ATOM 3699 N N . PRO B 1 261 ? -6.924 29.908 -13.770 1.00 26.02 240 PRO B N 1
ATOM 3700 C CA . PRO B 1 261 ? -7.971 29.446 -14.658 1.00 26.93 240 PRO B CA 1
ATOM 3701 C C . PRO B 1 261 ? -8.393 27.992 -14.395 1.00 25.32 240 PRO B C 1
ATOM 3702 O O . PRO B 1 261 ? -7.590 27.161 -13.966 1.00 24.52 240 PRO B O 1
ATOM 3706 N N . HIS B 1 262 ? -9.663 27.711 -14.629 1.00 25.58 241 HIS B N 1
ATOM 3707 C CA . HIS B 1 262 ? -10.225 26.406 -14.351 1.00 25.12 241 HIS B CA 1
ATOM 3708 C C . HIS B 1 262 ? -11.427 26.130 -15.254 1.00 26.01 241 HIS B C 1
ATOM 3709 O O . HIS B 1 262 ? -12.112 27.061 -15.761 1.00 26.12 241 HIS B O 1
ATOM 3716 N N . THR B 1 263 ? -11.662 24.841 -15.447 1.00 24.69 242 THR B N 1
ATOM 3717 C CA . THR B 1 263 ? -12.769 24.343 -16.233 1.00 26.10 242 THR B CA 1
ATOM 3718 C C . THR B 1 263 ? -13.603 23.397 -15.383 1.00 26.49 242 THR B C 1
ATOM 3719 O O . THR B 1 263 ? -13.058 22.459 -14.821 1.00 26.12 242 THR B O 1
ATOM 3723 N N . ARG B 1 264 ? -14.909 23.609 -15.292 1.00 28.89 243 ARG B N 1
ATOM 3724 C CA A ARG B 1 264 ? -15.793 22.729 -14.529 0.50 29.99 243 ARG B CA 1
ATOM 3725 C CA B ARG B 1 264 ? -15.772 22.714 -14.512 0.50 29.76 243 ARG B CA 1
ATOM 3726 C C . ARG B 1 264 ? -16.254 21.542 -15.369 1.00 29.40 243 ARG B C 1
ATOM 3727 O O . ARG B 1 264 ? -16.695 21.720 -16.512 1.00 28.58 243 ARG B O 1
ATOM 3742 N N . HIS B 1 265 ? -16.167 20.342 -14.813 1.00 27.30 244 HIS B N 1
ATOM 3743 C CA . HIS B 1 265 ? -16.792 19.170 -15.413 1.00 28.47 244 HIS B CA 1
ATOM 3744 C C . HIS B 1 265 ? -17.394 18.357 -14.274 1.00 29.53 244 HIS B C 1
ATOM 3745 O O . HIS B 1 265 ? -16.694 17.651 -13.578 1.00 29.78 244 HIS B O 1
ATOM 3752 N N . ASP B 1 266 ? -18.702 18.480 -14.100 1.00 32.74 245 ASP B N 1
ATOM 3753 C CA . ASP B 1 266 ? -19.399 17.924 -12.947 1.00 36.12 245 ASP B CA 1
ATOM 3754 C C . ASP B 1 266 ? -19.713 16.430 -13.052 1.00 35.07 245 ASP B C 1
ATOM 3755 O O . ASP B 1 266 ? -20.200 15.849 -12.082 1.00 35.15 245 ASP B O 1
ATOM 3760 N N . THR B 1 267 ? -19.537 15.839 -14.231 1.00 32.99 246 THR B N 1
ATOM 3761 C CA . THR B 1 267 ? -19.887 14.437 -14.448 1.00 32.38 246 THR B CA 1
ATOM 3762 C C . THR B 1 267 ? -18.689 13.588 -14.866 1.00 29.77 246 THR B C 1
ATOM 3763 O O . THR B 1 267 ? -18.854 12.573 -15.520 1.00 29.66 246 THR B O 1
ATOM 3767 N N . LEU B 1 268 ? -17.466 13.956 -14.479 1.00 26.61 247 LEU B N 1
ATOM 3768 C CA . LEU B 1 268 ? -16.318 13.189 -14.989 1.00 24.96 247 LEU B CA 1
ATOM 3769 C C . LEU B 1 268 ? -16.339 11.731 -14.613 1.00 23.49 247 LEU B C 1
ATOM 3770 O O . LEU B 1 268 ? -15.993 10.876 -15.406 1.00 22.72 247 LEU B O 1
ATOM 3775 N N . VAL B 1 269 ? -16.638 11.420 -13.358 1.00 21.08 248 VAL B N 1
ATOM 3776 C CA . VAL B 1 269 ? -16.598 10.042 -12.935 1.00 20.73 248 VAL B CA 1
ATOM 3777 C C . VAL B 1 269 ? -17.676 9.240 -13.652 1.00 21.31 248 VAL B C 1
ATOM 3778 O O . VAL B 1 269 ? -17.415 8.157 -14.175 1.00 20.47 248 VAL B O 1
ATOM 3782 N N . LEU B 1 270 ? -18.896 9.749 -13.651 1.00 22.12 249 LEU B N 1
ATOM 3783 C CA . LEU B 1 270 ? -19.962 9.062 -14.375 1.00 23.15 249 LEU B CA 1
ATOM 3784 C C . LEU B 1 270 ? -19.651 8.897 -15.866 1.00 23.42 249 LEU B C 1
ATOM 3785 O O . LEU B 1 270 ? -19.924 7.856 -16.454 1.00 23.53 249 LEU B O 1
ATOM 3790 N N . THR B 1 271 ? -19.048 9.912 -16.488 1.00 23.13 250 THR B N 1
ATOM 3791 C CA A THR B 1 271 ? -18.723 9.733 -17.904 0.50 23.44 250 THR B CA 1
ATOM 3792 C CA B THR B 1 271 ? -18.619 9.816 -17.891 0.50 23.46 250 THR B CA 1
ATOM 3793 C C . THR B 1 271 ? -17.617 8.688 -18.078 1.00 22.61 250 THR B C 1
ATOM 3794 O O . THR B 1 271 ? -17.652 7.934 -19.061 1.00 22.99 250 THR B O 1
ATOM 3801 N N . GLY B 1 272 ? -16.665 8.587 -17.145 1.00 21.49 251 GLY B N 1
ATOM 3802 C CA . GLY B 1 272 ? -15.704 7.498 -17.209 1.00 21.10 251 GLY B CA 1
ATOM 3803 C C . GLY B 1 272 ? -16.335 6.123 -17.045 1.00 21.67 251 GLY B C 1
ATOM 3804 O O . GLY B 1 272 ? -15.943 5.160 -17.702 1.00 21.89 251 GLY B O 1
ATOM 3805 N N . LEU B 1 273 ? -17.332 6.018 -16.175 1.00 21.87 252 LEU B N 1
ATOM 3806 C CA . LEU B 1 273 ? -18.056 4.766 -16.031 1.00 22.67 252 LEU B CA 1
ATOM 3807 C C . LEU B 1 273 ? -18.801 4.416 -17.297 1.00 23.03 252 LEU B C 1
ATOM 3808 O O . LEU B 1 273 ? -18.881 3.252 -17.652 1.00 23.09 252 LEU B O 1
ATOM 3813 N N . ALA B 1 274 ? -19.346 5.413 -17.990 1.00 23.35 253 ALA B N 1
ATOM 3814 C CA . ALA B 1 274 ? -20.042 5.149 -19.256 1.00 24.69 253 ALA B CA 1
ATOM 3815 C C . ALA B 1 274 ? -19.063 4.605 -20.286 1.00 24.99 253 ALA B C 1
ATOM 3816 O O . ALA B 1 274 ? -19.395 3.688 -21.062 1.00 25.79 253 ALA B O 1
ATOM 3818 N N . LEU B 1 275 ? -17.843 5.129 -20.296 1.00 24.31 254 LEU B N 1
ATOM 3819 C CA . LEU B 1 275 ? -16.808 4.594 -21.208 1.00 25.24 254 LEU B CA 1
ATOM 3820 C C . LEU B 1 275 ? -16.394 3.188 -20.855 1.00 25.49 254 LEU B C 1
ATOM 3821 O O . LEU B 1 275 ? -16.209 2.366 -21.745 1.00 26.43 254 LEU B O 1
ATOM 3826 N N . ILE B 1 276 ? -16.279 2.879 -19.575 1.00 25.84 255 ILE B N 1
ATOM 3827 C CA . ILE B 1 276 ? -15.891 1.541 -19.161 1.00 27.20 255 ILE B CA 1
ATOM 3828 C C . ILE B 1 276 ? -16.994 0.558 -19.598 1.00 29.77 255 ILE B C 1
ATOM 3829 O O . ILE B 1 276 ? -16.710 -0.512 -20.135 1.00 31.06 255 ILE B O 1
ATOM 3834 N N . ALA B 1 277 ? -18.253 0.959 -19.411 1.00 30.70 256 ALA B N 1
ATOM 3835 C CA . ALA B 1 277 ? -19.397 0.098 -19.709 1.00 32.67 256 ALA B CA 1
ATOM 3836 C C . ALA B 1 277 ? -19.521 -0.186 -21.182 1.00 34.89 256 ALA B C 1
ATOM 3837 O O . ALA B 1 277 ? -20.028 -1.232 -21.571 1.00 37.08 256 ALA B O 1
ATOM 3839 N N . HIS B 1 278 ? -19.079 0.751 -22.004 1.00 35.29 257 HIS B N 1
ATOM 3840 C CA . HIS B 1 278 ? -19.213 0.590 -23.444 1.00 38.44 257 HIS B CA 1
ATOM 3841 C C . HIS B 1 278 ? -17.897 0.200 -24.102 1.00 38.50 257 HIS B C 1
ATOM 3842 O O . HIS B 1 278 ? -17.788 0.232 -25.321 1.00 42.41 257 HIS B O 1
ATOM 3849 N N . SER B 1 279 ? -16.942 -0.273 -23.307 1.00 38.84 258 SER B N 1
ATOM 3850 C CA . SER B 1 279 ? -15.639 -0.667 -23.809 1.00 40.89 258 SER B CA 1
ATOM 3851 C C . SER B 1 279 ? -15.638 -2.170 -24.082 1.00 44.03 258 SER B C 1
ATOM 3852 O O . SER B 1 279 ? -14.576 -2.777 -24.160 1.00 47.75 258 SER B O 1
#

Radius of gyration: 25.47 Å; Cα contacts (8 Å, |Δi|>4): 1215; chains: 2; bounding box: 57×59×74 Å

Nearest PDB structures (foldseek):
  4o8k-assembly1_A  TM=9.278E-01  e=2.647E-49  Burkholderia thailandensis E264
  5b8h-assembly1_B  TM=9.536E-01  e=4.772E-40  Burkholderia cenocepacia J2315
  5b8h-assembly1_A  TM=9.561E-01  e=8.571E-40  Burkholderia cenocepacia J2315
  3djc-assembly2_C  TM=8.143E-01  e=2.003E-16  Legionella pneumophila subsp. pneumophila str. Philadelphia 1
  3djc-assembly2_D  TM=7.987E-01  e=3.814E-16  Legionella pneumophila subsp. pneumophila str. Philadelphia 1

Secondary structure (DSSP, 8-state):
----EEEEEE-SS-EEEEEESSSS-EEEEEEE-SSS-----TTSPPPS-EEEEE-S-HHHHHHHHHHHHTTSTT--EEE----SEETTEEE-SSSGGGS-HHHHHHHHHHHHHSTT-EEEEEEESSEEEEEEE-TTSEEEEEEEEE-HHHHHHHHHHTSSSS----HHHHHHHHHHHHTPPTT---BSSHHHHHHHHHHHHHHHHHHHHHHHHHHHHTS-EEEEEESTTHHHHHHH--S--EE-TTHHHHHHHHHHT-/-EEEEEE-SS-EEEEEESSSS-EEEEEEE-SSS-----TTPPPPSEEEEEE-S-HHHHHHHHHHHHHHSTT--EEE----SEETTEEE-SSSGGGS-HHHHHHHHHHHHHSTT--EEEEEESSEEEEEEE-TTSEEEEEEEEE-HHHHHHHHHHSSSSPPP--HHHHHHHHH---SBSSHHHHHHHHHHHHHHHHHHHHHHHHHHHHTS--EEEEES---HHHHHH--S--EEETTHHHHHHHHHHT-

Sequence (506 aa):
MSGVCLLIIDAGNSSRRIKKWALADTGRHFVTSGAFEHADDTPDWSTLPAPRGAWISNVAGDAAAARIDALIDAHWPALPRTVVRRACAAQCGVTTNGYAEPARLGSDRWAGLIGAHAAFPGEHLLIATFGTATTLLEALRADGRFTGGLIAPGWALMMRSLGMMHTAQLPTVVSIIDAATSLLDELAANDAHAPFAIIDTPHALSAGCLQAQAGLIIERAWRDLEKAWKAPVRLVLSSGGAADAIVRALTVPHTRHDTLVLTGLALIAHSVCLLIIDAGNSSRIKWALADTGRHFVTSGAFEHADDTPDWSSTLPAPRGAWISNVAGDAAAARIDALIDAHWPALPRTVVRACAAQCGVTTNGYAEPARRLGSDRWAGLIGAHAAFPGEHLLIATFGTATTLEALRADGRRFTGGLIAPGWWALMMMRSLGMMHTAQLPTVSIDAATSLLDEAPFAIDTPHALLSSAGCLLQQAQAGLIERRAWRDDLEKAWKAPVRLVLSSGGGAADAIVRALTVPHTRRHDTLVLTTGLALIAHS

InterPro domains:
  IPR004619 Type III pantothenate kinase [MF_01274] (4-259)
  IPR004619 Type III pantothenate kinase [PF03309] (6-211)
  IPR004619 Type III pantothenate kinase [PTHR34265] (5-257)
  IPR004619 Type III pantothenate kinase [TIGR00671] (6-255)
  IPR043129 ATPase, nucleotide binding domain [SSF53067] (5-114)
  IPR043129 ATPase, nucleotide binding domain [SSF53067] (118-256)

CATH classification: 3.30.420.40 (+1 more: 3.30.420.40)

Organism: Burkholderia thailandensis (strain ATCC 700388 / DSM 13276 / CCUG 48851 / CIP 106301 / E264) (NCBI:txid271848)